Protein AF-0000000072509143 (afdb_homodimer)

Radius of gyration: 26.26 Å; Cα contacts (8 Å, |Δi|>4): 744; chains: 2; bounding box: 74×67×77 Å

pLDDT: mean 82.34, std 23.78, range [18.49, 98.6]

Organism: Oesophagostomum dentatum (NCBI:txid61180)

Structure (mmCIF, N/CA/C/O backbone):
data_AF-0000000072509143-model_v1
#
loop_
_entity.id
_entity.type
_entity.pdbx_description
1 polymer 'Ligand-binding domain of nuclear hormone receptor'
#
loop_
_atom_site.group_PDB
_atom_site.id
_atom_site.type_symbol
_atom_site.label_atom_id
_atom_site.label_alt_id
_atom_site.label_comp_id
_atom_site.label_asym_id
_atom_site.label_entity_id
_atom_site.label_seq_id
_atom_site.pdbx_PDB_ins_code
_atom_site.Cartn_x
_atom_site.Cartn_y
_atom_site.Cartn_z
_atom_site.occupancy
_atom_site.B_iso_or_equiv
_atom_site.auth_seq_id
_atom_site.auth_comp_id
_atom_site.auth_asym_id
_atom_site.auth_atom_id
_atom_site.pdbx_PDB_model_num
ATOM 1 N N . ASN A 1 1 ? -46.997 2.719 16.38 1 18.49 1 ASN A N 1
ATOM 2 C CA . ASN A 1 1 ? -46.331 4.016 16.425 1 18.49 1 ASN A CA 1
ATOM 3 C C . ASN A 1 1 ? -45.171 4.017 17.416 1 18.49 1 ASN A C 1
ATOM 5 O O . ASN A 1 1 ? -44.749 5.077 17.882 1 18.49 1 ASN A O 1
ATOM 9 N N . ASN A 1 2 ? -44.906 3.029 18.221 1 21.2 2 ASN A N 1
ATOM 10 C CA . ASN A 1 2 ? -44.246 2.761 19.495 1 21.2 2 ASN A CA 1
ATOM 11 C C . ASN A 1 2 ? -42.755 3.077 19.431 1 21.2 2 ASN A C 1
ATOM 13 O O . ASN A 1 2 ? -42.01 2.432 18.691 1 21.2 2 ASN A O 1
ATOM 17 N N . VAL A 1 3 ? -42.42 4.398 19.744 1 21.02 3 VAL A N 1
ATOM 18 C CA . VAL A 1 3 ? -41.25 5.266 19.671 1 21.02 3 VAL A CA 1
ATOM 19 C C . VAL A 1 3 ? -40.191 4.791 20.664 1 21.02 3 VAL A C 1
ATOM 21 O O . VAL A 1 3 ? -40.413 4.817 21.877 1 21.02 3 VAL A O 1
ATOM 24 N N . ILE A 1 4 ? -39.647 3.577 20.568 1 21.13 4 ILE A N 1
ATOM 25 C CA . ILE A 1 4 ? -38.777 3.012 21.593 1 21.13 4 ILE A CA 1
ATOM 26 C C . ILE A 1 4 ? -37.631 3.977 21.887 1 21.13 4 ILE A C 1
ATOM 28 O O . ILE A 1 4 ? -36.824 4.279 21.005 1 21.13 4 ILE A O 1
ATOM 32 N N . PHE A 1 5 ? -37.817 5.014 22.898 1 18.82 5 PHE A N 1
ATOM 33 C CA . PHE A 1 5 ? -36.955 6.042 23.467 1 18.82 5 PHE A CA 1
ATOM 34 C C . PHE A 1 5 ? -35.734 5.417 24.133 1 18.82 5 PHE A C 1
ATOM 36 O O . PHE A 1 5 ? -35.852 4.772 25.176 1 18.82 5 PHE A O 1
ATOM 43 N N . VAL A 1 6 ? -34.975 4.695 23.397 1 20.37 6 VAL A N 1
ATOM 44 C CA . VAL A 1 6 ? -33.839 4.044 24.042 1 20.37 6 VAL A CA 1
ATOM 45 C C . VAL A 1 6 ? -32.946 5.095 24.699 1 20.37 6 VAL A C 1
ATOM 47 O O . VAL A 1 6 ? -32.435 5.993 24.026 1 20.37 6 VAL A O 1
ATOM 50 N N . HIS A 1 7 ? -33.264 5.54 25.937 1 19.19 7 HIS A N 1
ATOM 51 C CA . HIS A 1 7 ? -32.551 6.41 26.866 1 19.19 7 HIS A CA 1
ATOM 52 C C . HIS A 1 7 ? -31.125 5.919 27.095 1 19.19 7 HIS A C 1
ATOM 54 O O . HIS A 1 7 ? -30.918 4.789 27.541 1 19.19 7 HIS A O 1
ATOM 60 N N . ILE A 1 8 ? -30.273 6.232 26.216 1 21.68 8 ILE A N 1
ATOM 61 C CA . ILE A 1 8 ? -28.832 6.001 26.223 1 21.68 8 ILE A CA 1
ATOM 62 C C . ILE A 1 8 ? -28.218 6.614 27.479 1 21.68 8 ILE A C 1
ATOM 64 O O . ILE A 1 8 ? -28.261 7.832 27.668 1 21.68 8 ILE A O 1
ATOM 68 N N . CYS A 1 9 ? -28.395 6.009 28.603 1 20.07 9 CYS A N 1
ATOM 69 C CA . CYS A 1 9 ? -27.885 6.443 29.899 1 20.07 9 CYS A CA 1
ATOM 70 C C . CYS A 1 9 ? -26.378 6.666 29.845 1 20.07 9 CYS A C 1
ATOM 72 O O . CYS A 1 9 ? -25.631 5.789 29.409 1 20.07 9 CYS A O 1
ATOM 74 N N . TYR A 1 10 ? -25.905 7.959 29.804 1 22.55 10 TYR A N 1
ATOM 75 C CA . TYR A 1 10 ? -24.694 8.74 30.031 1 22.55 10 TYR A CA 1
ATOM 76 C C . TYR A 1 10 ? -24.099 8.439 31.402 1 22.55 10 TYR A C 1
ATOM 78 O O . TYR A 1 10 ? -24.533 9 32.41 1 22.55 10 TYR A O 1
ATOM 86 N N . CYS A 1 11 ? -24.065 7.18 31.851 1 24.21 11 CYS A N 1
ATOM 87 C CA . CYS A 1 11 ? -23.616 7.043 33.232 1 24.21 11 CYS A CA 1
ATOM 88 C C . CYS A 1 11 ? -22.287 7.757 33.447 1 24.21 11 CYS A C 1
ATOM 90 O O . CYS A 1 11 ? -21.377 7.646 32.624 1 24.21 11 CYS A O 1
ATOM 92 N N . ASN A 1 12 ? -22.034 8.819 34.457 1 24.02 12 ASN A N 1
ATOM 93 C CA . ASN A 1 12 ? -21.225 9.817 35.149 1 24.02 12 ASN A CA 1
ATOM 94 C C . ASN A 1 12 ? -19.958 9.203 35.736 1 24.02 12 ASN A C 1
ATOM 96 O O . ASN A 1 12 ? -19.26 9.843 36.525 1 24.02 12 ASN A O 1
ATOM 100 N N . HIS A 1 13 ? -19.848 7.951 36.089 1 26.04 13 HIS A N 1
ATOM 101 C CA . HIS A 1 13 ? -18.727 7.552 36.933 1 26.04 13 HIS A CA 1
ATOM 102 C C . HIS A 1 13 ? -17.396 7.767 36.221 1 26.04 13 HIS A C 1
ATOM 104 O O . HIS A 1 13 ? -16.334 7.667 36.838 1 26.04 13 HIS A O 1
ATOM 110 N N . PHE A 1 14 ? -17.308 7.802 34.925 1 25.18 14 PHE A N 1
ATOM 111 C CA . PHE A 1 14 ? -16.032 7.8 34.221 1 25.18 14 PHE A CA 1
ATOM 112 C C . PHE A 1 14 ? -15.367 9.169 34.301 1 25.18 14 PHE A C 1
ATOM 114 O O . PHE A 1 14 ? -14.339 9.404 33.663 1 25.18 14 PHE A O 1
ATOM 121 N N . THR A 1 15 ? -15.744 10.142 35.138 1 27.32 15 THR A N 1
ATOM 122 C CA . THR A 1 15 ? -15.122 11.414 35.49 1 27.32 15 THR A CA 1
ATOM 123 C C . THR A 1 15 ? -13.776 11.187 36.172 1 27.32 15 THR A C 1
ATOM 125 O O . THR A 1 15 ? -12.841 11.969 35.986 1 27.32 15 THR A O 1
ATOM 128 N N . CYS A 1 16 ? -13.736 10.266 37.156 1 28.1 16 CYS A N 1
ATOM 129 C CA . CYS A 1 16 ? -12.646 10.197 38.123 1 28.1 16 CYS A CA 1
ATOM 130 C C . CYS A 1 16 ? -11.355 9.735 37.457 1 28.1 16 CYS A C 1
ATOM 132 O O . CYS A 1 16 ? -10.27 10.201 37.807 1 28.1 16 CYS A O 1
ATOM 134 N N . THR A 1 17 ? -11.453 8.621 36.728 1 29.66 17 THR A N 1
ATOM 135 C CA . THR A 1 17 ? -10.193 8.07 36.243 1 29.66 17 THR A CA 1
ATOM 136 C C . THR A 1 17 ? -9.592 8.966 35.163 1 29.66 17 THR A C 1
ATOM 138 O O . THR A 1 17 ? -8.444 8.772 34.756 1 29.66 17 THR A O 1
ATOM 141 N N . TRP A 1 18 ? -10.375 9.899 34.688 1 29.44 18 TRP A N 1
ATOM 142 C CA . TRP A 1 18 ? -9.969 10.816 33.628 1 29.44 18 TRP A CA 1
ATOM 143 C C . TRP A 1 18 ? -8.975 11.847 34.152 1 29.44 18 TRP A C 1
ATOM 145 O O . TRP A 1 18 ? -8.014 12.198 33.464 1 29.44 18 TRP A O 1
ATOM 155 N N . TYR A 1 19 ? -9.194 12.413 35.364 1 31.16 19 TYR A N 1
ATOM 156 C CA . TYR A 1 19 ? -8.31 13.398 35.977 1 31.16 19 TYR A CA 1
ATOM 157 C C . TYR A 1 19 ? -6.902 12.838 36.142 1 31.16 19 TYR A C 1
ATOM 159 O O . TYR A 1 19 ? -5.916 13.558 35.965 1 31.16 19 TYR A O 1
ATOM 167 N N . CYS A 1 20 ? -6.859 11.582 36.598 1 31.52 20 CYS A N 1
ATOM 168 C CA . CYS A 1 20 ? -5.549 10.991 36.848 1 31.52 20 CYS A CA 1
ATOM 169 C C . CYS A 1 20 ? -4.752 10.864 35.556 1 31.52 20 CYS A C 1
ATOM 171 O O . CYS A 1 20 ? -3.534 11.052 35.552 1 31.52 20 CYS A O 1
ATOM 173 N N . ASP A 1 21 ? -5.431 10.577 34.559 1 32.76 21 ASP A N 1
ATOM 174 C CA . ASP A 1 21 ? -4.692 10.334 33.324 1 32.76 21 ASP A CA 1
ATOM 175 C C . ASP A 1 21 ? -4.243 11.646 32.685 1 32.76 21 ASP A C 1
ATOM 177 O O . ASP A 1 21 ? -3.151 11.725 32.119 1 32.76 21 ASP A O 1
ATOM 181 N N . ILE A 1 22 ? -4.971 12.693 32.84 1 34.76 22 ILE A N 1
ATOM 182 C CA . ILE A 1 22 ? -4.548 14.009 32.373 1 34.76 22 ILE A CA 1
ATOM 183 C C . ILE A 1 22 ? -3.341 14.48 33.18 1 34.76 22 ILE A C 1
ATOM 185 O O . ILE A 1 22 ? -2.385 15.022 32.621 1 34.76 22 ILE A O 1
ATOM 189 N N . LEU A 1 23 ? -3.385 14.34 34.522 1 34.87 23 LEU A N 1
ATOM 190 C CA . LEU A 1 23 ? -2.249 14.726 35.352 1 34.87 23 LEU A CA 1
ATOM 191 C C . LEU A 1 23 ? -1.007 13.922 34.982 1 34.87 23 LEU A C 1
ATOM 193 O O . LEU A 1 23 ? 0.096 14.468 34.921 1 34.87 23 LEU A O 1
ATOM 197 N N . GLU A 1 24 ? -1.242 12.66 34.791 1 38.86 24 GLU A N 1
ATOM 198 C CA . GLU A 1 24 ? -0.082 11.854 34.425 1 38.86 24 GLU A CA 1
ATOM 199 C C . GLU A 1 24 ? 0.427 12.22 33.033 1 38.86 24 GLU A C 1
ATOM 201 O O . GLU A 1 24 ? 1.635 12.221 32.789 1 38.86 24 GLU A O 1
ATOM 206 N N . LEU A 1 25 ? -0.412 12.583 32.159 1 37.91 25 LEU A N 1
ATOM 207 C CA . LEU A 1 25 ? 0.019 13.02 30.835 1 37.91 25 LEU A CA 1
ATOM 208 C C . LEU A 1 25 ? 0.789 14.333 30.92 1 37.91 25 LEU A C 1
ATOM 210 O O . LEU A 1 25 ? 1.8 14.51 30.236 1 37.91 25 LEU A O 1
ATOM 214 N N . ASN A 1 26 ? 0.396 15.272 31.737 1 37.57 26 ASN A N 1
ATOM 215 C CA . ASN A 1 26 ? 1.169 16.482 31.998 1 37.57 26 ASN A CA 1
ATOM 216 C C . ASN A 1 26 ? 2.484 16.165 32.703 1 37.57 26 ASN A C 1
ATOM 218 O O . ASN A 1 26 ? 3.515 16.773 32.407 1 37.57 26 ASN A O 1
ATOM 222 N N . VAL A 1 27 ? 2.423 15.244 33.731 1 40.35 27 VAL A N 1
ATOM 223 C CA . VAL A 1 27 ? 3.646 14.843 34.418 1 40.35 27 VAL A CA 1
ATOM 224 C C . VAL A 1 27 ? 4.558 14.092 33.451 1 40.35 27 VAL A C 1
ATOM 226 O O . VAL A 1 27 ? 5.773 14.306 33.44 1 40.35 27 VAL A O 1
ATOM 229 N N . GLU A 1 28 ? 4.021 13.193 32.605 1 38.02 28 GLU A N 1
ATOM 230 C CA . GLU A 1 28 ? 4.843 12.453 31.652 1 38.02 28 GLU A CA 1
ATOM 231 C C . GLU A 1 28 ? 5.372 13.368 30.552 1 38.02 28 GLU A C 1
ATOM 233 O O . GLU A 1 28 ? 6.491 13.182 30.068 1 38.02 28 GLU A O 1
ATOM 238 N N . ARG A 1 29 ? 4.753 14.367 30.125 1 38.02 29 ARG A N 1
ATOM 239 C CA . ARG A 1 29 ? 5.283 15.412 29.255 1 38.02 29 ARG A CA 1
ATOM 240 C C . ARG A 1 29 ? 6.378 16.207 29.958 1 38.02 29 ARG A C 1
ATOM 242 O O . ARG A 1 29 ? 7.399 16.537 29.352 1 38.02 29 ARG A O 1
ATOM 249 N N . ARG A 1 30 ? 6.177 16.492 31.205 1 39.43 30 ARG A N 1
ATOM 250 C CA . ARG A 1 30 ? 7.226 17.146 31.981 1 39.43 30 ARG A CA 1
ATOM 251 C C . ARG A 1 30 ? 8.407 16.208 32.206 1 39.43 30 ARG A C 1
ATOM 253 O O . ARG A 1 30 ? 9.563 16.633 32.154 1 39.43 30 ARG A O 1
ATOM 260 N N . ARG A 1 31 ? 8.163 14.871 32.448 1 38.63 31 ARG A N 1
ATOM 261 C CA . ARG A 1 31 ? 9.271 13.931 32.585 1 38.63 31 ARG A CA 1
ATOM 262 C C . ARG A 1 31 ? 9.945 13.679 31.24 1 38.63 31 ARG A C 1
ATOM 264 O O . ARG A 1 31 ? 11.169 13.552 31.167 1 38.63 31 ARG A O 1
ATOM 271 N N . LYS A 1 32 ? 9.256 13.573 30.16 1 37.75 32 LYS A N 1
ATOM 272 C CA . LYS A 1 32 ? 9.882 13.447 28.847 1 37.75 32 LYS A CA 1
ATOM 273 C C . LYS A 1 32 ? 10.618 14.727 28.464 1 37.75 32 LYS A C 1
ATOM 275 O O . LYS A 1 32 ? 11.688 14.676 27.853 1 37.75 32 LYS A O 1
ATOM 280 N N . ARG A 1 33 ? 10.226 15.919 28.827 1 38.49 33 ARG A N 1
ATOM 281 C CA . ARG A 1 33 ? 11.025 17.136 28.735 1 38.49 33 ARG A CA 1
ATOM 282 C C . ARG A 1 33 ? 12.252 17.056 29.636 1 38.49 33 ARG A C 1
ATOM 284 O O . ARG A 1 33 ? 13.34 17.49 29.253 1 38.49 33 ARG A O 1
ATOM 291 N N . LYS A 1 34 ? 12.082 16.689 30.982 1 36.29 34 LYS A N 1
ATOM 292 C CA . LYS A 1 34 ? 13.23 16.551 31.874 1 36.29 34 LYS A CA 1
ATOM 293 C C . LYS A 1 34 ? 14.114 15.38 31.454 1 36.29 34 LYS A C 1
ATOM 295 O O . LYS A 1 34 ? 15.342 15.49 31.458 1 36.29 34 LYS A O 1
ATOM 300 N N . ALA A 1 35 ? 13.543 14.282 31.174 1 37.54 35 ALA A N 1
ATOM 301 C CA . ALA A 1 35 ? 14.377 13.159 30.753 1 37.54 35 ALA A CA 1
ATOM 302 C C . ALA A 1 35 ? 15.044 13.444 29.41 1 37.54 35 ALA A C 1
ATOM 304 O O . ALA A 1 35 ? 16.096 12.881 29.101 1 37.54 35 ALA A O 1
ATOM 305 N N . ARG A 1 36 ? 14.533 14.236 28.418 1 36.23 36 ARG A N 1
ATOM 306 C CA . ARG A 1 36 ? 15.204 14.83 27.266 1 36.23 36 ARG A CA 1
ATOM 307 C C . ARG A 1 36 ? 16.333 15.756 27.708 1 36.23 36 ARG A C 1
ATOM 309 O O . ARG A 1 36 ? 17.391 15.799 27.076 1 36.23 36 ARG A O 1
ATOM 316 N N . ARG A 1 37 ? 16.159 16.484 28.769 1 37.61 37 ARG A N 1
ATOM 317 C CA . ARG A 1 37 ? 17.264 17.261 29.321 1 37.61 37 ARG A CA 1
ATOM 318 C C . ARG A 1 37 ? 18.332 16.348 29.915 1 37.61 37 ARG A C 1
ATOM 320 O O . ARG A 1 37 ? 19.528 16.584 29.734 1 37.61 37 ARG A O 1
ATOM 327 N N . ASP A 1 38 ? 17.942 15.421 30.844 1 33.69 38 ASP A N 1
ATOM 328 C CA . ASP A 1 38 ? 18.953 14.588 31.488 1 33.69 38 ASP A CA 1
ATOM 329 C C . ASP A 1 38 ? 19.47 13.515 30.533 1 33.69 38 ASP A C 1
ATOM 331 O O . ASP A 1 38 ? 20.596 13.035 30.681 1 33.69 38 ASP A O 1
ATOM 335 N N . ALA A 1 39 ? 18.698 12.829 29.74 1 35.32 39 ALA A N 1
ATOM 336 C CA . ALA A 1 39 ? 19.229 11.89 28.755 1 35.32 39 ALA A CA 1
ATOM 337 C C . ALA A 1 39 ? 19.994 12.623 27.656 1 35.32 39 ALA A C 1
ATOM 339 O O . ALA A 1 39 ? 20.589 11.992 26.779 1 35.32 39 ALA A O 1
ATOM 340 N N . GLU A 1 40 ? 19.986 13.844 27.301 1 35.15 40 GLU A N 1
ATOM 341 C CA . GLU A 1 40 ? 20.99 14.626 26.587 1 35.15 40 GLU A CA 1
ATOM 342 C C . GLU A 1 40 ? 22.388 14.37 27.143 1 35.15 40 GLU A C 1
ATOM 344 O O . GLU A 1 40 ? 23.385 14.581 26.45 1 35.15 40 GLU A O 1
ATOM 349 N N . HIS A 1 41 ? 22.582 14.158 28.431 1 33.48 41 HIS A N 1
ATOM 350 C CA . HIS A 1 41 ? 23.974 14.085 28.862 1 33.48 41 HIS A CA 1
ATOM 351 C C . HIS A 1 41 ? 24.582 12.726 28.532 1 33.48 41 HIS A C 1
ATOM 353 O O . HIS A 1 41 ? 25.758 12.639 28.171 1 33.48 41 HIS A O 1
ATOM 359 N N . ASP A 1 42 ? 24.218 11.532 29.168 1 33.66 42 ASP A N 1
ATOM 360 C CA . ASP A 1 42 ? 25.138 10.404 29.265 1 33.66 42 ASP A CA 1
ATOM 361 C C . ASP A 1 42 ? 25.149 9.591 27.973 1 33.66 42 ASP A C 1
ATOM 363 O O . ASP A 1 42 ? 26.007 8.726 27.784 1 33.66 42 ASP A O 1
ATOM 367 N N . ASP A 1 43 ? 23.972 9.103 27.391 1 34.68 43 ASP A N 1
ATOM 368 C CA . ASP A 1 43 ? 24.257 8.139 26.333 1 34.68 43 ASP A CA 1
ATOM 369 C C . ASP A 1 43 ? 25.005 8.798 25.177 1 34.68 43 ASP A C 1
ATOM 371 O O . ASP A 1 43 ? 24.616 9.871 24.71 1 34.68 43 ASP A O 1
ATOM 375 N N . ASP A 1 44 ? 26.208 8.619 24.965 1 35.09 44 ASP A N 1
ATOM 376 C CA . ASP A 1 44 ? 27.114 8.769 23.83 1 35.09 44 ASP A CA 1
ATOM 377 C C . ASP A 1 44 ? 26.39 8.504 22.512 1 35.09 44 ASP A C 1
ATOM 379 O O . ASP A 1 44 ? 26.73 7.566 21.789 1 35.09 44 ASP A O 1
ATOM 383 N N . ILE A 1 45 ? 25.099 8.212 22.443 1 40.12 45 ILE A N 1
ATOM 384 C CA . ILE A 1 45 ? 24.449 7.997 21.155 1 40.12 45 ILE A CA 1
ATOM 385 C C . ILE A 1 45 ? 24.937 9.038 20.15 1 40.12 45 ILE A C 1
ATOM 387 O O . ILE A 1 45 ? 24.884 10.241 20.417 1 40.12 45 ILE A O 1
ATOM 391 N N . ASN A 1 46 ? 25.865 8.745 19.235 1 41.32 46 ASN A N 1
ATOM 392 C CA . ASN A 1 46 ? 26.442 9.482 18.116 1 41.32 46 ASN A CA 1
ATOM 393 C C . ASN A 1 46 ? 25.417 10.408 17.467 1 41.32 46 ASN A C 1
ATOM 395 O O . ASN A 1 46 ? 24.511 9.948 16.77 1 41.32 46 ASN A O 1
ATOM 399 N N . GLU A 1 47 ? 24.755 11.4 18.033 1 49.51 47 GLU A N 1
ATOM 400 C CA . GLU A 1 47 ? 23.992 12.53 17.51 1 49.51 47 GLU A CA 1
ATOM 401 C C . GLU A 1 47 ? 24.494 12.942 16.129 1 49.51 47 GLU A C 1
ATOM 403 O O . GLU A 1 47 ? 25.528 13.603 16.011 1 49.51 47 GLU A O 1
ATOM 408 N N . VAL A 1 48 ? 24.332 12.034 15.136 1 60.19 48 VAL A N 1
ATOM 409 C CA . VAL A 1 48 ? 24.704 12.413 13.777 1 60.19 48 VAL A CA 1
ATOM 410 C C . VAL A 1 48 ? 24.263 13.849 13.502 1 60.19 48 VAL A C 1
ATOM 412 O O . VAL A 1 48 ? 23.112 14.211 13.758 1 60.19 48 VAL A O 1
ATOM 415 N N . GLU A 1 49 ? 25.202 14.719 13.528 1 72.03 49 GLU A N 1
ATOM 416 C CA . GLU A 1 49 ? 24.968 16.103 13.125 1 72.03 49 GLU A CA 1
ATOM 417 C C . GLU A 1 49 ? 24.112 16.173 11.864 1 72.03 49 GLU A C 1
ATOM 419 O O . GLU A 1 49 ? 24.43 15.54 10.855 1 72.03 49 GLU A O 1
ATOM 424 N N . ILE A 1 50 ? 22.935 16.676 11.984 1 80.31 50 ILE A N 1
ATOM 425 C CA . ILE A 1 50 ? 22.055 16.873 10.837 1 80.31 50 ILE A CA 1
ATOM 426 C C . ILE A 1 50 ? 22.634 17.948 9.921 1 80.31 50 ILE A C 1
ATOM 428 O O . ILE A 1 50 ? 22.704 19.121 10.297 1 80.31 50 ILE A O 1
ATOM 432 N N . THR A 1 51 ? 23.194 17.567 8.821 1 86.58 51 THR A N 1
ATOM 433 C CA . THR A 1 51 ? 23.784 18.502 7.87 1 86.58 51 THR A CA 1
ATOM 434 C C . THR A 1 51 ? 22.946 18.579 6.596 1 86.58 51 THR A C 1
ATOM 436 O O . THR A 1 51 ? 23.128 19.486 5.781 1 86.58 51 THR A O 1
ATOM 439 N N . ASP A 1 52 ? 21.931 17.762 6.52 1 93.62 52 ASP A N 1
ATOM 440 C CA . ASP A 1 52 ? 21.096 17.737 5.324 1 93.62 52 ASP A CA 1
ATOM 441 C C . ASP A 1 52 ? 20.027 18.827 5.377 1 93.62 52 ASP A C 1
ATOM 443 O O . ASP A 1 52 ? 19.168 18.818 6.261 1 93.62 52 ASP A O 1
ATOM 447 N N . PRO A 1 53 ? 20.063 19.774 4.48 1 94.73 53 PRO A N 1
ATOM 448 C CA . PRO A 1 53 ? 19.134 20.907 4.509 1 94.73 53 PRO A CA 1
ATOM 449 C C . PRO A 1 53 ? 17.672 20.473 4.432 1 94.73 53 PRO A C 1
ATOM 451 O O . PRO A 1 53 ? 16.797 21.136 4.994 1 94.73 53 PRO A O 1
ATOM 454 N N . LEU A 1 54 ? 17.424 19.444 3.733 1 96.35 54 LEU A N 1
ATOM 455 C CA . LEU A 1 54 ? 16.053 18.954 3.636 1 96.35 54 LEU A CA 1
ATOM 456 C C . LEU A 1 54 ? 15.556 18.459 4.99 1 96.35 54 LEU A C 1
ATOM 458 O O . LEU A 1 54 ? 14.397 18.679 5.349 1 96.35 54 LEU A O 1
ATOM 462 N N . ILE A 1 55 ? 16.355 17.773 5.677 1 97.73 55 ILE A N 1
ATOM 463 C CA . ILE A 1 55 ? 15.991 17.269 6.997 1 97.73 55 ILE A CA 1
ATOM 464 C C . ILE A 1 55 ? 15.768 18.44 7.953 1 97.73 55 ILE A C 1
ATOM 466 O O . ILE A 1 55 ? 14.813 18.44 8.732 1 97.73 55 ILE A O 1
ATOM 470 N N . GLU A 1 56 ? 16.633 19.436 7.859 1 97.3 56 GLU A N 1
ATOM 471 C CA . GLU A 1 56 ? 16.472 20.63 8.684 1 97.3 56 GLU A CA 1
ATOM 472 C C . GLU A 1 56 ? 15.14 21.319 8.403 1 97.3 56 GLU A C 1
ATOM 474 O O . GLU A 1 56 ? 14.453 21.755 9.329 1 97.3 56 GLU A O 1
ATOM 479 N N . LEU A 1 57 ? 14.894 21.397 7.183 1 97.58 57 LEU A N 1
ATOM 480 C CA . LEU A 1 57 ? 13.633 22.003 6.773 1 97.58 57 LEU A CA 1
ATOM 481 C C . LEU A 1 57 ? 12.448 21.234 7.347 1 97.58 57 LEU A C 1
ATOM 483 O O . LEU A 1 57 ? 11.495 21.836 7.848 1 97.58 57 LEU A O 1
ATOM 487 N N . LEU A 1 58 ? 12.462 19.929 7.29 1 98.17 58 LEU A N 1
ATOM 488 C CA . LEU A 1 58 ? 11.366 19.091 7.764 1 98.17 58 LEU A CA 1
ATOM 489 C C . LEU A 1 58 ? 11.216 19.197 9.278 1 98.17 58 LEU A C 1
ATOM 491 O O . LEU A 1 58 ? 10.099 19.164 9.799 1 98.17 58 LEU A O 1
ATOM 495 N N . ILE A 1 59 ? 12.319 19.315 9.967 1 97.9 59 ILE A N 1
ATOM 496 C CA . ILE A 1 59 ? 12.29 19.469 11.417 1 97.9 59 ILE A CA 1
ATOM 497 C C . ILE A 1 59 ? 11.6 20.78 11.783 1 97.9 59 ILE A C 1
ATOM 499 O O . ILE A 1 59 ? 10.765 20.818 12.69 1 97.9 59 ILE A O 1
ATOM 503 N N . ASP A 1 60 ? 11.937 21.786 11.08 1 97.17 60 ASP A N 1
ATOM 504 C CA . ASP A 1 60 ? 11.31 23.086 11.301 1 97.17 60 ASP A CA 1
ATOM 505 C C . ASP A 1 60 ? 9.809 23.025 11.029 1 97.17 60 ASP A C 1
ATOM 507 O O . ASP A 1 60 ? 9.01 23.545 11.81 1 97.17 60 ASP A O 1
ATOM 511 N N . LYS A 1 61 ? 9.413 22.407 9.952 1 97.76 61 LYS A N 1
ATOM 512 C CA . LYS A 1 61 ? 8.004 22.281 9.591 1 97.76 61 LYS A CA 1
ATOM 513 C C . LYS A 1 61 ? 7.244 21.453 10.624 1 97.76 61 LYS A C 1
ATOM 515 O O . LYS A 1 61 ? 6.076 21.727 10.908 1 97.76 61 LYS A O 1
ATOM 520 N N . GLU A 1 62 ? 7.931 20.473 11.143 1 97.72 62 GLU A N 1
ATOM 521 C CA . GLU A 1 62 ? 7.297 19.622 12.144 1 97.72 62 GLU A CA 1
ATOM 522 C C . GLU A 1 62 ? 6.957 20.411 13.405 1 97.72 62 GLU A C 1
ATOM 524 O O . GLU A 1 62 ? 5.895 20.214 13.999 1 97.72 62 GLU A O 1
ATOM 529 N N . ALA A 1 63 ? 7.834 21.284 13.842 1 97.3 63 ALA A N 1
ATOM 530 C CA . ALA A 1 63 ? 7.582 22.128 15.007 1 97.3 63 ALA A CA 1
ATOM 531 C C . ALA A 1 63 ? 6.346 22.998 14.798 1 97.3 63 ALA A C 1
ATOM 533 O O . ALA A 1 63 ? 5.503 23.116 15.691 1 97.3 63 ALA A O 1
ATOM 534 N N . LYS A 1 64 ? 6.275 23.541 13.677 1 97.96 64 LYS A N 1
ATOM 535 C CA . LYS A 1 64 ? 5.137 24.391 13.343 1 97.96 64 LYS A CA 1
ATOM 536 C C . LYS A 1 64 ? 3.86 23.568 13.199 1 97.96 64 LYS A C 1
ATOM 538 O O . LYS A 1 64 ? 2.778 24.019 13.58 1 97.96 64 LYS A O 1
ATOM 543 N N . TYR A 1 65 ? 3.986 22.386 12.616 1 97.98 65 TYR A N 1
ATOM 544 C CA . TYR A 1 65 ? 2.868 21.459 12.479 1 97.98 65 TYR A CA 1
ATOM 545 C C . TYR A 1 65 ? 2.231 21.169 13.833 1 97.98 65 TYR A C 1
ATOM 547 O O . TYR A 1 65 ? 1.006 21.205 13.97 1 97.98 65 TYR A O 1
ATOM 555 N N . GLN A 1 66 ? 3.043 20.944 14.809 1 97.19 66 GLN A N 1
ATOM 556 C CA . GLN A 1 66 ? 2.561 20.598 16.142 1 97.19 66 GLN A CA 1
ATOM 557 C C . GLN A 1 66 ? 1.826 21.772 16.783 1 97.19 66 GLN A C 1
ATOM 559 O O . GLN A 1 66 ? 0.829 21.579 17.483 1 97.19 66 GLN A O 1
ATOM 564 N N . ILE A 1 67 ? 2.291 22.94 16.495 1 97.43 67 ILE A N 1
ATOM 565 C CA . ILE A 1 67 ? 1.637 24.138 17.012 1 97.43 67 ILE A CA 1
ATOM 566 C C . ILE A 1 67 ? 0.252 24.281 16.385 1 97.43 67 ILE A C 1
ATOM 568 O O . ILE A 1 67 ? -0.733 24.518 17.088 1 97.43 67 ILE A O 1
ATOM 572 N N . LEU A 1 68 ? 0.179 24.105 15.129 1 97.56 68 LEU A N 1
ATOM 573 C CA . LEU A 1 68 ? -1.094 24.228 14.427 1 97.56 68 LEU A CA 1
ATOM 574 C C . LEU A 1 68 ? -2.079 23.163 14.896 1 97.56 68 LEU A C 1
ATOM 576 O O . LEU A 1 68 ? -3.265 23.447 15.079 1 97.56 68 LEU A O 1
ATOM 580 N N . LEU A 1 69 ? -1.575 21.987 15.099 1 96.24 69 LEU A N 1
ATOM 581 C CA . LEU A 1 69 ? -2.418 20.865 15.499 1 96.24 69 LEU A CA 1
ATOM 582 C C . LEU A 1 69 ? -3.006 21.095 16.887 1 96.24 69 LEU A C 1
ATOM 584 O O . LEU A 1 69 ? -4.156 20.733 17.146 1 96.24 69 LEU A O 1
ATOM 588 N N . SER A 1 70 ? -2.294 21.765 17.761 1 94.04 70 SER A N 1
ATOM 589 C CA . SER A 1 70 ? -2.699 21.914 19.156 1 94.04 70 SER A CA 1
ATOM 590 C C . SER A 1 70 ? -3.368 23.263 19.396 1 94.04 70 SER A C 1
ATOM 592 O O . SER A 1 70 ? -3.629 23.637 20.542 1 94.04 70 SER A O 1
ATOM 594 N N . SER A 1 71 ? -3.614 23.959 18.356 1 95.88 71 SER A N 1
ATOM 595 C CA . SER A 1 71 ? -4.248 25.266 18.493 1 95.88 71 SER A CA 1
ATOM 596 C C . SER A 1 71 ? -5.761 25.167 18.333 1 95.88 71 SER A C 1
ATOM 598 O O . SER A 1 71 ? -6.253 24.42 17.485 1 95.88 71 SER A O 1
ATOM 600 N N . SER A 1 72 ? -6.5 25.955 19.056 1 92.86 72 SER A N 1
ATOM 601 C CA . SER A 1 72 ? -7.958 25.957 19.01 1 92.86 72 SER A CA 1
ATOM 602 C C . SER A 1 72 ? -8.474 26.794 17.844 1 92.86 72 SER A C 1
ATOM 604 O O . SER A 1 72 ? -9.641 26.684 17.463 1 92.86 72 SER A O 1
ATOM 606 N N . VAL A 1 73 ? -7.643 27.574 17.213 1 94.3 73 VAL A N 1
ATOM 607 C CA . VAL A 1 73 ? -8.143 28.522 16.222 1 94.3 73 VAL A CA 1
ATOM 608 C C . VAL A 1 73 ? -7.665 28.115 14.83 1 94.3 73 VAL A C 1
ATOM 610 O O . VAL A 1 73 ? -7.93 28.812 13.847 1 94.3 73 VAL A O 1
ATOM 613 N N . THR A 1 74 ? -6.865 27.033 14.761 1 94.65 74 THR A N 1
ATOM 614 C CA . THR A 1 74 ? -6.481 26.551 13.439 1 94.65 74 THR A CA 1
ATOM 615 C C . THR A 1 74 ? -7.716 26.227 12.602 1 94.65 74 THR A C 1
ATOM 617 O O . THR A 1 74 ? -8.624 25.536 13.069 1 94.65 74 THR A O 1
ATOM 620 N N . PRO A 1 75 ? -7.738 26.751 11.483 1 89.87 75 PRO A N 1
ATOM 621 C CA . PRO A 1 75 ? -8.928 26.542 10.655 1 89.87 75 PRO A CA 1
ATOM 622 C C . PRO A 1 75 ? -9.092 25.089 10.214 1 89.87 75 PRO A C 1
ATOM 624 O O . PRO A 1 75 ? -8.104 24.418 9.907 1 89.87 75 PRO A O 1
ATOM 627 N N . ILE A 1 76 ? -10.275 24.582 10.201 1 95.31 76 ILE A N 1
ATOM 628 C CA . ILE A 1 76 ? -10.686 23.338 9.559 1 95.31 76 ILE A CA 1
ATOM 629 C C . ILE A 1 76 ? -11.384 23.646 8.237 1 95.31 76 ILE A C 1
ATOM 631 O O . ILE A 1 76 ? -12.434 24.293 8.218 1 95.31 76 ILE A O 1
ATOM 635 N N . HIS A 1 77 ? -10.812 23.18 7.199 1 96.27 77 HIS A N 1
ATOM 636 C CA . HIS A 1 77 ? -11.301 23.526 5.869 1 96.27 77 HIS A CA 1
ATOM 637 C C . HIS A 1 77 ? -12.593 22.784 5.547 1 96.27 77 HIS A C 1
ATOM 639 O O . HIS A 1 77 ? -12.819 21.677 6.042 1 96.27 77 HIS A O 1
ATOM 645 N N . ASN A 1 78 ? -13.383 23.463 4.697 1 94.72 78 ASN A N 1
ATOM 646 C CA . ASN A 1 78 ? -14.647 22.848 4.308 1 94.72 78 ASN A CA 1
ATOM 647 C C . ASN A 1 78 ? -14.555 22.2 2.93 1 94.72 78 ASN A C 1
ATOM 649 O O . ASN A 1 78 ? -15.38 21.354 2.58 1 94.72 78 ASN A O 1
ATOM 653 N N . SER A 1 79 ? -13.573 22.682 2.198 1 95.92 79 SER A N 1
ATOM 654 C CA . SER A 1 79 ? -13.365 22.122 0.866 1 95.92 79 SER A CA 1
ATOM 655 C C . SER A 1 79 ? -11.91 22.254 0.431 1 95.92 79 SER A C 1
ATOM 657 O O . SER A 1 79 ? -11.16 23.058 0.99 1 95.92 79 SER A O 1
ATOM 659 N N . LEU A 1 80 ? -11.532 21.442 -0.541 1 95.92 80 LEU A N 1
ATOM 660 C CA . LEU A 1 80 ? -10.181 21.487 -1.089 1 95.92 80 LEU A CA 1
ATOM 661 C C . LEU A 1 80 ? -9.894 22.847 -1.717 1 95.92 80 LEU A C 1
ATOM 663 O O . LEU A 1 80 ? -8.815 23.41 -1.521 1 95.92 80 LEU A O 1
ATOM 667 N N . ARG A 1 81 ? -10.829 23.327 -2.466 1 95.35 81 ARG A N 1
ATOM 668 C CA . ARG A 1 81 ? -10.65 24.604 -3.15 1 95.35 81 ARG A CA 1
ATOM 669 C C . ARG A 1 81 ? -10.46 25.739 -2.149 1 95.35 81 ARG A C 1
ATOM 671 O O . ARG A 1 81 ? -9.592 26.596 -2.332 1 95.35 81 ARG A O 1
ATOM 678 N N . GLU A 1 82 ? -11.3 25.727 -1.15 1 94.17 82 GLU A N 1
ATOM 679 C CA . GLU A 1 82 ? -11.168 26.735 -0.101 1 94.17 82 GLU A CA 1
ATOM 680 C C . GLU A 1 82 ? -9.801 26.655 0.571 1 94.17 82 GLU A C 1
ATOM 682 O O . GLU A 1 82 ? -9.178 27.683 0.845 1 94.17 82 GLU A O 1
ATOM 687 N N . ALA A 1 83 ? -9.334 25.477 0.822 1 95.22 83 ALA A N 1
ATOM 688 C CA . ALA A 1 83 ? -8.08 25.244 1.534 1 95.22 83 ALA A CA 1
ATOM 689 C C . ALA A 1 83 ? -6.887 25.732 0.718 1 95.22 83 ALA A C 1
ATOM 691 O O . ALA A 1 83 ? -5.924 26.268 1.273 1 95.22 83 ALA A O 1
ATOM 692 N N . LEU A 1 84 ? -7 25.596 -0.61 1 95.95 84 LEU A N 1
ATOM 693 C CA . LEU A 1 84 ? -5.805 25.792 -1.423 1 95.95 84 LEU A CA 1
ATOM 694 C C . LEU A 1 84 ? -5.86 27.128 -2.157 1 95.95 84 LEU A C 1
ATOM 696 O O . LEU A 1 84 ? -4.821 27.679 -2.529 1 95.95 84 LEU A O 1
ATOM 700 N N . ASP A 1 85 ? -7.007 27.706 -2.387 1 90.64 85 ASP A N 1
ATOM 701 C CA . ASP A 1 85 ? -7.164 28.902 -3.21 1 90.64 85 ASP A CA 1
ATOM 702 C C . ASP A 1 85 ? -7.172 30.163 -2.349 1 90.64 85 ASP A C 1
ATOM 704 O O . ASP A 1 85 ? -7.177 31.279 -2.874 1 90.64 85 ASP A O 1
ATOM 708 N N . SER A 1 86 ? -7.149 30.171 -1.119 1 84.73 86 SER A N 1
ATOM 709 C CA . SER A 1 86 ? -7.272 31.33 -0.242 1 84.73 86 SER A CA 1
ATOM 710 C C . SER A 1 86 ? -5.991 32.158 -0.238 1 84.73 86 SER A C 1
ATOM 712 O O . SER A 1 86 ? -6.009 33.337 0.122 1 84.73 86 SER A O 1
ATOM 714 N N . GLY A 1 87 ? -4.889 31.572 -0.643 1 83.74 87 GLY A N 1
ATOM 715 C CA . GLY A 1 87 ? -3.611 32.264 -0.597 1 83.74 87 GLY A CA 1
ATOM 716 C C . GLY A 1 87 ? -3.032 32.357 0.802 1 83.74 87 GLY A C 1
ATOM 717 O O . GLY A 1 87 ? -1.85 32.664 0.971 1 83.74 87 GLY A O 1
ATOM 718 N N . TYR A 1 88 ? -3.848 32.134 1.737 1 90.57 88 TYR A N 1
ATOM 719 C CA . TYR A 1 88 ? -3.408 32.179 3.126 1 90.57 88 TYR A CA 1
ATOM 720 C C . TYR A 1 88 ? -2.639 30.916 3.496 1 90.57 88 TYR A C 1
ATOM 722 O O . TYR A 1 88 ? -3.03 29.81 3.115 1 90.57 88 TYR A O 1
ATOM 730 N N . LYS A 1 89 ? -1.532 31.152 4.255 1 93.44 89 LYS A N 1
ATOM 731 C CA . LYS A 1 89 ? -0.732 30.047 4.775 1 93.44 89 LYS A CA 1
ATOM 732 C C . LYS A 1 89 ? -0.576 30.147 6.29 1 93.44 89 LYS A C 1
ATOM 734 O O . LYS A 1 89 ? 0.129 31.026 6.79 1 93.44 89 LYS A O 1
ATOM 739 N N . ALA A 1 90 ? -1.111 29.192 6.973 1 95.73 90 ALA A N 1
ATOM 740 C CA . ALA A 1 90 ? -1.076 29.206 8.433 1 95.73 90 ALA A CA 1
ATOM 741 C C . ALA A 1 90 ? 0.357 29.117 8.949 1 95.73 90 ALA A C 1
ATOM 743 O O . ALA A 1 90 ? 0.683 29.68 9.996 1 95.73 90 ALA A O 1
ATOM 744 N N . PHE A 1 91 ? 1.23 28.435 8.169 1 96.01 91 PHE A N 1
ATOM 745 C CA . PHE A 1 91 ? 2.613 28.216 8.577 1 96.01 91 PHE A CA 1
ATOM 746 C C . PHE A 1 91 ? 3.382 29.531 8.613 1 96.01 91 PHE A C 1
ATOM 748 O O . PHE A 1 91 ? 4.449 29.615 9.224 1 96.01 91 PHE A O 1
ATOM 755 N N . ASP A 1 92 ? 2.861 30.585 8.011 1 94.25 92 ASP A N 1
ATOM 756 C CA . ASP A 1 92 ? 3.495 31.899 8.005 1 94.25 92 ASP A CA 1
ATOM 757 C C . ASP A 1 92 ? 3.043 32.733 9.202 1 94.25 92 ASP A C 1
ATOM 759 O O . ASP A 1 92 ? 3.65 33.759 9.515 1 94.25 92 ASP A O 1
ATOM 763 N N . ASP A 1 93 ? 2.021 32.339 9.891 1 95.53 93 ASP A N 1
ATOM 764 C CA . ASP A 1 93 ? 1.451 33.061 11.025 1 95.53 93 ASP A CA 1
ATOM 765 C C . ASP A 1 93 ? 1.45 32.196 12.283 1 95.53 93 ASP A C 1
ATOM 767 O O . ASP A 1 93 ? 0.436 32.102 12.977 1 95.53 93 ASP A O 1
ATOM 771 N N . ILE A 1 94 ? 2.453 31.523 12.524 1 96.07 94 ILE A N 1
ATOM 772 C CA . ILE A 1 94 ? 2.536 30.499 13.56 1 96.07 94 ILE A CA 1
ATOM 773 C C . ILE A 1 94 ? 2.297 31.13 14.93 1 96.07 94 ILE A C 1
ATOM 775 O O . ILE A 1 94 ? 1.742 30.49 15.826 1 96.07 94 ILE A O 1
ATOM 779 N N . GLU A 1 95 ? 2.683 32.389 15.132 1 96.23 95 GLU A N 1
ATOM 780 C CA . GLU A 1 95 ? 2.53 33.07 16.415 1 96.23 95 GLU A CA 1
ATOM 781 C C . GLU A 1 95 ? 1.06 33.168 16.816 1 96.23 95 GLU A C 1
ATOM 783 O O . GLU A 1 95 ? 0.722 33.031 17.993 1 96.23 95 GLU A O 1
ATOM 788 N N . LYS A 1 96 ? 0.251 33.462 15.849 1 96.37 96 LYS A N 1
ATOM 789 C CA . LYS A 1 96 ? -1.189 33.533 16.079 1 96.37 96 LYS A CA 1
ATOM 790 C C . LYS A 1 96 ? -1.715 32.23 16.675 1 96.37 96 LYS A C 1
ATOM 792 O O . LYS A 1 96 ? -2.513 32.248 17.614 1 96.37 96 LYS A O 1
ATOM 797 N N . TYR A 1 97 ? -1.26 31.184 16.185 1 96.76 97 TYR A N 1
ATOM 798 C CA . TYR A 1 97 ? -1.743 29.872 16.602 1 96.76 97 TYR A CA 1
ATOM 799 C C . TYR A 1 97 ? -1.062 29.424 17.89 1 96.76 97 TYR A C 1
ATOM 801 O O . TYR A 1 97 ? -1.673 28.748 18.72 1 96.76 97 TYR A O 1
ATOM 809 N N . ALA A 1 98 ? 0.177 29.789 18.082 1 96.2 98 ALA A N 1
ATOM 810 C CA . ALA A 1 98 ? 0.899 29.484 19.315 1 96.2 98 ALA A CA 1
ATOM 811 C C . ALA A 1 98 ? 0.274 30.2 20.508 1 96.2 98 ALA A C 1
ATOM 813 O O . ALA A 1 98 ? 0.294 29.687 21.629 1 96.2 98 ALA A O 1
ATOM 814 N N . ALA A 1 99 ? -0.389 31.283 20.258 1 96.57 99 ALA A N 1
ATOM 815 C CA . ALA A 1 99 ? -0.98 32.109 21.307 1 96.57 99 ALA A CA 1
ATOM 816 C C . ALA A 1 99 ? -2.342 31.566 21.731 1 96.57 99 ALA A C 1
ATOM 818 O O . ALA A 1 99 ? -2.901 31.995 22.743 1 96.57 99 ALA A O 1
ATOM 819 N N . ASN A 1 100 ? -2.884 30.652 20.998 1 94.97 100 ASN A N 1
ATOM 820 C CA . ASN A 1 100 ? -4.213 30.12 21.283 1 94.97 100 ASN A CA 1
ATOM 821 C C . ASN A 1 100 ? -4.199 28.597 21.378 1 94.97 100 ASN A C 1
ATOM 823 O O . ASN A 1 100 ? -4.864 27.916 20.595 1 94.97 100 ASN A O 1
ATOM 827 N N . PRO A 1 101 ? -3.484 28.096 22.353 1 92.54 101 PRO A N 1
ATOM 828 C CA . PRO A 1 101 ? -3.469 26.639 22.509 1 92.54 101 PRO A CA 1
ATOM 829 C C . PRO A 1 101 ? -4.844 26.068 22.85 1 92.54 101 PRO A C 1
ATOM 831 O O . PRO A 1 101 ? -5.7 26.783 23.376 1 92.54 101 PRO A O 1
ATOM 834 N N . MET A 1 102 ? -5.072 24.854 22.437 1 91.43 102 MET A N 1
ATOM 835 C CA . MET A 1 102 ? -6.327 24.19 22.776 1 91.43 102 MET A CA 1
ATOM 836 C C . MET A 1 102 ? -6.532 24.153 24.287 1 91.43 102 MET A C 1
ATOM 838 O O . MET A 1 102 ? -5.613 23.811 25.034 1 91.43 102 MET A O 1
ATOM 842 N N . PRO A 1 103 ? -7.699 24.595 24.676 1 87.52 103 PRO A N 1
ATOM 843 C CA . PRO A 1 103 ? -7.965 24.554 26.116 1 87.52 103 PRO A CA 1
ATOM 844 C C . PRO A 1 103 ? -7.955 23.134 26.677 1 87.52 103 PRO A C 1
ATOM 846 O O . PRO A 1 103 ? -8.317 22.186 25.975 1 87.52 103 PRO A O 1
ATOM 849 N N . VAL A 1 104 ? -7.579 23.105 27.865 1 78.65 104 VAL A N 1
ATOM 850 C CA . VAL A 1 104 ? -7.586 21.818 28.554 1 78.65 104 VAL A CA 1
ATOM 851 C C . VAL A 1 104 ? -9.024 21.33 28.723 1 78.65 104 VAL A C 1
ATOM 853 O O . VAL A 1 104 ? -9.908 22.104 29.098 1 78.65 104 VAL A O 1
ATOM 856 N N . GLY A 1 105 ? -9.364 20.221 28.35 1 74.69 105 GLY A N 1
ATOM 857 C CA . GLY A 1 105 ? -10.68 19.64 28.562 1 74.69 105 GLY A CA 1
ATOM 858 C C . GLY A 1 105 ? -11.604 19.803 27.37 1 74.69 105 GLY A C 1
ATOM 859 O O . GLY A 1 105 ? -12.796 19.502 27.456 1 74.69 105 GLY A O 1
ATOM 860 N N . MET A 1 106 ? -11.141 20.482 26.393 1 79.64 106 MET A N 1
ATOM 861 C CA . MET A 1 106 ? -11.971 20.559 25.194 1 79.64 106 MET A CA 1
ATOM 862 C C . MET A 1 106 ? -12.371 19.166 24.719 1 79.64 106 MET A C 1
ATOM 864 O O . MET A 1 106 ? -11.535 18.262 24.659 1 79.64 106 MET A O 1
ATOM 868 N N . SER A 1 107 ? -13.679 18.925 24.655 1 80.34 107 SER A N 1
ATOM 869 C CA . SER A 1 107 ? -14.174 17.624 24.219 1 80.34 107 SER A CA 1
ATOM 870 C C . SER A 1 107 ? -14.534 17.638 22.737 1 80.34 107 SER A C 1
ATOM 872 O O . SER A 1 107 ? -15.448 18.353 22.322 1 80.34 107 SER A O 1
ATOM 874 N N . THR A 1 108 ? -13.756 16.963 21.981 1 87.61 108 THR A N 1
ATOM 875 C CA . THR A 1 108 ? -14.015 16.821 20.553 1 87.61 108 THR A CA 1
ATOM 876 C C . THR A 1 108 ? -14.327 15.369 20.201 1 87.61 108 THR A C 1
ATOM 878 O O . THR A 1 108 ? -14.616 14.559 21.085 1 87.61 108 THR A O 1
ATOM 881 N N . ASN A 1 109 ? -14.54 15.131 18.957 1 87.49 109 ASN A N 1
ATOM 882 C CA . ASN A 1 109 ? -14.807 13.771 18.502 1 87.49 109 ASN A CA 1
ATOM 883 C C . ASN A 1 109 ? -13.877 13.369 17.361 1 87.49 109 ASN A C 1
ATOM 885 O O . ASN A 1 109 ? -13.048 14.167 16.92 1 87.49 109 ASN A O 1
ATOM 889 N N . PHE A 1 110 ? -13.93 12.183 16.939 1 88.18 110 PHE A N 1
ATOM 890 C CA . PHE A 1 110 ? -13.034 11.641 15.925 1 88.18 110 PHE A CA 1
ATOM 891 C C . PHE A 1 110 ? -13.21 12.374 14.6 1 88.18 110 PHE A C 1
ATOM 893 O O . PHE A 1 110 ? -12.247 12.554 13.852 1 88.18 110 PHE A O 1
ATOM 900 N N . SER A 1 111 ? -14.479 12.697 14.317 1 89.99 111 SER A N 1
ATOM 901 C CA . SER A 1 111 ? -14.749 13.426 13.082 1 89.99 111 SER A CA 1
ATOM 902 C C . SER A 1 111 ? -14.016 14.763 13.058 1 89.99 111 SER A C 1
ATOM 904 O O . SER A 1 111 ? -13.455 15.151 12.031 1 89.99 111 SER A O 1
ATOM 906 N N . TYR A 1 112 ? -14.069 15.396 14.177 1 92.06 112 TYR A N 1
ATOM 907 C CA . TYR A 1 112 ? -13.354 16.659 14.324 1 92.06 112 TYR A CA 1
ATOM 908 C C . TYR A 1 112 ? -11.862 16.475 14.073 1 92.06 112 TYR A C 1
ATOM 910 O O . TYR A 1 112 ? -11.258 17.228 13.306 1 92.06 112 TYR A O 1
ATOM 918 N N . TRP A 1 113 ? -11.229 15.555 14.638 1 93.9 113 TRP A N 1
ATOM 919 C CA . TRP A 1 113 ? -9.784 15.369 14.556 1 93.9 113 TRP A CA 1
ATOM 920 C C . TRP A 1 113 ? -9.372 14.921 13.158 1 93.9 113 TRP A C 1
ATOM 922 O O . TRP A 1 113 ? -8.309 15.306 12.664 1 93.9 113 TRP A O 1
ATOM 932 N N . ARG A 1 114 ? -10.132 14.109 12.578 1 95.08 114 ARG A N 1
ATOM 933 C CA . ARG A 1 114 ? -9.84 13.738 11.197 1 95.08 114 ARG A CA 1
ATOM 934 C C . ARG A 1 114 ? -9.803 14.968 10.296 1 95.08 114 ARG A C 1
ATOM 936 O O . ARG A 1 114 ? -8.872 15.137 9.505 1 95.08 114 ARG A O 1
ATOM 943 N N . ALA A 1 115 ? -10.839 15.766 10.447 1 96.09 115 ALA A N 1
ATOM 944 C CA . ALA A 1 115 ? -10.918 16.98 9.638 1 96.09 115 ALA A CA 1
ATOM 945 C C . ALA A 1 115 ? -9.781 17.94 9.977 1 96.09 115 ALA A C 1
ATOM 947 O O . ALA A 1 115 ? -9.208 18.572 9.086 1 96.09 115 ALA A O 1
ATOM 948 N N . LYS A 1 116 ? -9.516 18.044 11.223 1 96.62 116 LYS A N 1
ATOM 949 C CA . LYS A 1 116 ? -8.454 18.934 11.683 1 96.62 116 LYS A CA 1
ATOM 950 C C . LYS A 1 116 ? -7.094 18.485 11.159 1 96.62 116 LYS A C 1
ATOM 952 O O . LYS A 1 116 ? -6.332 19.291 10.621 1 96.62 116 LYS A O 1
ATOM 957 N N . ILE A 1 117 ? -6.742 17.233 11.298 1 97.94 117 ILE A N 1
ATOM 958 C CA . ILE A 1 117 ? -5.451 16.718 10.854 1 97.94 117 ILE A CA 1
ATOM 959 C C . ILE A 1 117 ? -5.321 16.884 9.342 1 97.94 117 ILE A C 1
ATOM 961 O O . ILE A 1 117 ? -4.278 17.316 8.845 1 97.94 117 ILE A O 1
ATOM 965 N N . LEU A 1 118 ? -6.374 16.558 8.613 1 98.13 118 LEU A N 1
ATOM 966 C CA . LEU A 1 118 ? -6.346 16.728 7.164 1 98.13 118 LEU A CA 1
ATOM 967 C C . LEU A 1 118 ? -6.111 18.188 6.793 1 98.13 118 LEU A C 1
ATOM 969 O O . LEU A 1 118 ? -5.343 18.484 5.875 1 98.13 118 LEU A O 1
ATOM 973 N N . SER A 1 119 ? -6.752 19.071 7.496 1 97.95 119 SER A N 1
ATOM 974 C CA . SER A 1 119 ? -6.594 20.496 7.228 1 97.95 119 SER A CA 1
ATOM 975 C C . SER A 1 119 ? -5.172 20.961 7.524 1 97.95 119 SER A C 1
ATOM 977 O O . SER A 1 119 ? -4.598 21.743 6.764 1 97.95 119 SER A O 1
ATOM 979 N N . VAL A 1 120 ? -4.65 20.501 8.595 1 98.12 120 VAL A N 1
ATOM 980 C CA . VAL A 1 120 ? -3.291 20.882 8.964 1 98.12 120 VAL A CA 1
ATOM 981 C C . VAL A 1 120 ? -2.3 20.304 7.955 1 98.12 120 VAL A C 1
ATOM 983 O O . VAL A 1 120 ? -1.287 20.933 7.641 1 98.12 120 VAL A O 1
ATOM 986 N N . LEU A 1 121 ? -2.588 19.133 7.46 1 98.14 121 LEU A N 1
ATOM 987 C CA . LEU A 1 121 ? -1.742 18.531 6.435 1 98.14 121 LEU A CA 1
ATOM 988 C C . LEU A 1 121 ? -1.747 19.373 5.163 1 98.14 121 LEU A C 1
ATOM 990 O O . LEU A 1 121 ? -0.726 19.476 4.479 1 98.14 121 LEU A O 1
ATOM 994 N N . VAL A 1 122 ? -2.899 19.903 4.855 1 97.92 122 VAL A N 1
ATOM 995 C CA . VAL A 1 122 ? -2.966 20.791 3.7 1 97.92 122 VAL A CA 1
ATOM 996 C C . VAL A 1 122 ? -2.105 22.028 3.947 1 97.92 122 VAL A C 1
ATOM 998 O O . VAL A 1 122 ? -1.359 22.459 3.064 1 97.92 122 VAL A O 1
ATOM 1001 N N . GLU A 1 123 ? -2.202 22.586 5.125 1 97.66 123 GLU A N 1
ATOM 1002 C CA . GLU A 1 123 ? -1.364 23.729 5.472 1 97.66 123 GLU A CA 1
ATOM 1003 C C . GLU A 1 123 ? 0.117 23.364 5.418 1 97.66 123 GLU A C 1
ATOM 1005 O O . GLU A 1 123 ? 0.946 24.171 4.994 1 97.66 123 GLU A O 1
ATOM 1010 N N . TRP A 1 124 ? 0.397 22.192 5.88 1 98.09 124 TRP A N 1
ATOM 1011 C CA . TRP A 1 124 ? 1.748 21.648 5.795 1 98.09 124 TRP A CA 1
ATOM 1012 C C . TRP A 1 124 ? 2.221 21.589 4.346 1 98.09 124 TRP A C 1
ATOM 1014 O O . TRP A 1 124 ? 3.327 22.034 4.03 1 98.09 124 TRP A O 1
ATOM 1024 N N . ALA A 1 125 ? 1.439 21.108 3.485 1 97.81 125 ALA A N 1
ATOM 1025 C CA . ALA A 1 125 ? 1.788 21.007 2.07 1 97.81 125 ALA A CA 1
ATOM 1026 C C . ALA A 1 125 ? 2.032 22.386 1.466 1 97.81 125 ALA A C 1
ATOM 1028 O O . ALA A 1 125 ? 3.016 22.592 0.751 1 97.81 125 ALA A O 1
ATOM 1029 N N . LYS A 1 126 ? 1.197 23.311 1.809 1 96.79 126 LYS A N 1
ATOM 1030 C CA . LYS A 1 126 ? 1.278 24.666 1.273 1 96.79 126 LYS A CA 1
ATOM 1031 C C . LYS A 1 126 ? 2.566 25.356 1.712 1 96.79 126 LYS A C 1
ATOM 1033 O O . LYS A 1 126 ? 3.005 26.322 1.084 1 96.79 126 LYS A O 1
ATOM 1038 N N . SER A 1 127 ? 3.114 24.905 2.752 1 96.65 127 SER A N 1
ATOM 1039 C CA . SER A 1 127 ? 4.292 25.559 3.315 1 96.65 127 SER A CA 1
ATOM 1040 C C . SER A 1 127 ? 5.542 25.238 2.503 1 96.65 127 SER A C 1
ATOM 1042 O O . SER A 1 127 ? 6.581 25.88 2.674 1 96.65 127 SER A O 1
ATOM 1044 N N . PHE A 1 128 ? 5.521 24.27 1.67 1 96.74 128 PHE A N 1
ATOM 1045 C CA . PHE A 1 128 ? 6.664 23.913 0.838 1 96.74 128 PHE A CA 1
ATOM 1046 C C . PHE A 1 128 ? 6.644 24.69 -0.473 1 96.74 128 PHE A C 1
ATOM 1048 O O . PHE A 1 128 ? 5.612 24.757 -1.144 1 96.74 128 PHE A O 1
ATOM 1055 N N . GLU A 1 129 ? 7.77 25.212 -0.885 1 94.2 129 GLU A N 1
ATOM 1056 C CA . GLU A 1 129 ? 7.892 26.004 -2.105 1 94.2 129 GLU A CA 1
ATOM 1057 C C . GLU A 1 129 ? 7.522 25.181 -3.337 1 94.2 129 GLU A C 1
ATOM 1059 O O . GLU A 1 129 ? 6.821 25.667 -4.227 1 94.2 129 GLU A O 1
ATOM 1064 N N . MET A 1 130 ? 7.972 24.015 -3.36 1 93.38 130 MET A N 1
ATOM 1065 C CA . MET A 1 130 ? 7.734 23.162 -4.521 1 93.38 130 MET A CA 1
ATOM 1066 C C . MET A 1 130 ? 6.241 22.923 -4.724 1 93.38 130 MET A C 1
ATOM 1068 O O . MET A 1 130 ? 5.761 22.897 -5.859 1 93.38 130 MET A O 1
ATOM 1072 N N . PHE A 1 131 ? 5.504 22.719 -3.682 1 96.32 131 PHE A N 1
ATOM 1073 C CA . PHE A 1 131 ? 4.066 22.49 -3.761 1 96.32 131 PHE A CA 1
ATOM 1074 C C . PHE A 1 131 ? 3.35 23.724 -4.299 1 96.32 131 PHE A C 1
ATOM 1076 O O . PHE A 1 131 ? 2.446 23.61 -5.128 1 96.32 131 PHE A O 1
ATOM 1083 N N . SER A 1 132 ? 3.761 24.843 -3.839 1 91.9 132 SER A N 1
ATOM 1084 C CA . SER A 1 132 ? 3.129 26.1 -4.227 1 91.9 132 SER A CA 1
ATOM 1085 C C . SER A 1 132 ? 3.367 26.406 -5.702 1 91.9 132 SER A C 1
ATOM 1087 O O . SER A 1 132 ? 2.646 27.209 -6.299 1 91.9 132 SER A O 1
ATOM 1089 N N . ARG A 1 133 ? 4.336 25.77 -6.302 1 92.58 133 ARG A N 1
ATOM 1090 C CA . ARG A 1 133 ? 4.665 25.985 -7.708 1 92.58 133 ARG A CA 1
ATOM 1091 C C . ARG A 1 133 ? 3.768 25.149 -8.614 1 92.58 133 ARG A C 1
ATOM 1093 O O . ARG A 1 133 ? 3.67 25.413 -9.814 1 92.58 133 ARG A O 1
ATOM 1100 N N . LEU A 1 134 ? 3.115 24.204 -8.067 1 96.67 134 LEU A N 1
ATOM 1101 C CA . LEU A 1 134 ? 2.204 23.377 -8.851 1 96.67 134 LEU A CA 1
ATOM 1102 C C . LEU A 1 134 ? 0.931 24.144 -9.193 1 96.67 134 LEU A C 1
ATOM 1104 O O . LEU A 1 134 ? 0.52 25.037 -8.449 1 96.67 134 LEU A O 1
ATOM 1108 N N . ALA A 1 135 ? 0.359 23.807 -10.359 1 96.6 135 ALA A N 1
ATOM 1109 C CA . ALA A 1 135 ? -0.968 24.328 -10.677 1 96.6 135 ALA A CA 1
ATOM 1110 C C . ALA A 1 135 ? -1.991 23.899 -9.63 1 96.6 135 ALA A C 1
ATOM 1112 O O . ALA A 1 135 ? -1.842 22.849 -9 1 96.6 135 ALA A O 1
ATOM 1113 N N . LEU A 1 136 ? -3.02 24.698 -9.429 1 96.54 136 LEU A N 1
ATOM 1114 C CA . LEU A 1 136 ? -4.028 24.461 -8.402 1 96.54 136 LEU A CA 1
ATOM 1115 C C . LEU A 1 136 ? -4.625 23.064 -8.539 1 96.54 136 LEU A C 1
ATOM 1117 O O . LEU A 1 136 ? -4.808 22.362 -7.542 1 96.54 136 LEU A O 1
ATOM 1121 N N . ASP A 1 137 ? -4.937 22.667 -9.765 1 96.87 137 ASP A N 1
ATOM 1122 C CA . ASP A 1 137 ? -5.521 21.348 -9.988 1 96.87 137 ASP A CA 1
ATOM 1123 C C . ASP A 1 137 ? -4.569 20.243 -9.538 1 96.87 137 ASP A C 1
ATOM 1125 O O . ASP A 1 137 ? -4.999 19.241 -8.962 1 96.87 137 ASP A O 1
ATOM 1129 N N . ASP A 1 138 ? -3.316 20.407 -9.846 1 97.94 138 ASP A N 1
ATOM 1130 C CA . ASP A 1 138 ? -2.323 19.418 -9.436 1 97.94 138 ASP A CA 1
ATOM 1131 C C . ASP A 1 138 ? -2.152 19.408 -7.919 1 97.94 138 ASP A C 1
ATOM 1133 O O . ASP A 1 138 ? -1.921 18.354 -7.322 1 97.94 138 ASP A O 1
ATOM 1137 N N . GLN A 1 139 ? -2.219 20.583 -7.314 1 98.02 139 GLN A N 1
ATOM 1138 C CA . GLN A 1 139 ? -2.192 20.642 -5.857 1 98.02 139 GLN A CA 1
ATOM 1139 C C . GLN A 1 139 ? -3.336 19.834 -5.252 1 98.02 139 GLN A C 1
ATOM 1141 O O . GLN A 1 139 ? -3.124 19.037 -4.335 1 98.02 139 GLN A O 1
ATOM 1146 N N . MET A 1 140 ? -4.542 20.036 -5.766 1 98.07 140 MET A N 1
ATOM 1147 C CA . MET A 1 140 ? -5.721 19.331 -5.271 1 98.07 140 MET A CA 1
ATOM 1148 C C . MET A 1 140 ? -5.571 17.824 -5.453 1 98.07 140 MET A C 1
ATOM 1150 O O . MET A 1 140 ? -5.873 17.051 -4.542 1 98.07 140 MET A O 1
ATOM 1154 N N . ARG A 1 141 ? -5.047 17.413 -6.577 1 98.03 141 ARG A N 1
ATOM 1155 C CA . ARG A 1 141 ? -4.888 15.995 -6.883 1 98.03 141 ARG A CA 1
ATOM 1156 C C . ARG A 1 141 ? -3.868 15.346 -5.954 1 98.03 141 ARG A C 1
ATOM 1158 O O . ARG A 1 141 ? -4.091 14.242 -5.453 1 98.03 141 ARG A O 1
ATOM 1165 N N . LEU A 1 142 ? -2.789 16.046 -5.745 1 98.24 142 LEU A N 1
ATOM 1166 C CA . LEU A 1 142 ? -1.75 15.506 -4.875 1 98.24 142 LEU A CA 1
ATOM 1167 C C . LEU A 1 142 ? -2.259 15.363 -3.445 1 98.24 142 LEU A C 1
ATOM 1169 O O . LEU A 1 142 ? -1.982 14.362 -2.78 1 98.24 142 LEU A O 1
ATOM 1173 N N . VAL A 1 143 ? -2.994 16.314 -2.959 1 98.3 143 VAL A N 1
ATOM 1174 C CA . VAL A 1 143 ? -3.556 16.281 -1.613 1 98.3 143 VAL A CA 1
ATOM 1175 C C . VAL A 1 143 ? -4.541 15.121 -1.492 1 98.3 143 VAL A C 1
ATOM 1177 O O . VAL A 1 143 ? -4.492 14.353 -0.528 1 98.3 143 VAL A O 1
ATOM 1180 N N . VAL A 1 144 ? -5.41 15.002 -2.441 1 98.03 144 VAL A N 1
ATOM 1181 C CA . VAL A 1 144 ? -6.39 13.921 -2.428 1 98.03 144 VAL A CA 1
ATOM 1182 C C . VAL A 1 144 ? -5.673 12.573 -2.408 1 98.03 144 VAL A C 1
ATOM 1184 O O . VAL A 1 144 ? -6.044 11.677 -1.647 1 98.03 144 VAL A O 1
ATOM 1187 N N . HIS A 1 145 ? -4.648 12.466 -3.161 1 97.37 145 HIS A N 1
ATOM 1188 C CA . HIS A 1 145 ? -3.932 11.212 -3.363 1 97.37 145 HIS A CA 1
ATOM 1189 C C . HIS A 1 145 ? -3.176 10.8 -2.105 1 97.37 145 HIS A C 1
ATOM 1191 O O . HIS A 1 145 ? -3.089 9.611 -1.789 1 97.37 145 HIS A O 1
ATOM 1197 N N . SER A 1 146 ? -2.686 11.73 -1.33 1 97.54 146 SER A N 1
ATOM 1198 C CA . SER A 1 146 ? -1.681 11.38 -0.331 1 97.54 146 SER A CA 1
ATOM 1199 C C . SER A 1 146 ? -2.168 11.7 1.078 1 97.54 146 SER A C 1
ATOM 1201 O O . SER A 1 146 ? -1.595 11.226 2.061 1 97.54 146 SER A O 1
ATOM 1203 N N . SER A 1 147 ? -3.174 12.434 1.249 1 97.04 147 SER A N 1
ATOM 1204 C CA . SER A 1 147 ? -3.497 13.019 2.546 1 97.04 147 SER A CA 1
ATOM 1205 C C . SER A 1 147 ? -3.963 11.954 3.533 1 97.04 147 SER A C 1
ATOM 1207 O O . SER A 1 147 ? -3.625 12.007 4.717 1 97.04 147 SER A O 1
ATOM 1209 N N . PHE A 1 148 ? -4.741 10.977 3.096 1 97.32 148 PHE A N 1
ATOM 1210 C CA . PHE A 1 148 ? -5.242 9.969 4.023 1 97.32 148 PHE A CA 1
ATOM 1211 C C . PHE A 1 148 ? -4.107 9.088 4.53 1 97.32 148 PHE A C 1
ATOM 1213 O O . PHE A 1 148 ? -4.137 8.624 5.672 1 97.32 148 PHE A O 1
ATOM 1220 N N . SER A 1 149 ? -3.19 8.806 3.652 1 97.71 149 SER A N 1
ATOM 1221 C CA . SER A 1 149 ? -2.022 8.059 4.106 1 97.71 149 SER A CA 1
ATOM 1222 C C . SER A 1 149 ? -1.27 8.817 5.196 1 97.71 149 SER A C 1
ATOM 1224 O O . SER A 1 149 ? -0.899 8.238 6.219 1 97.71 149 SER A O 1
ATOM 1226 N N . ASN A 1 150 ? -1.137 10.054 4.974 1 98.43 150 ASN A N 1
ATOM 1227 C CA . ASN A 1 150 ? -0.439 10.853 5.976 1 98.43 150 ASN A CA 1
ATOM 1228 C C . ASN A 1 150 ? -1.294 11.058 7.224 1 98.43 150 ASN A C 1
ATOM 1230 O O . ASN A 1 150 ? -0.764 11.21 8.325 1 98.43 150 ASN A O 1
ATOM 1234 N N . LEU A 1 151 ? -2.606 11.081 7.068 1 98.49 151 LEU A N 1
ATOM 1235 C CA . LEU A 1 151 ? -3.514 11.184 8.205 1 98.49 151 LEU A CA 1
ATOM 1236 C C . LEU A 1 151 ? -3.298 10.031 9.179 1 98.49 151 LEU A C 1
ATOM 1238 O O . LEU A 1 151 ? -3.081 10.253 10.372 1 98.49 151 LEU A O 1
ATOM 1242 N N . VAL A 1 152 ? -3.293 8.825 8.656 1 97.96 152 VAL A N 1
ATOM 1243 C CA . VAL A 1 152 ? -3.202 7.669 9.541 1 97.96 152 VAL A CA 1
ATOM 1244 C C . VAL A 1 152 ? -1.795 7.578 10.129 1 97.96 152 VAL A C 1
ATOM 1246 O O . VAL A 1 152 ? -1.622 7.166 11.279 1 97.96 152 VAL A O 1
ATOM 1249 N N . LEU A 1 153 ? -0.845 7.937 9.36 1 98.48 153 LEU A N 1
ATOM 1250 C CA . LEU A 1 153 ? 0.523 7.956 9.866 1 98.48 153 LEU A CA 1
ATOM 1251 C C . LEU A 1 153 ? 0.672 8.972 10.993 1 98.48 153 LEU A C 1
ATOM 1253 O O . LEU A 1 153 ? 1.303 8.686 12.013 1 98.48 153 LEU A O 1
ATOM 1257 N N . ALA A 1 154 ? 0.088 10.122 10.822 1 98.01 154 ALA A N 1
ATOM 1258 C CA . ALA A 1 154 ? 0.16 11.186 11.819 1 98.01 154 ALA A CA 1
ATOM 1259 C C . ALA A 1 154 ? -0.576 10.792 13.097 1 98.01 154 ALA A C 1
ATOM 1261 O O . ALA A 1 154 ? -0.096 11.052 14.202 1 98.01 154 ALA A O 1
ATOM 1262 N N . GLU A 1 155 ? -1.75 10.238 12.966 1 96.91 155 GLU A N 1
ATOM 1263 C CA . GLU A 1 155 ? -2.493 9.766 14.13 1 96.91 155 GLU A CA 1
ATOM 1264 C C . GLU A 1 155 ? -1.644 8.83 14.985 1 96.91 155 GLU A C 1
ATOM 1266 O O . GLU A 1 155 ? -1.648 8.927 16.213 1 96.91 155 GLU A O 1
ATOM 1271 N N . ALA A 1 156 ? -0.953 7.995 14.308 1 97.36 156 ALA A N 1
ATOM 1272 C CA . ALA A 1 156 ? -0.149 6.999 15.012 1 97.36 156 ALA A CA 1
ATOM 1273 C C . ALA A 1 156 ? 1.094 7.635 15.629 1 97.36 156 ALA A C 1
ATOM 1275 O O . ALA A 1 156 ? 1.356 7.47 16.823 1 97.36 156 ALA A O 1
ATOM 1276 N N . PHE A 1 157 ? 1.794 8.397 14.851 1 97.38 157 PHE A N 1
ATOM 1277 C CA . PHE A 1 157 ? 3.092 8.884 15.303 1 97.38 157 PHE A CA 1
ATOM 1278 C C . PHE A 1 157 ? 2.927 9.933 16.396 1 97.38 157 PHE A C 1
ATOM 1280 O O . PHE A 1 157 ? 3.751 10.022 17.308 1 97.38 157 PHE A O 1
ATOM 1287 N N . ASN A 1 158 ? 1.879 10.71 16.313 1 95.9 158 ASN A N 1
ATOM 1288 C CA . ASN A 1 158 ? 1.695 11.803 17.262 1 95.9 158 ASN A CA 1
ATOM 1289 C C . ASN A 1 158 ? 1.12 11.305 18.585 1 95.9 158 ASN A C 1
ATOM 1291 O O . ASN A 1 158 ? 1.05 12.057 19.559 1 95.9 158 ASN A O 1
ATOM 1295 N N . THR A 1 159 ? 0.711 10.064 18.571 1 96.24 159 THR A N 1
ATOM 1296 C CA . THR A 1 159 ? 0.35 9.442 19.84 1 96.24 159 THR A CA 1
ATOM 1297 C C . THR A 1 159 ? 1.569 9.325 20.751 1 96.24 159 THR A C 1
ATOM 1299 O O . THR A 1 159 ? 2.637 8.891 20.314 1 96.24 159 THR A O 1
ATOM 1302 N N . PRO A 1 160 ? 1.416 9.741 21.995 1 94.28 160 PRO A N 1
ATOM 1303 C CA . PRO A 1 160 ? 2.557 9.658 22.91 1 94.28 160 PRO A CA 1
ATOM 1304 C C . PRO A 1 160 ? 3.195 8.271 22.932 1 94.28 160 PRO A C 1
ATOM 1306 O O . PRO A 1 160 ? 2.488 7.261 22.887 1 94.28 160 PRO A O 1
ATOM 1309 N N . GLU A 1 161 ? 4.44 8.179 23.087 1 92.53 161 GLU A N 1
ATOM 1310 C CA . GLU A 1 161 ? 5.241 6.975 22.891 1 92.53 161 GLU A CA 1
ATOM 1311 C C . GLU A 1 161 ? 4.9 5.909 23.929 1 92.53 161 GLU A C 1
ATOM 1313 O O . GLU A 1 161 ? 5.08 4.715 23.682 1 92.53 161 GLU A O 1
ATOM 1318 N N . LYS A 1 162 ? 4.434 6.338 25.044 1 91.91 162 LYS A N 1
ATOM 1319 C CA . LYS A 1 162 ? 4.144 5.387 26.114 1 91.91 162 LYS A CA 1
ATOM 1320 C C . LYS A 1 162 ? 2.967 4.488 25.747 1 91.91 162 LYS A C 1
ATOM 1322 O O . LYS A 1 162 ? 2.784 3.423 26.339 1 91.91 162 LYS A O 1
ATOM 1327 N N . TYR A 1 163 ? 2.195 4.889 24.791 1 92.51 163 TYR A N 1
ATOM 1328 C CA . TYR A 1 163 ? 1.013 4.115 24.429 1 92.51 163 TYR A CA 1
ATOM 1329 C C . TYR A 1 163 ? 1.292 3.222 23.226 1 92.51 163 TYR A C 1
ATOM 1331 O O . TYR A 1 163 ? 1.901 3.661 22.248 1 92.51 163 TYR A O 1
ATOM 1339 N N . THR A 1 164 ? 0.864 2.004 23.293 1 91.36 164 THR A N 1
ATOM 1340 C CA . THR A 1 164 ? 0.973 1.064 22.183 1 91.36 164 THR A CA 1
ATOM 1341 C C . THR A 1 164 ? -0.382 0.435 21.872 1 91.36 164 THR A C 1
ATOM 1343 O O . THR A 1 164 ? -0.508 -0.346 20.927 1 91.36 164 THR A O 1
ATOM 1346 N N . ASP A 1 165 ? -1.42 0.803 22.617 1 91.12 165 ASP A N 1
ATOM 1347 C CA . ASP A 1 165 ? -2.709 0.131 22.486 1 91.12 165 ASP A CA 1
ATOM 1348 C C . ASP A 1 165 ? -3.824 1.133 22.196 1 91.12 165 ASP A C 1
ATOM 1350 O O . ASP A 1 165 ? -5.005 0.778 22.215 1 91.12 165 ASP A O 1
ATOM 1354 N N . ARG A 1 166 ? -3.426 2.372 21.949 1 93.11 166 ARG A N 1
ATOM 1355 C CA . ARG A 1 166 ? -4.441 3.387 21.684 1 93.11 166 ARG A CA 1
ATOM 1356 C C . ARG A 1 166 ? -3.862 4.542 20.874 1 93.11 166 ARG A C 1
ATOM 1358 O O . ARG A 1 166 ? -2.644 4.726 20.828 1 93.11 166 ARG A O 1
ATOM 1365 N N . ILE A 1 167 ? -4.736 5.186 20.206 1 94.34 167 ILE A N 1
ATOM 1366 C CA . ILE A 1 167 ? -4.407 6.459 19.575 1 94.34 167 ILE A CA 1
ATOM 1367 C C . ILE A 1 167 ? -4.917 7.61 20.439 1 94.34 167 ILE A C 1
ATOM 1369 O O . ILE A 1 167 ? -6.036 7.559 20.954 1 94.34 167 ILE A O 1
ATOM 1373 N N . VAL A 1 168 ? -4.085 8.583 20.611 1 93.35 168 VAL A N 1
ATOM 1374 C CA . VAL A 1 168 ? -4.446 9.702 21.475 1 93.35 168 VAL A CA 1
ATOM 1375 C C . VAL A 1 168 ? -4.282 11.016 20.715 1 93.35 168 VAL A C 1
ATOM 1377 O O . VAL A 1 168 ? -3.238 11.263 20.107 1 93.35 168 VAL A O 1
ATOM 1380 N N . PHE A 1 169 ? -5.289 11.794 20.796 1 92.4 169 PHE A N 1
ATOM 1381 C CA . PHE A 1 169 ? -5.263 13.105 20.158 1 92.4 169 PHE A CA 1
ATOM 1382 C C . PHE A 1 169 ? -4.853 14.183 21.153 1 92.4 169 PHE A C 1
ATOM 1384 O O . PHE A 1 169 ? -4.806 13.936 22.36 1 92.4 169 PHE A O 1
ATOM 1391 N N . PRO A 1 170 ? -4.508 15.386 20.703 1 89.31 170 PRO A N 1
ATOM 1392 C CA . PRO A 1 170 ? -3.974 16.44 21.568 1 89.31 170 PRO A CA 1
ATOM 1393 C C . PRO A 1 170 ? -4.925 16.81 22.704 1 89.31 170 PRO A C 1
ATOM 1395 O O . PRO A 1 170 ? -4.48 17.248 23.768 1 89.31 170 PRO A O 1
ATOM 1398 N N . ASP A 1 171 ? -6.221 16.683 22.518 1 88.92 171 ASP A N 1
ATOM 1399 C CA . ASP A 1 171 ? -7.174 17.044 23.562 1 88.92 171 ASP A CA 1
ATOM 1400 C C . ASP A 1 171 ? -7.384 15.889 24.538 1 88.92 171 ASP A C 1
ATOM 1402 O O . ASP A 1 171 ? -8.196 15.988 25.46 1 88.92 171 ASP A O 1
ATOM 1406 N N . GLY A 1 172 ? -6.745 14.727 24.239 1 87.78 172 GLY A N 1
ATOM 1407 C CA . GLY A 1 172 ? -6.853 13.585 25.132 1 87.78 172 GLY A CA 1
ATOM 1408 C C . GLY A 1 172 ? -7.828 12.532 24.64 1 87.78 172 GLY A C 1
ATOM 1409 O O . GLY A 1 172 ? -7.889 11.429 25.187 1 87.78 172 GLY A O 1
ATOM 1410 N N . LEU A 1 173 ? -8.651 12.88 23.641 1 88.88 173 LEU A N 1
ATOM 1411 C CA . LEU A 1 173 ? -9.508 11.858 23.051 1 88.88 173 LEU A CA 1
ATOM 1412 C C . LEU A 1 173 ? -8.692 10.636 22.642 1 88.88 173 LEU A C 1
ATOM 1414 O O . LEU A 1 173 ? -7.61 10.771 22.067 1 88.88 173 LEU A O 1
ATOM 1418 N N . SER A 1 174 ? -9.243 9.446 22.968 1 89.4 174 SER A N 1
ATOM 1419 C CA . SER A 1 174 ? -8.476 8.235 22.692 1 89.4 174 SER A CA 1
ATOM 1420 C C . SER A 1 174 ? -9.339 7.178 22.012 1 89.4 174 SER A C 1
ATOM 1422 O O . SER A 1 174 ? -10.539 7.083 22.277 1 89.4 174 SER A O 1
ATOM 1424 N N . GLY A 1 175 ? -8.752 6.566 21.049 1 88.57 175 GLY A N 1
ATOM 1425 C CA . GLY A 1 175 ? -9.305 5.356 20.461 1 88.57 175 GLY A CA 1
ATOM 1426 C C . GLY A 1 175 ? -8.549 4.101 20.854 1 88.57 175 GLY A C 1
ATOM 1427 O O . GLY A 1 175 ? -7.325 4.039 20.717 1 88.57 175 GLY A O 1
ATOM 1428 N N . PHE A 1 176 ? -9.254 3.037 21.269 1 84.8 176 PHE A N 1
ATOM 1429 C CA . PHE A 1 176 ? -8.602 1.865 21.84 1 84.8 176 PHE A CA 1
ATOM 1430 C C . PHE A 1 176 ? -8.721 0.669 20.903 1 84.8 176 PHE A C 1
ATOM 1432 O O . PHE A 1 176 ? -9.643 0.602 20.088 1 84.8 176 PHE A O 1
ATOM 1439 N N . ARG A 1 177 ? -7.772 -0.277 21.002 1 75.56 177 ARG A N 1
ATOM 1440 C CA . ARG A 1 177 ? -7.743 -1.524 20.246 1 75.56 177 ARG A CA 1
ATOM 1441 C C . ARG A 1 177 ? -8.916 -2.422 20.625 1 75.56 177 ARG A C 1
ATOM 1443 O O . ARG A 1 177 ? -9.528 -3.051 19.759 1 75.56 177 ARG A O 1
ATOM 1450 N N . SER A 1 178 ? -9.09 -3.01 21.874 1 64.84 178 SER A N 1
ATOM 1451 C CA . SER A 1 178 ? -10.156 -3.873 22.372 1 64.84 178 SER A CA 1
ATOM 1452 C C . SER A 1 178 ? -11.325 -3.055 22.909 1 64.84 178 SER A C 1
ATOM 1454 O O . SER A 1 178 ? -11.169 -2.291 23.864 1 64.84 178 SER A O 1
ATOM 1456 N N . PRO A 1 179 ? -12.183 -2.87 21.932 1 50.82 179 PRO A N 1
ATOM 1457 C CA . PRO A 1 179 ? -13.275 -2.122 22.559 1 50.82 179 PRO A CA 1
ATOM 1458 C C . PRO A 1 179 ? -13.875 -2.849 23.76 1 50.82 179 PRO A C 1
ATOM 1460 O O . PRO A 1 179 ? -13.912 -4.082 23.784 1 50.82 179 PRO A O 1
ATOM 1463 N N . SER A 1 180 ? -13.763 -2.49 24.847 1 44.85 180 SER A N 1
ATOM 1464 C CA . SER A 1 180 ? -14.653 -3.142 25.802 1 44.85 180 SER A CA 1
ATOM 1465 C C . SER A 1 180 ? -16.013 -3.436 25.179 1 44.85 180 SER A C 1
ATOM 1467 O O . SER A 1 180 ? -16.455 -2.724 24.275 1 44.85 180 SER A O 1
ATOM 1469 N N . ALA A 1 181 ? -16.596 -4.857 25.34 1 39.67 181 ALA A N 1
ATOM 1470 C CA . ALA A 1 181 ? -17.871 -5.405 24.885 1 39.67 181 ALA A CA 1
ATOM 1471 C C . ALA A 1 181 ? -18.886 -4.293 24.629 1 39.67 181 ALA A C 1
ATOM 1473 O O . ALA A 1 181 ? -19.633 -4.34 23.649 1 39.67 181 ALA A O 1
ATOM 1474 N N . ASN A 1 182 ? -19.168 -3.576 25.484 1 37.7 182 ASN A N 1
ATOM 1475 C CA . ASN A 1 182 ? -20.258 -2.613 25.596 1 37.7 182 ASN A CA 1
ATOM 1476 C C . ASN A 1 182 ? -20.047 -1.417 24.672 1 37.7 182 ASN A C 1
ATOM 1478 O O . ASN A 1 182 ? -21.008 -0.751 24.283 1 37.7 182 ASN A O 1
ATOM 1482 N N . THR A 1 183 ? -18.835 -1.016 24.481 1 39.81 183 THR A N 1
ATOM 1483 C CA . THR A 1 183 ? -18.556 0.199 23.724 1 39.81 183 THR A CA 1
ATOM 1484 C C . THR A 1 183 ? -18.525 -0.091 22.226 1 39.81 183 THR A C 1
ATOM 1486 O O . THR A 1 183 ? -18.456 0.831 21.411 1 39.81 183 THR A O 1
ATOM 1489 N N . LEU A 1 184 ? -18.393 -1.356 21.744 1 40.83 184 LEU A N 1
ATOM 1490 C CA . LEU A 1 184 ? -18.41 -1.786 20.351 1 40.83 184 LEU A CA 1
ATOM 1491 C C . LEU A 1 184 ? -19.755 -1.475 19.702 1 40.83 184 LEU A C 1
ATOM 1493 O O . LEU A 1 184 ? -19.831 -1.271 18.488 1 40.83 184 LEU A O 1
ATOM 1497 N N . LYS A 1 185 ? -20.915 -1.937 20.463 1 39.96 185 LYS A N 1
ATOM 1498 C CA . LYS A 1 185 ? -22.28 -1.803 19.961 1 39.96 185 LYS A CA 1
ATOM 1499 C C . LYS A 1 185 ? -22.582 -0.36 19.568 1 39.96 185 LYS A C 1
ATOM 1501 O O . LYS A 1 185 ? -23.36 -0.112 18.645 1 39.96 185 LYS A O 1
ATOM 1506 N N . GLU A 1 186 ? -22.492 0.48 20.667 1 37.04 186 GLU A N 1
ATOM 1507 C CA . GLU A 1 186 ? -22.981 1.827 20.387 1 37.04 186 GLU A CA 1
ATOM 1508 C C . GLU A 1 186 ? -22.121 2.518 19.332 1 37.04 186 GLU A C 1
ATOM 1510 O O . GLU A 1 186 ? -22.465 3.601 18.856 1 37.04 186 GLU A O 1
ATOM 1515 N N . ARG A 1 187 ? -20.611 2.276 19.365 1 42.39 187 ARG A N 1
ATOM 1516 C CA . ARG A 1 187 ? -19.66 3.181 18.727 1 42.39 187 ARG A CA 1
ATOM 1517 C C . ARG A 1 187 ? -19.58 2.921 17.226 1 42.39 187 ARG A C 1
ATOM 1519 O O . ARG A 1 187 ? -19.875 1.817 16.765 1 42.39 187 ARG A O 1
ATOM 1526 N N . SER A 1 188 ? -19.32 4.218 16.404 1 50.46 188 SER A N 1
ATOM 1527 C CA . SER A 1 188 ? -19.276 4.668 15.017 1 50.46 188 SER A CA 1
ATOM 1528 C C . SER A 1 188 ? -18.429 3.734 14.159 1 50.46 188 SER A C 1
ATOM 1530 O O . SER A 1 188 ? -17.51 3.084 14.661 1 50.46 188 SER A O 1
ATOM 1532 N N . GLY A 1 189 ? -19.102 2.911 13.276 1 60.74 189 GLY A N 1
ATOM 1533 C CA . GLY A 1 189 ? -18.596 2.126 12.161 1 60.74 189 GLY A CA 1
ATOM 1534 C C . GLY A 1 189 ? -17.137 2.402 11.851 1 60.74 189 GLY A C 1
ATOM 1535 O O . GLY A 1 189 ? -16.562 1.79 10.949 1 60.74 189 GLY A O 1
ATOM 1536 N N . LEU A 1 190 ? -16.552 3.278 12.819 1 77.14 190 LEU A N 1
ATOM 1537 C CA . LEU A 1 190 ? -15.188 3.662 12.475 1 77.14 190 LEU A CA 1
ATOM 1538 C C . LEU A 1 190 ? -14.184 2.997 13.411 1 77.14 190 LEU A C 1
ATOM 1540 O O . LEU A 1 190 ? -12.972 3.107 13.208 1 77.14 190 LEU A O 1
ATOM 1544 N N . ILE A 1 191 ? -14.603 2.204 14.41 1 80.11 191 ILE A N 1
ATOM 1545 C CA . ILE A 1 191 ? -13.74 1.575 15.405 1 80.11 191 ILE A CA 1
ATOM 1546 C C . ILE A 1 191 ? -12.757 0.634 14.714 1 80.11 191 ILE A C 1
ATOM 1548 O O . ILE A 1 191 ? -11.56 0.65 15.01 1 80.11 191 ILE A O 1
ATOM 1552 N N . PRO A 1 192 ? -13.292 -0.051 13.814 1 84.77 192 PRO A N 1
ATOM 1553 C CA . PRO A 1 192 ? -12.36 -0.949 13.128 1 84.77 192 PRO A CA 1
ATOM 1554 C C . PRO A 1 192 ? -11.203 -0.204 12.466 1 84.77 192 PRO A C 1
ATOM 1556 O O . PRO A 1 192 ? -10.099 -0.743 12.356 1 84.77 192 PRO A O 1
ATOM 1559 N N . THR A 1 193 ? -11.457 1.002 12.064 1 89.83 193 THR A N 1
ATOM 1560 C CA . THR A 1 193 ? -10.403 1.765 11.406 1 89.83 193 THR A CA 1
ATOM 1561 C C . THR A 1 193 ? -9.349 2.213 12.415 1 89.83 193 THR A C 1
ATOM 1563 O O . THR A 1 193 ? -8.161 2.278 12.093 1 89.83 193 THR A O 1
ATOM 1566 N N . VAL A 1 194 ? -9.815 2.486 13.631 1 91.33 194 VAL A N 1
ATOM 1567 C CA . VAL A 1 194 ? -8.888 2.87 14.689 1 91.33 194 VAL A CA 1
ATOM 1568 C C . VAL A 1 194 ? -8.007 1.68 15.062 1 91.33 194 VAL A C 1
ATOM 1570 O O . VAL A 1 194 ? -6.792 1.823 15.218 1 91.33 194 VAL A O 1
ATOM 1573 N N . VAL A 1 195 ? -8.652 0.582 15.169 1 91.39 195 VAL A N 1
ATOM 1574 C CA . VAL A 1 195 ? -7.93 -0.642 15.5 1 91.39 195 VAL A CA 1
ATOM 1575 C C . VAL A 1 195 ? -6.896 -0.941 14.417 1 91.39 195 VAL A C 1
ATOM 1577 O O . VAL A 1 195 ? -5.77 -1.343 14.719 1 91.39 195 VAL A O 1
ATOM 1580 N N . ALA A 1 196 ? -7.276 -0.732 13.215 1 92.67 196 ALA A N 1
ATOM 1581 C CA . ALA A 1 196 ? -6.358 -0.967 12.103 1 92.67 196 ALA A CA 1
ATOM 1582 C C . ALA A 1 196 ? -5.15 -0.04 12.184 1 92.67 196 ALA A C 1
ATOM 1584 O O . ALA A 1 196 ? -4.022 -0.452 11.901 1 92.67 196 ALA A O 1
ATOM 1585 N N . VAL A 1 197 ? -5.365 1.19 12.536 1 95.67 197 VAL A N 1
ATOM 1586 C CA . VAL A 1 197 ? -4.266 2.141 12.671 1 95.67 197 VAL A CA 1
ATOM 1587 C C . VAL A 1 197 ? -3.32 1.684 13.779 1 95.67 197 VAL A C 1
ATOM 1589 O O . VAL A 1 197 ? -2.099 1.716 13.613 1 95.67 197 VAL A O 1
ATOM 1592 N N . ILE A 1 198 ? -3.891 1.265 14.842 1 95.71 198 ILE A N 1
ATOM 1593 C CA . ILE A 1 198 ? -3.085 0.833 15.978 1 95.71 198 ILE A CA 1
ATOM 1594 C C . ILE A 1 198 ? -2.273 -0.403 15.595 1 95.71 198 ILE A C 1
ATOM 1596 O O . ILE A 1 198 ? -1.051 -0.426 15.76 1 95.71 198 ILE A O 1
ATOM 1600 N N . ASN A 1 199 ? -2.917 -1.325 14.97 1 93.41 199 ASN A N 1
ATOM 1601 C CA . ASN A 1 199 ? -2.295 -2.618 14.704 1 93.41 199 ASN A CA 1
ATOM 1602 C C . ASN A 1 199 ? -1.268 -2.525 13.579 1 93.41 199 ASN A C 1
ATOM 1604 O O . ASN A 1 199 ? -0.226 -3.181 13.629 1 93.41 199 ASN A O 1
ATOM 1608 N N . ASN A 1 200 ? -1.55 -1.72 12.617 1 94.64 200 ASN A N 1
ATOM 1609 C CA . ASN A 1 200 ? -0.756 -1.804 11.395 1 94.64 200 ASN A CA 1
ATOM 1610 C C . ASN A 1 200 ? 0.233 -0.646 11.289 1 94.64 200 ASN A C 1
ATOM 1612 O O . ASN A 1 200 ? 1.162 -0.691 10.48 1 94.64 200 ASN A O 1
ATOM 1616 N N . ILE A 1 201 ? 0.037 0.349 12.057 1 96.92 201 ILE A N 1
ATOM 1617 C CA . ILE A 1 201 ? 0.922 1.502 11.932 1 96.92 201 ILE A CA 1
ATOM 1618 C C . ILE A 1 201 ? 1.572 1.801 13.281 1 96.92 201 ILE A C 1
ATOM 1620 O O . ILE A 1 201 ? 2.796 1.733 13.416 1 96.92 201 ILE A O 1
ATOM 1624 N N . LEU A 1 202 ? 0.775 1.977 14.324 1 97.43 202 LEU A N 1
ATOM 1625 C CA . LEU A 1 202 ? 1.306 2.405 15.614 1 97.43 202 LEU A CA 1
ATOM 1626 C C . LEU A 1 202 ? 2.245 1.352 16.192 1 97.43 202 LEU A C 1
ATOM 1628 O O . LEU A 1 202 ? 3.387 1.658 16.541 1 97.43 202 LEU A O 1
ATOM 1632 N N . VAL A 1 203 ? 1.734 0.141 16.306 1 95.09 203 VAL A N 1
ATOM 1633 C CA . VAL A 1 203 ? 2.508 -0.922 16.939 1 95.09 203 VAL A CA 1
ATOM 1634 C C . VAL A 1 203 ? 3.804 -1.149 16.164 1 95.09 203 VAL A C 1
ATOM 1636 O O . VAL A 1 203 ? 4.887 -1.198 16.753 1 95.09 203 VAL A O 1
ATOM 1639 N N . PRO A 1 204 ? 3.761 -1.22 14.892 1 94.87 204 PRO A N 1
ATOM 1640 C CA . PRO A 1 204 ? 5.001 -1.448 14.147 1 94.87 204 PRO A CA 1
ATOM 1641 C C . PRO A 1 204 ? 5.993 -0.295 14.284 1 94.87 204 PRO A C 1
ATOM 1643 O O . PRO A 1 204 ? 7.198 -0.525 14.411 1 94.87 204 PRO A O 1
ATOM 1646 N N . ILE A 1 205 ? 5.577 0.932 14.226 1 96.2 205 ILE A N 1
ATOM 1647 C CA . ILE A 1 205 ? 6.513 2.047 14.305 1 96.2 205 ILE A CA 1
ATOM 1648 C C . ILE A 1 205 ? 7.137 2.101 15.697 1 96.2 205 ILE A C 1
ATOM 1650 O O . ILE A 1 205 ? 8.289 2.514 15.853 1 96.2 205 ILE A O 1
ATOM 1654 N N . ARG A 1 206 ? 6.361 1.645 16.702 1 96.85 206 ARG A N 1
ATOM 1655 C CA . ARG A 1 206 ? 6.912 1.551 18.05 1 96.85 206 ARG A CA 1
ATOM 1656 C C . ARG A 1 206 ? 7.937 0.425 18.144 1 96.85 206 ARG A C 1
ATOM 1658 O O . ARG A 1 206 ? 9.004 0.598 18.738 1 96.85 206 ARG A O 1
ATOM 1665 N N . ARG A 1 207 ? 7.571 -0.661 17.578 1 93.53 207 ARG A N 1
ATOM 1666 C CA . ARG A 1 207 ? 8.443 -1.831 17.615 1 93.53 207 ARG A CA 1
ATOM 1667 C C . ARG A 1 207 ? 9.781 -1.538 16.943 1 93.53 207 ARG A C 1
ATOM 1669 O O . ARG A 1 207 ? 10.832 -1.957 17.432 1 93.53 207 ARG A O 1
ATOM 1676 N N . MET A 1 208 ? 9.717 -0.797 15.927 1 94.31 208 MET A N 1
ATOM 1677 C CA . MET A 1 208 ? 10.962 -0.558 15.202 1 94.31 208 MET A CA 1
ATOM 1678 C C . MET A 1 208 ? 11.653 0.703 15.708 1 94.31 208 MET A C 1
ATOM 1680 O O . MET A 1 208 ? 12.675 1.119 15.159 1 94.31 208 MET A O 1
ATOM 1684 N N . LYS A 1 209 ? 11.032 1.365 16.647 1 95.4 209 LYS A N 1
ATOM 1685 C CA . LYS A 1 209 ? 11.6 2.567 17.251 1 95.4 209 LYS A CA 1
ATOM 1686 C C . LYS A 1 209 ? 11.914 3.62 16.192 1 95.4 209 LYS A C 1
ATOM 1688 O O . LYS A 1 209 ? 13.037 4.122 16.121 1 95.4 209 LYS A O 1
ATOM 1693 N N . MET A 1 210 ? 10.929 3.91 15.449 1 96.69 210 MET A N 1
ATOM 1694 C CA . MET A 1 210 ? 11.096 4.914 14.403 1 96.69 210 MET A CA 1
ATOM 1695 C C . MET A 1 210 ? 11.452 6.27 15.002 1 96.69 210 MET A C 1
ATOM 1697 O O . MET A 1 210 ? 10.79 6.737 15.931 1 96.69 210 MET A O 1
ATOM 1701 N N . THR A 1 211 ? 12.486 6.868 14.434 1 97.13 211 THR A N 1
ATOM 1702 C CA . THR A 1 211 ? 12.919 8.17 14.93 1 97.13 211 THR A CA 1
ATOM 1703 C C . THR A 1 211 ? 12.111 9.291 14.284 1 97.13 211 THR A C 1
ATOM 1705 O O . THR A 1 211 ? 11.449 9.079 13.266 1 97.13 211 THR A O 1
ATOM 1708 N N . LYS A 1 212 ? 12.178 10.433 14.895 1 96.99 212 LYS A N 1
ATOM 1709 C CA . LYS A 1 212 ? 11.474 11.605 14.381 1 96.99 212 LYS A CA 1
ATOM 1710 C C . LYS A 1 212 ? 11.912 11.927 12.956 1 96.99 212 LYS A C 1
ATOM 1712 O O . LYS A 1 212 ? 11.078 12.217 12.095 1 96.99 212 LYS A O 1
ATOM 1717 N N . ILE A 1 213 ? 13.175 11.883 12.677 1 97.89 213 ILE A N 1
ATOM 1718 C CA . ILE A 1 213 ? 13.703 12.211 11.357 1 97.89 213 ILE A CA 1
ATOM 1719 C C . ILE A 1 213 ? 13.192 11.201 10.331 1 97.89 213 ILE A C 1
ATOM 1721 O O . ILE A 1 213 ? 12.792 11.576 9.227 1 97.89 213 ILE A O 1
ATOM 1725 N N . GLU A 1 214 ? 13.218 9.899 10.67 1 98.11 214 GLU A N 1
ATOM 1726 C CA . GLU A 1 214 ? 12.689 8.861 9.79 1 98.11 214 GLU A CA 1
ATOM 1727 C C . GLU A 1 214 ? 11.21 9.089 9.495 1 98.11 214 GLU A C 1
ATOM 1729 O O . GLU A 1 214 ? 10.769 8.936 8.354 1 98.11 214 GLU A O 1
ATOM 1734 N N . TYR A 1 215 ? 10.487 9.478 10.531 1 98.28 215 TYR A N 1
ATOM 1735 C CA . TYR A 1 215 ? 9.071 9.786 10.364 1 98.28 215 TYR A CA 1
ATOM 1736 C C . TYR A 1 215 ? 8.875 10.952 9.403 1 98.28 215 TYR A C 1
ATOM 1738 O O . TYR A 1 215 ? 8.045 10.882 8.494 1 98.28 215 TYR A O 1
ATOM 1746 N N . LEU A 1 216 ? 9.6 11.979 9.602 1 98.57 216 LEU A N 1
ATOM 1747 C CA . LEU A 1 216 ? 9.436 13.18 8.79 1 98.57 216 LEU A CA 1
ATOM 1748 C C . LEU A 1 216 ? 9.772 12.898 7.329 1 98.57 216 LEU A C 1
ATOM 1750 O O . LEU A 1 216 ? 9.075 13.367 6.426 1 98.57 216 LEU A O 1
ATOM 1754 N N . LEU A 1 217 ? 10.811 12.155 7.103 1 98.59 217 LEU A N 1
ATOM 1755 C CA . LEU A 1 217 ? 11.186 11.793 5.74 1 98.59 217 LEU A CA 1
ATOM 1756 C C . LEU A 1 217 ? 10.151 10.861 5.121 1 98.59 217 LEU A C 1
ATOM 1758 O O . LEU A 1 217 ? 9.792 11.013 3.951 1 98.59 217 LEU A O 1
ATOM 1762 N N . LEU A 1 218 ? 9.665 9.924 5.891 1 98.54 218 LEU A N 1
ATOM 1763 C CA . LEU A 1 218 ? 8.634 9.014 5.403 1 98.54 218 LEU A CA 1
ATOM 1764 C C . LEU A 1 218 ? 7.366 9.777 5.034 1 98.54 218 LEU A C 1
ATOM 1766 O O . LEU A 1 218 ? 6.749 9.502 4.002 1 98.54 218 LEU A O 1
ATOM 1770 N N . GLN A 1 219 ? 6.966 10.681 5.895 1 98.51 219 GLN A N 1
ATOM 1771 C CA . GLN A 1 219 ? 5.797 11.516 5.642 1 98.51 219 GLN A CA 1
ATOM 1772 C C . GLN A 1 219 ? 5.931 12.266 4.32 1 98.51 219 GLN A C 1
ATOM 1774 O O . GLN A 1 219 ? 4.986 12.316 3.53 1 98.51 219 GLN A O 1
ATOM 1779 N N . ALA A 1 220 ? 7.092 12.835 4.107 1 98.59 220 ALA A N 1
ATOM 1780 C CA . ALA A 1 220 ? 7.331 13.601 2.887 1 98.59 220 ALA A CA 1
ATOM 1781 C C . ALA A 1 220 ? 7.386 12.686 1.667 1 98.59 220 ALA A C 1
ATOM 1783 O O . ALA A 1 220 ? 6.847 13.019 0.609 1 98.59 220 ALA A O 1
ATOM 1784 N N . ILE A 1 221 ? 8.05 11.544 1.804 1 98.22 221 ILE A N 1
ATOM 1785 C CA . ILE A 1 221 ? 8.138 10.581 0.712 1 98.22 221 ILE A CA 1
ATOM 1786 C C . ILE A 1 221 ? 6.738 10.114 0.321 1 98.22 221 ILE A C 1
ATOM 1788 O O . ILE A 1 221 ? 6.433 9.97 -0.865 1 98.22 221 ILE A O 1
ATOM 1792 N N . LEU A 1 222 ? 5.928 9.881 1.295 1 97.71 222 LEU A N 1
ATOM 1793 C CA . LEU A 1 222 ? 4.543 9.469 1.093 1 97.71 222 LEU A CA 1
ATOM 1794 C C . LEU A 1 222 ? 3.75 10.561 0.382 1 97.71 222 LEU A C 1
ATOM 1796 O O . LEU A 1 222 ? 2.886 10.267 -0.447 1 97.71 222 LEU A O 1
ATOM 1800 N N . PHE A 1 223 ? 4.051 11.771 0.715 1 98.23 223 PHE A N 1
ATOM 1801 C CA . PHE A 1 223 ? 3.302 12.894 0.162 1 98.23 223 PHE A CA 1
ATOM 1802 C C . PHE A 1 223 ? 3.666 13.12 -1.3 1 98.23 223 PHE A C 1
ATOM 1804 O O . PHE A 1 223 ? 2.786 13.306 -2.143 1 98.23 223 PHE A O 1
ATOM 1811 N N . TYR A 1 224 ? 4.916 13.122 -1.579 1 97.53 224 TYR A N 1
ATOM 1812 C CA . TYR A 1 224 ? 5.375 13.352 -2.944 1 97.53 224 TYR A CA 1
ATOM 1813 C C . TYR A 1 224 ? 5.402 12.05 -3.736 1 97.53 224 TYR A C 1
ATOM 1815 O O . TYR A 1 224 ? 6.474 11.504 -4.008 1 97.53 224 TYR A O 1
ATOM 1823 N N . ASP A 1 225 ? 4.279 11.65 -4.065 1 95.52 225 ASP A N 1
ATOM 1824 C CA . ASP A 1 225 ? 4.104 10.416 -4.825 1 95.52 225 ASP A CA 1
ATOM 1825 C C . ASP A 1 225 ? 3.805 10.713 -6.293 1 95.52 225 ASP A C 1
ATOM 1827 O O . ASP A 1 225 ? 2.707 11.162 -6.63 1 95.52 225 ASP A O 1
ATOM 1831 N N . PRO A 1 226 ? 4.717 10.427 -7.123 1 93.6 226 PRO A N 1
ATOM 1832 C CA . PRO A 1 226 ? 4.523 10.728 -8.543 1 93.6 226 PRO A CA 1
ATOM 1833 C C . PRO A 1 226 ? 3.549 9.768 -9.222 1 93.6 226 PRO A C 1
ATOM 1835 O O . PRO A 1 226 ? 3.177 9.976 -10.38 1 93.6 226 PRO A O 1
ATOM 1838 N N . GLU A 1 227 ? 3.098 8.785 -8.466 1 90.91 227 GLU A N 1
ATOM 1839 C CA . GLU A 1 227 ? 2.23 7.761 -9.041 1 90.91 227 GLU A CA 1
ATOM 1840 C C . GLU A 1 227 ? 0.769 8.199 -9.015 1 90.91 227 GLU A C 1
ATOM 1842 O O . GLU A 1 227 ? -0.132 7.383 -9.22 1 90.91 227 GLU A O 1
ATOM 1847 N N . CYS A 1 228 ? 0.546 9.39 -8.709 1 93.39 228 CYS A N 1
ATOM 1848 C CA . CYS A 1 228 ? -0.782 9.97 -8.867 1 93.39 228 CYS A CA 1
ATOM 1849 C C . CYS A 1 228 ? -1.1 10.212 -10.338 1 93.39 228 CYS A C 1
ATOM 1851 O O . CYS A 1 228 ? -0.63 11.187 -10.927 1 93.39 228 CYS A O 1
ATOM 1853 N N . LEU A 1 229 ? -1.951 9.507 -10.975 1 90.08 229 LEU A N 1
ATOM 1854 C CA . LEU A 1 229 ? -2.134 9.398 -12.418 1 90.08 229 LEU A CA 1
ATOM 1855 C C . LEU A 1 229 ? -2.761 10.668 -12.984 1 90.08 229 LEU A C 1
ATOM 1857 O O . LEU A 1 229 ? -2.531 11.014 -14.145 1 90.08 229 LEU A O 1
ATOM 1861 N N . SER A 1 230 ? -3.523 11.322 -12.176 1 93.56 230 SER A N 1
ATOM 1862 C CA . SER A 1 230 ? -4.28 12.464 -12.679 1 93.56 230 SER A CA 1
ATOM 1863 C C . SER A 1 230 ? -3.429 13.73 -12.686 1 93.56 230 SER A C 1
ATOM 1865 O O . SER A 1 230 ? -3.874 14.78 -13.153 1 93.56 230 SER A O 1
ATOM 1867 N N . LEU A 1 231 ? -2.231 13.604 -12.192 1 95.97 231 LEU A N 1
ATOM 1868 C CA . LEU A 1 231 ? -1.324 14.747 -12.214 1 95.97 231 LEU A CA 1
ATOM 1869 C C . LEU A 1 231 ? -0.887 15.067 -13.639 1 95.97 231 LEU A C 1
ATOM 1871 O O . LEU A 1 231 ? -0.779 14.168 -14.477 1 95.97 231 LEU A O 1
ATOM 1875 N N . SER A 1 232 ? -0.651 16.385 -13.882 1 96.43 232 SER A N 1
ATOM 1876 C CA . SER A 1 232 ? -0.031 16.76 -15.149 1 96.43 232 SER A CA 1
ATOM 1877 C C . SER A 1 232 ? 1.372 16.176 -15.273 1 96.43 232 SER A C 1
ATOM 1879 O O . SER A 1 232 ? 2.01 15.862 -14.266 1 96.43 232 SER A O 1
ATOM 1881 N N . GLU A 1 233 ? 1.799 16.016 -16.51 1 94.37 233 GLU A N 1
ATOM 1882 C CA . GLU A 1 233 ? 3.122 15.448 -16.753 1 94.37 233 GLU A CA 1
ATOM 1883 C C . GLU A 1 233 ? 4.211 16.281 -16.083 1 94.37 233 GLU A C 1
ATOM 1885 O O . GLU A 1 233 ? 5.154 15.732 -15.508 1 94.37 233 GLU A O 1
ATOM 1890 N N . ALA A 1 234 ? 4.055 17.58 -16.2 1 95.44 234 ALA A N 1
ATOM 1891 C CA . ALA A 1 234 ? 5.03 18.479 -15.587 1 95.44 234 ALA A CA 1
ATOM 1892 C C . ALA A 1 234 ? 5.056 18.307 -14.071 1 95.44 234 ALA A C 1
ATOM 1894 O O . ALA A 1 234 ? 6.128 18.288 -13.461 1 95.44 234 ALA A O 1
ATOM 1895 N N . ALA A 1 235 ? 3.914 18.194 -13.474 1 97.01 235 ALA A N 1
ATOM 1896 C CA . ALA A 1 235 ? 3.825 18.004 -12.029 1 97.01 235 ALA A CA 1
ATOM 1897 C C . ALA A 1 235 ? 4.432 16.667 -11.613 1 97.01 235 ALA A C 1
ATOM 1899 O O . ALA A 1 235 ? 5.126 16.583 -10.597 1 97.01 235 ALA A O 1
ATOM 1900 N N . GLN A 1 236 ? 4.177 15.647 -12.383 1 95.88 236 GLN A N 1
ATOM 1901 C CA . GLN A 1 236 ? 4.723 14.326 -12.091 1 95.88 236 GLN A CA 1
ATOM 1902 C C . GLN A 1 236 ? 6.248 14.356 -12.054 1 95.88 236 GLN A C 1
ATOM 1904 O O . GLN A 1 236 ? 6.866 13.726 -11.194 1 95.88 236 GLN A O 1
ATOM 1909 N N . GLN A 1 237 ? 6.806 15.051 -12.959 1 95.17 237 GLN A N 1
ATOM 1910 C CA . GLN A 1 237 ? 8.261 15.138 -13.026 1 95.17 237 GLN A CA 1
ATOM 1911 C C . GLN A 1 237 ? 8.824 15.885 -11.82 1 95.17 237 GLN A C 1
ATOM 1913 O O . GLN A 1 237 ? 9.826 15.467 -11.237 1 95.17 237 GLN A O 1
ATOM 1918 N N . LEU A 1 238 ? 8.176 16.94 -11.481 1 96.8 238 LEU A N 1
ATOM 1919 C CA . LEU A 1 238 ? 8.617 17.738 -10.342 1 96.8 238 LEU A CA 1
ATOM 1920 C C . LEU A 1 238 ? 8.513 16.94 -9.047 1 96.8 238 LEU A C 1
ATOM 1922 O O . LEU A 1 238 ? 9.427 16.97 -8.219 1 96.8 238 LEU A O 1
ATOM 1926 N N . ILE A 1 239 ? 7.434 16.281 -8.896 1 97.48 239 ILE A N 1
ATOM 1927 C CA . ILE A 1 239 ? 7.183 15.49 -7.696 1 97.48 239 ILE A CA 1
ATOM 1928 C C . ILE A 1 239 ? 8.161 14.318 -7.637 1 97.48 239 ILE A C 1
ATOM 1930 O O . ILE A 1 239 ? 8.688 13.995 -6.57 1 97.48 239 ILE A O 1
ATOM 1934 N N . ALA A 1 240 ? 8.417 13.686 -8.746 1 95.83 240 ALA A N 1
ATOM 1935 C CA . ALA A 1 240 ? 9.369 12.581 -8.816 1 95.83 240 ALA A CA 1
ATOM 1936 C C . ALA A 1 240 ? 10.767 13.034 -8.405 1 95.83 240 ALA A C 1
ATOM 1938 O O . ALA A 1 240 ? 11.476 12.316 -7.695 1 95.83 240 ALA A O 1
ATOM 1939 N N . ALA A 1 241 ? 11.136 14.155 -8.907 1 96.11 241 ALA A N 1
ATOM 1940 C CA . ALA A 1 241 ? 12.445 14.699 -8.557 1 96.11 241 ALA A CA 1
ATOM 1941 C C . ALA A 1 241 ? 12.545 14.97 -7.059 1 96.11 241 ALA A C 1
ATOM 1943 O O . ALA A 1 241 ? 13.577 14.701 -6.44 1 96.11 241 ALA A O 1
ATOM 1944 N N . LYS A 1 242 ? 11.499 15.527 -6.509 1 97.05 242 LYS A N 1
ATOM 1945 C CA . LYS A 1 242 ? 11.491 15.805 -5.075 1 97.05 242 LYS A CA 1
ATOM 1946 C C . LYS A 1 242 ? 11.56 14.513 -4.265 1 97.05 242 LYS A C 1
ATOM 1948 O O . LYS A 1 242 ? 12.285 14.436 -3.27 1 97.05 242 LYS A O 1
ATOM 1953 N N . ARG A 1 243 ? 10.823 13.539 -4.656 1 96.28 243 ARG A N 1
ATOM 1954 C CA . ARG A 1 243 ? 10.857 12.257 -3.959 1 96.28 243 ARG A CA 1
ATOM 1955 C C . ARG A 1 243 ? 12.248 11.634 -4.026 1 96.28 243 ARG A C 1
ATOM 1957 O O . ARG A 1 243 ? 12.719 11.048 -3.049 1 96.28 243 ARG A O 1
ATOM 1964 N N . ARG A 1 244 ? 12.85 11.726 -5.146 1 95.72 244 ARG A N 1
ATOM 1965 C CA . ARG A 1 244 ? 14.202 11.195 -5.287 1 95.72 244 ARG A CA 1
ATOM 1966 C C . ARG A 1 244 ? 15.155 11.851 -4.294 1 95.72 244 ARG A C 1
ATOM 1968 O O . ARG A 1 244 ? 15.99 11.176 -3.689 1 95.72 244 ARG A O 1
ATOM 1975 N N . ARG A 1 245 ? 15.029 13.099 -4.161 1 97.06 245 ARG A N 1
ATOM 1976 C CA . ARG A 1 245 ? 15.882 13.822 -3.223 1 97.06 245 ARG A CA 1
ATOM 1977 C C . ARG A 1 245 ? 15.601 13.395 -1.787 1 97.06 245 ARG A C 1
ATOM 1979 O O . ARG A 1 245 ? 16.521 13.293 -0.972 1 97.06 245 ARG A O 1
ATOM 1986 N N . LEU A 1 246 ? 14.369 13.21 -1.524 1 97.92 246 LEU A N 1
ATOM 1987 C CA . LEU A 1 246 ? 13.979 12.765 -0.191 1 97.92 246 LEU A CA 1
ATOM 1988 C C . LEU A 1 246 ? 14.521 11.37 0.098 1 97.92 246 LEU A C 1
ATOM 1990 O O . LEU A 1 246 ? 14.994 11.099 1.204 1 97.92 246 LEU A O 1
ATOM 1994 N N . LEU A 1 247 ? 14.474 10.521 -0.868 1 97.58 247 LEU A N 1
ATOM 1995 C CA . LEU A 1 247 ? 15.012 9.172 -0.736 1 97.58 247 LEU A CA 1
ATOM 1996 C C . LEU A 1 247 ? 16.521 9.206 -0.522 1 97.58 247 LEU A C 1
ATOM 1998 O O . LEU A 1 247 ? 17.055 8.443 0.286 1 97.58 247 LEU A O 1
ATOM 2002 N N . ASP A 1 248 ? 17.134 10.096 -1.176 1 96.69 248 ASP A N 1
ATOM 2003 C CA . ASP A 1 248 ? 18.571 10.272 -0.988 1 96.69 248 ASP A CA 1
ATOM 2004 C C . ASP A 1 248 ? 18.885 10.743 0.43 1 96.69 248 ASP A C 1
ATOM 2006 O O . ASP A 1 248 ? 19.84 10.269 1.05 1 96.69 248 ASP A O 1
ATOM 2010 N N . SER A 1 249 ? 18.08 11.68 0.874 1 97.4 249 SER A N 1
ATOM 2011 C CA . SER A 1 249 ? 18.273 12.189 2.228 1 97.4 249 SER A CA 1
ATOM 2012 C C . SER A 1 249 ? 18.091 11.085 3.265 1 97.4 249 SER A C 1
ATOM 2014 O O . SER A 1 249 ? 18.844 11.009 4.238 1 97.4 249 SER A O 1
ATOM 2016 N N . LEU A 1 250 ? 17.099 10.236 3.059 1 97.67 250 LEU A N 1
ATOM 2017 C CA . LEU A 1 250 ? 16.867 9.127 3.978 1 97.67 250 LEU A CA 1
ATOM 2018 C C . LEU A 1 250 ? 18.04 8.152 3.961 1 97.67 250 LEU A C 1
ATOM 2020 O O . LEU A 1 250 ? 18.53 7.746 5.017 1 97.67 250 LEU A O 1
ATOM 2024 N N . ARG A 1 251 ? 18.472 7.809 2.821 1 95.97 251 ARG A N 1
ATOM 2025 C CA . ARG A 1 251 ? 19.593 6.886 2.681 1 95.97 251 ARG A CA 1
ATOM 2026 C C . ARG A 1 251 ? 20.846 7.44 3.351 1 95.97 251 ARG A C 1
ATOM 2028 O O . ARG A 1 251 ? 21.505 6.739 4.122 1 95.97 251 ARG A O 1
ATOM 2035 N N . ASN A 1 252 ? 21.151 8.696 3.067 1 95.22 252 ASN A N 1
ATOM 2036 C CA . ASN A 1 252 ? 22.34 9.324 3.632 1 95.22 252 ASN A CA 1
ATOM 2037 C C . ASN A 1 252 ? 22.262 9.407 5.154 1 95.22 252 ASN A C 1
ATOM 2039 O O . ASN A 1 252 ? 23.264 9.207 5.843 1 95.22 252 ASN A O 1
ATOM 2043 N N . HIS A 1 253 ? 21.124 9.729 5.641 1 96.39 253 HIS A N 1
ATOM 2044 C CA . HIS A 1 253 ? 20.919 9.801 7.083 1 96.39 253 HIS A CA 1
ATOM 2045 C C . HIS A 1 253 ? 21.166 8.448 7.742 1 96.39 253 HIS A C 1
ATOM 2047 O O . HIS A 1 253 ? 21.836 8.369 8.774 1 96.39 253 HIS A O 1
ATOM 2053 N N . LEU A 1 254 ? 20.647 7.398 7.127 1 96.04 254 LEU A N 1
ATOM 2054 C CA . LEU A 1 254 ? 20.791 6.056 7.68 1 96.04 254 LEU A CA 1
ATOM 2055 C C . LEU A 1 254 ? 22.233 5.573 7.566 1 96.04 254 LEU A C 1
ATOM 2057 O O . LEU A 1 254 ? 22.74 4.9 8.467 1 96.04 254 LEU A O 1
ATOM 2061 N N . ASP A 1 255 ? 22.861 5.881 6.451 1 93.75 255 ASP A N 1
ATOM 2062 C CA . ASP A 1 255 ? 24.264 5.517 6.277 1 93.75 255 ASP A CA 1
ATOM 2063 C C . ASP A 1 255 ? 25.137 6.173 7.343 1 93.75 255 ASP A C 1
ATOM 2065 O O . ASP A 1 255 ? 26.095 5.567 7.828 1 93.75 255 ASP A O 1
ATOM 2069 N N . ALA A 1 256 ? 24.813 7.43 7.659 1 93.53 256 ALA A N 1
ATOM 2070 C CA . ALA A 1 256 ? 25.576 8.165 8.664 1 93.53 256 ALA A CA 1
ATOM 2071 C C . ALA A 1 256 ? 25.316 7.612 10.062 1 93.53 256 ALA A C 1
ATOM 2073 O O . ALA A 1 256 ? 26.226 7.556 10.893 1 93.53 256 ALA A O 1
ATOM 2074 N N . LYS A 1 257 ? 24.184 7.179 10.339 1 92.75 257 LYS A N 1
ATOM 2075 C CA . LYS A 1 257 ? 23.771 6.728 11.665 1 92.75 257 LYS A CA 1
ATOM 2076 C C . LYS A 1 257 ? 24.262 5.31 11.94 1 92.75 257 LYS A C 1
ATOM 2078 O O . LYS A 1 257 ? 24.694 5.002 13.054 1 92.75 257 LYS A O 1
ATOM 2083 N N . LEU A 1 258 ? 24.126 4.29 11.027 1 91.51 258 LEU A N 1
ATOM 2084 C CA . LEU A 1 258 ? 24.375 2.873 11.268 1 91.51 258 LEU A CA 1
ATOM 2085 C C . LEU A 1 258 ? 25.747 2.466 10.741 1 91.51 258 LEU A C 1
ATOM 2087 O O . LEU A 1 258 ? 26.311 1.46 11.178 1 91.51 258 LEU A O 1
ATOM 2091 N N . LYS A 1 259 ? 26.611 3.153 10.111 1 85.91 259 LYS A N 1
ATOM 2092 C CA . LYS A 1 259 ? 27.946 2.969 9.55 1 85.91 259 LYS A CA 1
ATOM 2093 C C . LYS A 1 259 ? 28.033 1.669 8.756 1 85.91 259 LYS A C 1
ATOM 2095 O O . LYS A 1 259 ? 28.729 1.601 7.74 1 85.91 259 LYS A O 1
ATOM 2100 N N . ASP A 1 260 ? 27.26 0.563 9.172 1 90.23 260 ASP A N 1
ATOM 2101 C CA . ASP A 1 260 ? 27.226 -0.689 8.422 1 90.23 260 ASP A CA 1
ATOM 2102 C C . ASP A 1 260 ? 26.262 -0.595 7.241 1 90.23 260 ASP A C 1
ATOM 2104 O O . ASP A 1 260 ? 25.058 -0.409 7.429 1 90.23 260 ASP A O 1
ATOM 2108 N N . THR A 1 261 ? 26.826 -0.817 6.068 1 85.38 261 THR A N 1
ATOM 2109 C CA . THR A 1 261 ? 26.066 -0.632 4.837 1 85.38 261 THR A CA 1
ATOM 2110 C C . THR A 1 261 ? 24.933 -1.65 4.742 1 85.38 261 THR A C 1
ATOM 2112 O O . THR A 1 261 ? 23.856 -1.342 4.226 1 85.38 261 THR A O 1
ATOM 2115 N N . THR A 1 262 ? 25.143 -2.801 5.185 1 88.02 262 THR A N 1
ATOM 2116 C CA . THR A 1 262 ? 24.12 -3.841 5.144 1 88.02 262 THR A CA 1
ATOM 2117 C C . THR A 1 262 ? 22.964 -3.499 6.08 1 88.02 262 THR A C 1
ATOM 2119 O O . THR A 1 262 ? 21.797 -3.653 5.715 1 88.02 262 THR A O 1
ATOM 2122 N N . GLU A 1 263 ? 23.316 -3.044 7.233 1 91.48 263 GLU A N 1
ATOM 2123 C CA . GLU A 1 263 ? 22.297 -2.658 8.205 1 91.48 263 GLU A CA 1
ATOM 2124 C C . GLU A 1 263 ? 21.526 -1.427 7.737 1 91.48 263 GLU A C 1
ATOM 2126 O O . GLU A 1 263 ? 20.314 -1.332 7.939 1 91.48 263 GLU A O 1
ATOM 2131 N N . SER A 1 264 ? 22.286 -0.487 7.167 1 93.28 264 SER A N 1
ATOM 2132 C CA . SER A 1 264 ? 21.657 0.725 6.653 1 93.28 264 SER A CA 1
ATOM 2133 C C . SER A 1 264 ? 20.669 0.404 5.536 1 93.28 264 SER A C 1
ATOM 2135 O O . SER A 1 264 ? 19.57 0.96 5.494 1 93.28 264 SER A O 1
ATOM 2137 N N . ALA A 1 265 ? 21.045 -0.52 4.679 1 91.25 265 ALA A N 1
ATOM 2138 C CA . ALA A 1 265 ? 20.179 -0.913 3.57 1 91.25 265 ALA A CA 1
ATOM 2139 C C . ALA A 1 265 ? 18.937 -1.642 4.075 1 91.25 265 ALA A C 1
ATOM 2141 O O . ALA A 1 265 ? 17.84 -1.453 3.543 1 91.25 265 ALA A O 1
ATOM 2142 N N . ALA A 1 266 ? 19.104 -2.448 5.007 1 93.09 266 ALA A N 1
ATOM 2143 C CA . ALA A 1 266 ? 17.984 -3.18 5.592 1 93.09 266 ALA A CA 1
ATOM 2144 C C . ALA A 1 266 ? 16.983 -2.227 6.238 1 93.09 266 ALA A C 1
ATOM 2146 O O . ALA A 1 266 ? 15.771 -2.388 6.079 1 93.09 266 ALA A O 1
ATOM 2147 N N . ARG A 1 267 ? 17.526 -1.259 6.973 1 95.44 267 ARG A N 1
ATOM 2148 C CA . ARG A 1 267 ? 16.659 -0.279 7.619 1 95.44 267 ARG A CA 1
ATOM 2149 C C . ARG A 1 267 ? 15.936 0.578 6.586 1 95.44 267 ARG A C 1
ATOM 2151 O O . ARG A 1 267 ? 14.757 0.898 6.753 1 95.44 267 ARG A O 1
ATOM 2158 N N . PHE A 1 268 ? 16.684 0.935 5.567 1 96.77 268 PHE A N 1
ATOM 2159 C CA . PHE A 1 268 ? 16.109 1.695 4.464 1 96.77 268 PHE A CA 1
ATOM 2160 C C . PHE A 1 268 ? 14.919 0.958 3.861 1 96.77 268 PHE A C 1
ATOM 2162 O O . PHE A 1 268 ? 13.854 1.546 3.66 1 96.77 268 PHE A O 1
ATOM 2169 N N . ALA A 1 269 ? 15.055 -0.316 3.616 1 95.65 269 ALA A N 1
ATOM 2170 C CA . ALA A 1 269 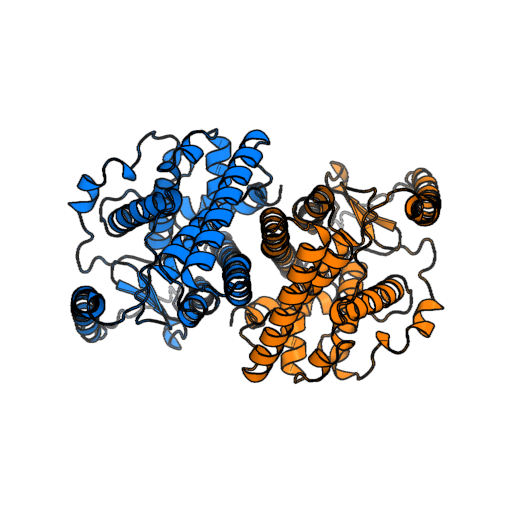? 13.981 -1.141 3.071 1 95.65 269 ALA A CA 1
ATOM 2171 C C . ALA A 1 269 ? 12.81 -1.232 4.045 1 95.65 269 ALA A C 1
ATOM 2173 O O . ALA A 1 269 ? 11.649 -1.142 3.64 1 95.65 269 ALA A O 1
ATOM 2174 N N . GLU A 1 270 ? 13.114 -1.404 5.269 1 95.05 270 GLU A N 1
ATOM 2175 C CA . GLU A 1 270 ? 12.088 -1.531 6.3 1 95.05 270 GLU A CA 1
ATOM 2176 C C . GLU A 1 270 ? 11.199 -0.292 6.349 1 95.05 270 GLU A C 1
ATOM 2178 O O . GLU A 1 270 ? 9.978 -0.402 6.486 1 95.05 270 GLU A O 1
ATOM 2183 N N . ILE A 1 271 ? 11.794 0.856 6.236 1 97.21 271 ILE A N 1
ATOM 2184 C CA . ILE A 1 271 ? 11.059 2.115 6.285 1 97.21 271 ILE A CA 1
ATOM 2185 C C . ILE A 1 271 ? 10.192 2.256 5.037 1 97.21 271 ILE A C 1
ATOM 2187 O O . ILE A 1 271 ? 9.013 2.609 5.128 1 97.21 271 ILE A O 1
ATOM 2191 N N . LEU A 1 272 ? 10.742 1.926 3.913 1 96.65 272 LEU A N 1
ATOM 2192 C CA . LEU A 1 272 ? 10.001 2.073 2.665 1 96.65 272 LEU A CA 1
ATOM 2193 C C . LEU A 1 272 ? 8.831 1.096 2.609 1 96.65 272 LEU A C 1
ATOM 2195 O O . LEU A 1 272 ? 7.761 1.431 2.097 1 96.65 272 LEU A O 1
ATOM 2199 N N . LEU A 1 273 ? 9.007 -0.027 3.145 1 94.95 273 LEU A N 1
ATOM 2200 C CA . LEU A 1 273 ? 7.973 -1.054 3.102 1 94.95 273 LEU A CA 1
ATOM 2201 C C . LEU A 1 273 ? 6.81 -0.694 4.021 1 94.95 273 LEU A C 1
ATOM 2203 O O . LEU A 1 273 ? 5.729 -1.279 3.921 1 94.95 273 LEU A O 1
ATOM 2207 N N . ARG A 1 274 ? 7.022 0.304 4.895 1 95.92 274 ARG A N 1
ATOM 2208 C CA . ARG A 1 274 ? 5.925 0.779 5.732 1 95.92 274 ARG A CA 1
ATOM 2209 C C . ARG A 1 274 ? 4.867 1.49 4.896 1 95.92 274 ARG A C 1
ATOM 2211 O O . ARG A 1 274 ? 3.708 1.588 5.305 1 95.92 274 ARG A O 1
ATOM 2218 N N . ILE A 1 275 ? 5.275 1.969 3.785 1 96.31 275 ILE A N 1
ATOM 2219 C CA . ILE A 1 275 ? 4.387 2.761 2.94 1 96.31 275 ILE A CA 1
ATOM 2220 C C . ILE A 1 275 ? 3.188 1.916 2.516 1 96.31 275 ILE A C 1
ATOM 2222 O O . ILE A 1 275 ? 2.048 2.386 2.546 1 96.31 275 ILE A O 1
ATOM 2226 N N . GLY A 1 276 ? 3.436 0.703 2.239 1 93.06 276 GLY A N 1
ATOM 2227 C CA . GLY A 1 276 ? 2.34 -0.179 1.87 1 93.06 276 GLY A CA 1
ATOM 2228 C C . GLY A 1 276 ? 1.322 -0.364 2.979 1 93.06 276 GLY A C 1
ATOM 2229 O O . GLY A 1 276 ? 0.116 -0.379 2.726 1 93.06 276 GLY A O 1
ATOM 2230 N N . ASN A 1 277 ? 1.775 -0.485 4.176 1 93.64 277 ASN A N 1
ATOM 2231 C CA . ASN A 1 277 ? 0.887 -0.651 5.322 1 93.64 277 ASN A CA 1
ATOM 2232 C C . ASN A 1 277 ? 0.058 0.605 5.576 1 93.64 277 ASN A C 1
ATOM 2234 O O . ASN A 1 277 ? -1.132 0.517 5.882 1 93.64 277 ASN A O 1
ATOM 2238 N N . VAL A 1 278 ? 0.69 1.671 5.408 1 96.74 278 VAL A N 1
ATOM 2239 C CA . VAL A 1 278 ? 0.022 2.953 5.607 1 96.74 278 VAL A CA 1
ATOM 2240 C C . VAL A 1 278 ? -1.077 3.131 4.563 1 96.74 278 VAL A C 1
ATOM 2242 O O . VAL A 1 278 ? -2.202 3.511 4.895 1 96.74 278 VAL A O 1
ATOM 2245 N N . GLN A 1 279 ? -0.737 2.82 3.406 1 95.13 279 GLN A N 1
ATOM 2246 C CA . GLN A 1 279 ? -1.69 2.988 2.314 1 95.13 279 GLN A CA 1
ATOM 2247 C C . GLN A 1 279 ? -2.857 2.015 2.448 1 95.13 279 GLN A C 1
ATOM 2249 O O . GLN A 1 279 ? -3.997 2.356 2.125 1 95.13 279 GLN A O 1
ATOM 2254 N N . LYS A 1 280 ? -2.551 0.839 2.89 1 92.28 280 LYS A N 1
ATOM 2255 C CA . LYS A 1 280 ? -3.599 -0.155 3.103 1 92.28 280 LYS A CA 1
ATOM 2256 C C . LYS A 1 280 ? -4.612 0.327 4.137 1 92.28 280 LYS A C 1
ATOM 2258 O O . LYS A 1 280 ? -5.822 0.205 3.932 1 92.28 280 LYS A O 1
ATOM 2263 N N . VAL A 1 281 ? -4.138 0.826 5.195 1 93.89 281 VAL A N 1
ATOM 2264 C CA . VAL A 1 281 ? -5.005 1.298 6.27 1 93.89 281 VAL A CA 1
ATOM 2265 C C . VAL A 1 281 ? -5.769 2.538 5.812 1 93.89 281 VAL A C 1
ATOM 2267 O O . VAL A 1 281 ? -6.948 2.702 6.135 1 93.89 281 VAL A O 1
ATOM 2270 N N . ALA A 1 282 ? -5.065 3.385 5.078 1 96.09 282 ALA A N 1
ATOM 2271 C CA . ALA A 1 282 ? -5.722 4.572 4.536 1 96.09 282 ALA A CA 1
ATOM 2272 C C . ALA A 1 282 ? -6.892 4.189 3.636 1 96.09 282 ALA A C 1
ATOM 2274 O O . ALA A 1 282 ? -7.962 4.799 3.705 1 96.09 282 ALA A O 1
ATOM 2275 N N . ALA A 1 283 ? -6.678 3.212 2.841 1 91.87 283 ALA A N 1
ATOM 2276 C CA . ALA A 1 283 ? -7.734 2.747 1.945 1 91.87 283 ALA A CA 1
ATOM 2277 C C . ALA A 1 283 ? -8.915 2.187 2.732 1 91.87 283 ALA A C 1
ATOM 2279 O O . ALA A 1 283 ? -10.072 2.471 2.413 1 91.87 283 ALA A O 1
ATOM 2280 N N . PHE A 1 284 ? -8.58 1.406 3.704 1 89.79 284 PHE A N 1
ATOM 2281 C CA . PHE A 1 284 ? -9.618 0.826 4.549 1 89.79 284 PHE A CA 1
ATOM 2282 C C . PHE A 1 284 ? -10.45 1.918 5.21 1 89.79 284 PHE A C 1
ATOM 2284 O O . PHE A 1 284 ? -11.678 1.822 5.266 1 89.79 284 PHE A O 1
ATOM 2291 N N . LYS A 1 285 ? -9.778 2.921 5.666 1 92.3 285 LYS A N 1
ATOM 2292 C CA . LYS A 1 285 ? -10.45 4.03 6.337 1 92.3 285 LYS A CA 1
ATOM 2293 C C . LYS A 1 285 ? -11.326 4.813 5.364 1 92.3 285 LYS A C 1
ATOM 2295 O O . LYS A 1 285 ? -12.466 5.156 5.684 1 92.3 285 LYS A O 1
ATOM 2300 N N . ARG A 1 286 ? -10.863 5.122 4.17 1 92.26 286 ARG A N 1
ATOM 2301 C CA . ARG A 1 286 ? -11.635 5.847 3.166 1 92.26 286 ARG A CA 1
ATOM 2302 C C . ARG A 1 286 ? -12.884 5.068 2.768 1 92.26 286 ARG A C 1
ATOM 2304 O O . ARG A 1 286 ? -13.975 5.635 2.681 1 92.26 286 ARG A O 1
ATOM 2311 N N . GLU A 1 287 ? -12.664 3.837 2.567 1 86.39 287 GLU A N 1
ATOM 2312 C CA . GLU A 1 287 ? -13.775 2.991 2.143 1 86.39 287 GLU A CA 1
ATOM 2313 C C . GLU A 1 287 ? -14.85 2.91 3.224 1 86.39 287 GLU A C 1
ATOM 2315 O O . GLU A 1 287 ? -16.045 2.918 2.92 1 86.39 287 GLU A O 1
ATOM 2320 N N . THR A 1 288 ? -14.424 2.751 4.389 1 86.45 288 THR A N 1
ATOM 2321 C CA . THR A 1 288 ? -15.36 2.686 5.505 1 86.45 288 THR A CA 1
ATOM 2322 C C . THR A 1 288 ? -16.168 3.977 5.61 1 86.45 288 THR A C 1
ATOM 2324 O O . THR A 1 288 ? -17.381 3.94 5.824 1 86.45 288 THR A O 1
ATOM 2327 N N . LEU A 1 289 ? -15.515 5.094 5.43 1 89.62 289 LEU A N 1
ATOM 2328 C CA . LEU A 1 289 ? -16.197 6.382 5.489 1 89.62 289 LEU A CA 1
ATOM 2329 C C . LEU A 1 289 ? -17.231 6.501 4.375 1 89.62 289 LEU A C 1
ATOM 2331 O O . LEU A 1 289 ? -18.347 6.972 4.605 1 89.62 289 LEU A O 1
ATOM 2335 N N . CYS A 1 290 ? -16.872 6.058 3.228 1 85.91 290 CYS A N 1
ATOM 2336 C CA . CYS A 1 290 ? -17.788 6.114 2.095 1 85.91 290 CYS A CA 1
ATOM 2337 C C . CYS A 1 290 ? -18.986 5.198 2.316 1 85.91 290 CYS A C 1
ATOM 2339 O O . CYS A 1 290 ? -20.113 5.546 1.961 1 85.91 290 CYS A O 1
ATOM 2341 N N . THR A 1 291 ? -18.717 4.06 2.886 1 83.11 291 THR A N 1
ATOM 2342 C CA . THR A 1 291 ? -19.799 3.131 3.188 1 83.11 291 THR A CA 1
ATOM 2343 C C . THR A 1 291 ? -20.746 3.722 4.228 1 83.11 291 THR A C 1
ATOM 2345 O O . THR A 1 291 ? -21.967 3.626 4.09 1 83.11 291 THR A O 1
ATOM 2348 N N . ILE A 1 292 ? -20.184 4.292 5.211 1 83.18 292 ILE A N 1
ATOM 2349 C CA . ILE A 1 292 ? -20.969 4.904 6.277 1 83.18 292 ILE A CA 1
ATOM 2350 C C . ILE A 1 292 ? -21.845 6.014 5.702 1 83.18 292 ILE A C 1
ATOM 2352 O O . ILE A 1 292 ? -23.018 6.137 6.061 1 83.18 292 ILE A O 1
ATOM 2356 N N . GLU A 1 293 ? -21.311 6.722 4.831 1 82.42 293 GLU A N 1
ATOM 2357 C CA . GLU A 1 293 ? -22.06 7.803 4.197 1 82.42 293 GLU A CA 1
ATOM 2358 C C . GLU A 1 293 ? -23.165 7.257 3.299 1 82.42 293 GLU A C 1
ATOM 2360 O O . GLU A 1 293 ? -24.276 7.792 3.276 1 82.42 293 GLU A O 1
ATOM 2365 N N . THR A 1 294 ? -22.805 6.286 2.54 1 79.77 294 THR A N 1
ATOM 2366 C CA . THR A 1 294 ? -23.753 5.688 1.607 1 79.77 294 THR A CA 1
ATOM 2367 C C . THR A 1 294 ? -24.985 5.171 2.344 1 79.77 294 THR A C 1
ATOM 2369 O O . THR A 1 294 ? -26.111 5.325 1.867 1 79.77 294 THR A O 1
ATOM 2372 N N . PHE A 1 295 ? -24.729 4.633 3.471 1 78.69 295 PHE A N 1
ATOM 2373 C CA . PHE A 1 295 ? -25.841 4.042 4.207 1 78.69 295 PHE A CA 1
ATOM 2374 C C . PHE A 1 295 ? -26.408 5.031 5.218 1 78.69 295 PHE A C 1
ATOM 2376 O O . PHE A 1 295 ? -27.254 4.671 6.039 1 78.69 295 PHE A O 1
ATOM 2383 N N . ASN A 1 296 ? -25.898 6.343 5.214 1 80.23 296 ASN A N 1
ATOM 2384 C CA . ASN A 1 296 ? -26.382 7.442 6.043 1 80.23 296 ASN A CA 1
ATOM 2385 C C . ASN A 1 296 ? -26.303 7.101 7.528 1 80.23 296 ASN A C 1
ATOM 2387 O O . ASN A 1 296 ? -27.241 7.368 8.282 1 80.23 296 ASN A O 1
ATOM 2391 N N . LEU A 1 297 ? -25.234 6.414 7.863 1 76.21 297 LEU A N 1
ATOM 2392 C CA . LEU A 1 297 ? -25.04 6.03 9.257 1 76.21 297 LEU A CA 1
ATOM 2393 C C . LEU A 1 297 ? -24.503 7.201 10.074 1 76.21 297 LEU A C 1
ATOM 2395 O O . LEU A 1 297 ? -24.754 7.291 11.278 1 76.21 297 LEU A O 1
ATOM 2399 N N . MET A 1 298 ? -23.691 8.019 9.493 1 78.2 298 MET A N 1
ATOM 2400 C CA . MET A 1 298 ? -23.141 9.238 10.081 1 78.2 298 MET A CA 1
ATOM 2401 C C . MET A 1 298 ? -22.791 10.253 8.998 1 78.2 298 MET A C 1
ATOM 2403 O O . MET A 1 298 ? -22.689 9.902 7.821 1 78.2 298 MET A O 1
ATOM 2407 N N . GLN A 1 299 ? -22.704 11.442 9.485 1 82.48 299 GLN A N 1
ATOM 2408 C CA . GLN A 1 299 ? -22.297 12.492 8.557 1 82.48 299 GLN A CA 1
ATOM 2409 C C . GLN A 1 299 ? -20.87 12.953 8.84 1 82.48 299 GLN A C 1
ATOM 2411 O O . GLN A 1 299 ? -20.642 13.776 9.728 1 82.48 299 GLN A O 1
ATOM 2416 N N . PRO A 1 300 ? -19.948 12.434 8.112 1 87.24 300 PRO A N 1
ATOM 2417 C CA . PRO A 1 300 ? -18.573 12.901 8.301 1 87.24 300 PRO A CA 1
ATOM 2418 C C . PRO A 1 300 ? -18.374 14.347 7.852 1 87.24 300 PRO A C 1
ATOM 2420 O O . PRO A 1 300 ? -19.232 14.908 7.166 1 87.24 300 PRO A O 1
ATOM 2423 N N . HIS A 1 301 ? -17.374 14.975 8.336 1 93.3 301 HIS A N 1
ATOM 2424 C CA . HIS A 1 301 ? -17.043 16.337 7.932 1 93.3 301 HIS A CA 1
ATOM 2425 C C . HIS A 1 301 ? -16.917 16.446 6.416 1 93.3 301 HIS A C 1
ATOM 2427 O O . HIS A 1 301 ? -16.344 15.565 5.772 1 93.3 301 HIS A O 1
ATOM 2433 N N . PRO A 1 302 ? -17.431 17.469 5.855 1 94.27 302 PRO A N 1
ATOM 2434 C CA . PRO A 1 302 ? -17.486 17.594 4.396 1 94.27 302 PRO A CA 1
ATOM 2435 C C . PRO A 1 302 ? -16.106 17.525 3.746 1 94.27 302 PRO A C 1
ATOM 2437 O O . PRO A 1 302 ? -15.953 16.932 2.675 1 94.27 302 PRO A O 1
ATOM 2440 N N . PHE A 1 303 ? -15.178 18.124 4.316 1 96.43 303 PHE A N 1
ATOM 2441 C CA . PHE A 1 303 ? -13.826 18.11 3.772 1 96.43 303 PHE A CA 1
ATOM 2442 C C . PHE A 1 303 ? -13.288 16.686 3.694 1 96.43 303 PHE A C 1
ATOM 2444 O O . PHE A 1 303 ? -12.708 16.291 2.681 1 96.43 303 PHE A O 1
ATOM 2451 N N . THR A 1 304 ? -13.48 15.935 4.746 1 95.96 304 THR A N 1
ATOM 2452 C CA . THR A 1 304 ? -13.043 14.545 4.818 1 95.96 304 THR A CA 1
ATOM 2453 C C . THR A 1 304 ? -13.714 13.71 3.731 1 95.96 304 THR A C 1
ATOM 2455 O O . THR A 1 304 ? -13.062 12.898 3.072 1 95.96 304 THR A O 1
ATOM 2458 N N . MET A 1 305 ? -14.905 13.974 3.557 1 95.11 305 MET A N 1
ATOM 2459 C CA . MET A 1 305 ? -15.676 13.212 2.579 1 95.11 305 MET A CA 1
ATOM 2460 C C . MET A 1 305 ? -15.241 13.554 1.158 1 95.11 305 MET A C 1
ATOM 2462 O O . MET A 1 305 ? -15.167 12.674 0.299 1 95.11 305 MET A O 1
ATOM 2466 N N . GLU A 1 306 ? -15.011 14.819 0.918 1 96.31 306 GLU A N 1
ATOM 2467 C CA . GLU A 1 306 ? -14.552 15.215 -0.411 1 96.31 306 GLU A CA 1
ATOM 2468 C C . GLU A 1 306 ? -13.247 14.514 -0.776 1 96.31 306 GLU A C 1
ATOM 2470 O O . GLU A 1 306 ? -13.114 13.97 -1.874 1 96.31 306 GLU A O 1
ATOM 2475 N N . VAL A 1 307 ? -12.334 14.485 0.129 1 96.54 307 VAL A N 1
ATOM 2476 C CA . VAL A 1 307 ? -11.035 13.868 -0.116 1 96.54 307 VAL A CA 1
ATOM 2477 C C . VAL A 1 307 ? -11.206 12.364 -0.316 1 96.54 307 VAL A C 1
ATOM 2479 O O . VAL A 1 307 ? -10.572 11.771 -1.192 1 96.54 307 VAL A O 1
ATOM 2482 N N . SER A 1 308 ? -12.025 11.769 0.456 1 94.16 308 SER A N 1
ATOM 2483 C CA . SER A 1 308 ? -12.26 10.331 0.381 1 94.16 308 SER A CA 1
ATOM 2484 C C . SER A 1 308 ? -12.919 9.947 -0.94 1 94.16 308 SER A C 1
ATOM 2486 O O . SER A 1 308 ? -12.5 8.989 -1.593 1 94.16 308 SER A O 1
ATOM 2488 N N . LYS A 1 309 ? -13.865 10.661 -1.359 1 91.84 309 LYS A N 1
ATOM 2489 C CA . LYS A 1 309 ? -14.672 10.318 -2.527 1 91.84 309 LYS A CA 1
ATOM 2490 C C . LYS A 1 309 ? -13.906 10.577 -3.82 1 91.84 309 LYS A C 1
ATOM 2492 O O . LYS A 1 309 ? -14.095 9.871 -4.813 1 91.84 309 LYS A O 1
ATOM 2497 N N . LYS A 1 310 ? -13.059 11.484 -3.842 1 94.86 310 LYS A N 1
ATOM 2498 C CA . LYS A 1 310 ? -12.333 11.863 -5.051 1 94.86 310 LYS A CA 1
ATOM 2499 C C . LYS A 1 310 ? -11.149 10.932 -5.296 1 94.86 310 LYS A C 1
ATOM 2501 O O . LYS A 1 310 ? -10.586 10.911 -6.392 1 94.86 310 LYS A O 1
ATOM 2506 N N . TYR A 1 311 ? -10.81 10.149 -4.343 1 93.87 311 TYR A N 1
ATOM 2507 C CA . TYR A 1 311 ? -9.57 9.382 -4.377 1 93.87 311 TYR A CA 1
ATOM 2508 C C . TYR A 1 311 ? -9.552 8.426 -5.564 1 93.87 311 TYR A C 1
ATOM 2510 O O . TYR A 1 311 ? -8.581 8.386 -6.323 1 93.87 311 TYR A O 1
ATOM 2518 N N . PRO A 1 312 ? -10.577 7.616 -5.833 1 87.16 312 PRO A N 1
ATOM 2519 C CA . PRO A 1 312 ? -10.508 6.667 -6.946 1 87.16 312 PRO A CA 1
ATOM 2520 C C . PRO A 1 312 ? -10.293 7.353 -8.294 1 87.16 312 PRO A C 1
ATOM 2522 O O . PRO A 1 312 ? -9.484 6.892 -9.103 1 87.16 312 PRO A O 1
ATOM 2525 N N . ASP A 1 313 ? -10.936 8.429 -8.529 1 89.38 313 ASP A N 1
ATOM 2526 C CA . ASP A 1 313 ? -10.829 9.14 -9.8 1 89.38 313 ASP A CA 1
ATOM 2527 C C . ASP A 1 313 ? -9.444 9.76 -9.968 1 89.38 313 ASP A C 1
ATOM 2529 O O . ASP A 1 313 ? -8.889 9.764 -11.069 1 89.38 313 ASP A O 1
ATOM 2533 N N . VAL A 1 314 ? -8.958 10.178 -8.88 1 92.28 314 VAL A N 1
ATOM 2534 C CA . VAL A 1 314 ? -7.693 10.904 -8.909 1 92.28 314 VAL A CA 1
ATOM 2535 C C . VAL A 1 314 ? -6.531 9.915 -8.978 1 92.28 314 VAL A C 1
ATOM 2537 O O . VAL A 1 314 ? -5.55 10.149 -9.688 1 92.28 314 VAL A O 1
ATOM 2540 N N . SER A 1 315 ? -6.665 8.82 -8.271 1 90.55 315 SER A N 1
ATOM 2541 C CA . SER A 1 315 ? -5.504 7.967 -8.041 1 90.55 315 SER A CA 1
ATOM 2542 C C . SER A 1 315 ? -5.472 6.8 -9.022 1 90.55 315 SER A C 1
ATOM 2544 O O . SER A 1 315 ? -4.416 6.212 -9.261 1 90.55 315 SER A O 1
ATOM 2546 N N . PHE A 1 316 ? -6.651 6.427 -9.585 1 84.98 316 PHE A N 1
ATOM 2547 C CA . PHE A 1 316 ? -6.667 5.238 -10.43 1 84.98 316 PHE A CA 1
ATOM 2548 C C . PHE A 1 316 ? -6.924 5.612 -11.885 1 84.98 316 PHE A C 1
ATOM 2550 O O . PHE A 1 316 ? -6.692 4.806 -12.789 1 84.98 316 PHE A O 1
ATOM 2557 N N . PHE A 1 317 ? -7.477 6.85 -12.197 1 82.31 317 PHE A N 1
ATOM 2558 C CA . PHE A 1 317 ? -7.918 7.184 -13.546 1 82.31 317 PHE A CA 1
ATOM 2559 C C . PHE A 1 317 ? -7.417 8.564 -13.954 1 82.31 317 PHE A C 1
ATOM 2561 O O . PHE A 1 317 ? -7.288 9.457 -13.113 1 82.31 317 PHE A O 1
ATOM 2568 N N . ASN B 1 1 ? -46.48 -7.924 -15.756 1 18.52 1 ASN B N 1
ATOM 2569 C CA . ASN B 1 1 ? -45.673 -9.14 -15.779 1 18.52 1 ASN B CA 1
ATOM 2570 C C . ASN B 1 1 ? -44.542 -9.042 -16.798 1 18.52 1 ASN B C 1
ATOM 2572 O O . ASN B 1 1 ? -44.015 -10.061 -17.248 1 18.52 1 ASN B O 1
ATOM 2576 N N . ASN B 1 2 ? -44.382 -8.05 -17.656 1 21.01 2 ASN B N 1
ATOM 2577 C CA . ASN B 1 2 ? -43.802 -7.728 -18.956 1 21.01 2 ASN B CA 1
ATOM 2578 C C . ASN B 1 2 ? -42.278 -7.814 -18.926 1 21.01 2 ASN B C 1
ATOM 2580 O O . ASN B 1 2 ? -41.622 -7.034 -18.235 1 21.01 2 ASN B O 1
ATOM 2584 N N . VAL B 1 3 ? -41.751 -9.073 -19.196 1 21.28 3 VAL B N 1
ATOM 2585 C CA . VAL B 1 3 ? -40.45 -9.732 -19.128 1 21.28 3 VAL B CA 1
ATOM 2586 C C . VAL B 1 3 ? -39.52 -9.15 -20.19 1 21.28 3 VAL B C 1
ATOM 2588 O O . VAL B 1 3 ? -39.776 -9.283 -21.389 1 21.28 3 VAL B O 1
ATOM 2591 N N . ILE B 1 4 ? -39.164 -7.871 -20.171 1 20.97 4 ILE B N 1
ATOM 2592 C CA . ILE B 1 4 ? -38.425 -7.208 -21.24 1 20.97 4 ILE B CA 1
ATOM 2593 C C . ILE B 1 4 ? -37.165 -8.005 -21.568 1 20.97 4 ILE B C 1
ATOM 2595 O O . ILE B 1 4 ? -36.286 -8.167 -20.717 1 20.97 4 ILE B O 1
ATOM 2599 N N . PHE B 1 5 ? -37.239 -9.063 -22.561 1 18.79 5 PHE B N 1
ATOM 2600 C CA . PHE B 1 5 ? -36.266 -9.97 -23.159 1 18.79 5 PHE B CA 1
ATOM 2601 C C . PHE B 1 5 ? -35.177 -9.191 -23.888 1 18.79 5 PHE B C 1
ATOM 2603 O O . PHE B 1 5 ? -35.429 -8.592 -24.935 1 18.79 5 PHE B O 1
ATOM 2610 N N . VAL B 1 6 ? -34.499 -8.351 -23.206 1 20.49 6 VAL B N 1
ATOM 2611 C CA . VAL B 1 6 ? -33.492 -7.566 -23.913 1 20.49 6 VAL B CA 1
ATOM 2612 C C . VAL B 1 6 ? -32.495 -8.5 -24.596 1 20.49 6 VAL B C 1
ATOM 2614 O O . VAL B 1 6 ? -31.824 -9.294 -23.933 1 20.49 6 VAL B O 1
ATOM 2617 N N . HIS B 1 7 ? -32.814 -8.993 -25.818 1 19.06 7 HIS B N 1
ATOM 2618 C CA . HIS B 1 7 ? -32.028 -9.766 -26.772 1 19.06 7 HIS B CA 1
ATOM 2619 C C . HIS B 1 7 ? -30.702 -9.079 -27.078 1 19.06 7 HIS B C 1
ATOM 2621 O O . HIS B 1 7 ? -30.683 -7.95 -27.574 1 19.06 7 HIS B O 1
ATOM 2627 N N . ILE B 1 8 ? -29.799 -9.193 -26.196 1 21.93 8 ILE B N 1
ATOM 2628 C CA . ILE B 1 8 ? -28.421 -8.728 -26.305 1 21.93 8 ILE B CA 1
ATOM 2629 C C . ILE B 1 8 ? -27.773 -9.321 -27.554 1 21.93 8 ILE B C 1
ATOM 2631 O O . ILE B 1 8 ? -27.622 -10.54 -27.664 1 21.93 8 ILE B O 1
ATOM 2635 N N . CYS B 1 9 ? -28.049 -8.82 -28.694 1 20.07 9 CYS B N 1
ATOM 2636 C CA . CYS B 1 9 ? -27.517 -9.214 -29.994 1 20.07 9 CYS B CA 1
ATOM 2637 C C . CYS B 1 9 ? -25.993 -9.2 -29.986 1 2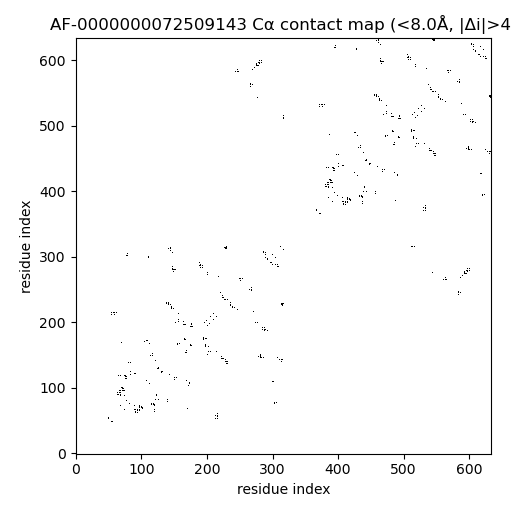0.07 9 CYS B C 1
ATOM 2639 O O . CYS B 1 9 ? -25.379 -8.199 -29.612 1 20.07 9 CYS B O 1
ATOM 2641 N N . TYR B 1 10 ? -25.331 -10.39 -29.9 1 22.71 10 TYR B N 1
ATOM 2642 C CA . TYR B 1 10 ? -24.012 -10.967 -30.137 1 22.71 10 TYR B CA 1
ATOM 2643 C C . TYR B 1 10 ? -23.518 -10.642 -31.541 1 22.71 10 TYR B C 1
ATOM 2645 O O . TYR B 1 10 ? -23.908 -11.297 -32.51 1 22.71 10 TYR B O 1
ATOM 2653 N N . CYS B 1 11 ? -23.644 -9.408 -32.016 1 24.15 11 CYS B N 1
ATOM 2654 C CA . CYS B 1 11 ? -23.229 -9.239 -33.404 1 24.15 11 CYS B CA 1
ATOM 2655 C C . CYS B 1 11 ? -21.833 -9.808 -33.629 1 24.15 11 CYS B C 1
ATOM 2657 O O . CYS B 1 11 ? -20.928 -9.58 -32.825 1 24.15 11 CYS B O 1
ATOM 2659 N N . ASN B 1 12 ? -21.471 -10.842 -34.644 1 24.02 12 ASN B N 1
ATOM 2660 C CA . ASN B 1 12 ? -20.582 -11.777 -35.325 1 24.02 12 ASN B CA 1
ATOM 2661 C C . ASN B 1 12 ? -19.4 -11.059 -35.97 1 24.02 12 ASN B C 1
ATOM 2663 O O . ASN B 1 12 ? -18.68 -11.644 -36.781 1 24.02 12 ASN B O 1
ATOM 2667 N N . HIS B 1 13 ? -19.395 -9.813 -36.335 1 26 13 HIS B N 1
ATOM 2668 C CA . HIS B 1 13 ? -18.35 -9.315 -37.222 1 26 13 HIS B CA 1
ATOM 2669 C C . HIS B 1 13 ? -16.976 -9.418 -36.568 1 26 13 HIS B C 1
ATOM 2671 O O . HIS B 1 13 ? -15.953 -9.226 -37.229 1 26 13 HIS B O 1
ATOM 2677 N N . PHE B 1 14 ? -16.817 -9.465 -35.279 1 25.39 14 PHE B N 1
ATOM 2678 C CA . PHE B 1 14 ? -15.514 -9.368 -34.632 1 25.39 14 PHE B CA 1
ATOM 2679 C C . PHE B 1 14 ? -14.735 -10.669 -34.785 1 25.39 14 PHE B C 1
ATOM 2681 O O . PHE B 1 14 ? -13.666 -10.832 -34.194 1 25.39 14 PHE B O 1
ATOM 2688 N N . THR B 1 15 ? -15.048 -11.633 -35.638 1 27.11 15 THR B N 1
ATOM 2689 C CA . THR B 1 15 ? -14.338 -12.85 -36.016 1 27.11 15 THR B CA 1
ATOM 2690 C C . THR B 1 15 ? -13.03 -12.514 -36.727 1 27.11 15 THR B C 1
ATOM 2692 O O . THR B 1 15 ? -12.031 -13.22 -36.567 1 27.11 15 THR B O 1
ATOM 2695 N N . CYS B 1 16 ? -13.082 -11.594 -37.704 1 28.39 16 CYS B N 1
ATOM 2696 C CA . CYS B 1 16 ? -12.023 -11.443 -38.696 1 28.39 16 CYS B CA 1
ATOM 2697 C C . CYS B 1 16 ? -10.761 -10.869 -38.063 1 28.39 16 CYS B C 1
ATOM 2699 O O . CYS B 1 16 ? -9.648 -11.253 -38.429 1 28.39 16 CYS B O 1
ATOM 2701 N N . THR B 1 17 ? -10.913 -9.749 -37.355 1 30.16 17 THR B N 1
ATOM 2702 C CA . THR B 1 17 ? -9.693 -9.093 -36.895 1 30.16 17 THR B CA 1
ATOM 2703 C C . THR B 1 17 ? -9.005 -9.924 -35.817 1 30.16 17 THR B C 1
ATOM 2705 O O . THR B 1 17 ? -7.876 -9.627 -35.423 1 30.16 17 THR B O 1
ATOM 2708 N N . TRP B 1 18 ? -9.698 -10.906 -35.315 1 29.36 18 TRP B N 1
ATOM 2709 C CA . TRP B 1 18 ? -9.202 -11.77 -34.249 1 29.36 18 TRP B CA 1
ATOM 2710 C C . TRP B 1 18 ? -8.144 -12.733 -34.778 1 29.36 18 TRP B C 1
ATOM 2712 O O . TRP B 1 18 ? -7.138 -12.986 -34.111 1 29.36 18 TRP B O 1
ATOM 2722 N N . TYR B 1 19 ? -8.313 -13.324 -35.998 1 30.75 19 TYR B N 1
ATOM 2723 C CA . TYR B 1 19 ? -7.358 -14.241 -36.608 1 30.75 19 TYR B CA 1
ATOM 2724 C C . TYR B 1 19 ? -6 -13.573 -36.79 1 30.75 19 TYR B C 1
ATOM 2726 O O . TYR B 1 19 ? -4.959 -14.224 -36.668 1 30.75 19 TYR B O 1
ATOM 2734 N N . CYS B 1 20 ? -6.057 -12.324 -37.254 1 31.59 20 CYS B N 1
ATOM 2735 C CA . CYS B 1 20 ? -4.802 -11.631 -37.523 1 31.59 20 CYS B CA 1
ATOM 2736 C C . CYS B 1 20 ? -4.01 -11.418 -36.239 1 31.59 20 CYS B C 1
ATOM 2738 O O . CYS B 1 20 ? -2.781 -11.504 -36.242 1 31.59 20 CYS B O 1
ATOM 2740 N N . ASP B 1 21 ? -4.706 -11.152 -35.227 1 32.51 21 ASP B N 1
ATOM 2741 C CA . ASP B 1 21 ? -3.978 -10.834 -34.003 1 32.51 21 ASP B CA 1
ATOM 2742 C C . ASP B 1 21 ? -3.427 -12.098 -33.347 1 32.51 21 ASP B C 1
ATOM 2744 O O . ASP B 1 21 ? -2.361 -12.069 -32.729 1 32.51 21 ASP B O 1
ATOM 2748 N N . ILE B 1 22 ? -4.079 -13.199 -33.473 1 34.62 22 ILE B N 1
ATOM 2749 C CA . ILE B 1 22 ? -3.55 -14.467 -32.982 1 34.62 22 ILE B CA 1
ATOM 2750 C C . ILE B 1 22 ? -2.308 -14.852 -33.783 1 34.62 22 ILE B C 1
ATOM 2752 O O . ILE B 1 22 ? -1.311 -15.305 -33.215 1 34.62 22 ILE B O 1
ATOM 2756 N N . LEU B 1 23 ? -2.369 -14.735 -35.129 1 34.45 23 LEU B N 1
ATOM 2757 C CA . LEU B 1 23 ? -1.205 -15.042 -35.954 1 34.45 23 LEU B CA 1
ATOM 2758 C C . LEU B 1 23 ? -0.036 -14.126 -35.607 1 34.45 23 LEU B C 1
ATOM 2760 O O . LEU B 1 23 ? 1.111 -14.574 -35.544 1 34.45 23 LEU B O 1
ATOM 2764 N N . GLU B 1 24 ? -0.378 -12.887 -35.438 1 38.55 24 GLU B N 1
ATOM 2765 C CA . GLU B 1 24 ? 0.705 -11.972 -35.09 1 38.55 24 GLU B CA 1
ATOM 2766 C C . GLU B 1 24 ? 1.245 -12.262 -33.693 1 38.55 24 GLU B C 1
ATOM 2768 O O . GLU B 1 24 ? 2.45 -12.153 -33.452 1 38.55 24 GLU B O 1
ATOM 2773 N N . LEU B 1 25 ? 0.441 -12.661 -32.808 1 37.26 25 LEU B N 1
ATOM 2774 C CA . LEU B 1 25 ? 0.906 -13.023 -31.474 1 37.26 25 LEU B CA 1
ATOM 2775 C C . LEU B 1 25 ? 1.783 -14.27 -31.524 1 37.26 25 LEU B C 1
ATOM 2777 O O . LEU B 1 25 ? 2.802 -14.346 -30.834 1 37.26 25 LEU B O 1
ATOM 2781 N N . ASN B 1 26 ? 1.472 -15.261 -32.317 1 37.34 26 ASN B N 1
ATOM 2782 C CA . ASN B 1 26 ? 2.348 -16.403 -32.551 1 37.34 26 ASN B CA 1
ATOM 2783 C C . ASN B 1 26 ? 3.63 -15.989 -33.267 1 37.34 26 ASN B C 1
ATOM 2785 O O . ASN B 1 26 ? 4.708 -16.506 -32.968 1 37.34 26 ASN B O 1
ATOM 2789 N N . VAL B 1 27 ? 3.488 -15.104 -34.287 1 40.8 27 VAL B N 1
ATOM 2790 C CA . VAL B 1 27 ? 4.673 -14.62 -34.986 1 40.8 27 VAL B CA 1
ATOM 2791 C C . VAL B 1 27 ? 5.512 -13.758 -34.046 1 40.8 27 VAL B C 1
ATOM 2793 O O . VAL B 1 27 ? 6.741 -13.866 -34.026 1 40.8 27 VAL B O 1
ATOM 2796 N N . GLU B 1 28 ? 4.909 -12.864 -33.253 1 37.89 28 GLU B N 1
ATOM 2797 C CA . GLU B 1 28 ? 5.661 -12.023 -32.326 1 37.89 28 GLU B CA 1
ATOM 2798 C C . GLU B 1 28 ? 6.27 -12.852 -31.199 1 37.89 28 GLU B C 1
ATOM 2800 O O . GLU B 1 28 ? 7.366 -12.551 -30.722 1 37.89 28 GLU B O 1
ATOM 2805 N N . ARG B 1 29 ? 5.716 -13.919 -30.72 1 37.21 29 ARG B N 1
ATOM 2806 C CA . ARG B 1 29 ? 6.33 -14.881 -29.811 1 37.21 29 ARG B CA 1
ATOM 2807 C C . ARG B 1 29 ? 7.487 -15.61 -30.485 1 37.21 29 ARG B C 1
ATOM 2809 O O . ARG B 1 29 ? 8.53 -15.836 -29.868 1 37.21 29 ARG B O 1
ATOM 2816 N N . ARG B 1 30 ? 7.338 -15.928 -31.722 1 41.21 30 ARG B N 1
ATOM 2817 C CA . ARG B 1 30 ? 8.444 -16.507 -32.477 1 41.21 30 ARG B CA 1
ATOM 2818 C C . ARG B 1 30 ? 9.531 -15.47 -32.737 1 41.21 30 ARG B C 1
ATOM 2820 O O . ARG B 1 30 ? 10.722 -15.784 -32.678 1 41.21 30 ARG B O 1
ATOM 2827 N N . ARG B 1 31 ? 9.208 -14.188 -33.047 1 36.4 31 ARG B N 1
ATOM 2828 C CA . ARG B 1 31 ? 10.204 -13.132 -33.198 1 36.4 31 ARG B CA 1
ATOM 2829 C C . ARG B 1 31 ? 10.837 -12.78 -31.856 1 36.4 31 ARG B C 1
ATOM 2831 O O . ARG B 1 31 ? 12.047 -12.562 -31.773 1 36.4 31 ARG B O 1
ATOM 2838 N N . LYS B 1 32 ? 10.061 -12.744 -30.887 1 38.22 32 LYS B N 1
ATOM 2839 C CA . LYS B 1 32 ? 10.654 -12.523 -29.571 1 38.22 32 LYS B CA 1
ATOM 2840 C C . LYS B 1 32 ? 11.497 -13.719 -29.14 1 38.22 32 LYS B C 1
ATOM 2842 O O . LYS B 1 32 ? 12.54 -13.553 -28.503 1 38.22 32 LYS B O 1
ATOM 2847 N N . ARG B 1 33 ? 11.203 -14.916 -29.456 1 36.28 33 ARG B N 1
ATOM 2848 C CA . ARG B 1 33 ? 12.094 -16.064 -29.322 1 36.28 33 ARG B CA 1
ATOM 2849 C C . ARG B 1 33 ? 13.312 -15.92 -30.228 1 36.28 33 ARG B C 1
ATOM 2851 O O . ARG B 1 33 ? 14.429 -16.26 -29.834 1 36.28 33 ARG B O 1
ATOM 2858 N N . LYS B 1 34 ? 13.106 -15.585 -31.533 1 36.86 34 LYS B N 1
ATOM 2859 C CA . LYS B 1 34 ? 14.243 -15.38 -32.425 1 36.86 34 LYS B CA 1
ATOM 2860 C C . LYS B 1 34 ? 15.019 -14.122 -32.046 1 36.86 34 LYS B C 1
ATOM 2862 O O . LYS B 1 34 ? 16.252 -14.128 -32.03 1 36.86 34 LYS B O 1
ATOM 2867 N N . ALA B 1 35 ? 14.317 -13.059 -31.84 1 38.92 35 ALA B N 1
ATOM 2868 C CA . ALA B 1 35 ? 15.057 -11.862 -31.45 1 38.92 35 ALA B CA 1
ATOM 2869 C C . ALA B 1 35 ? 15.73 -12.05 -30.094 1 38.92 35 ALA B C 1
ATOM 2871 O O . ALA B 1 35 ? 16.74 -11.406 -29.8 1 38.92 35 ALA B O 1
ATOM 2872 N N . ARG B 1 36 ? 15.236 -12.806 -29.071 1 36.14 36 ARG B N 1
ATOM 2873 C CA . ARG B 1 36 ? 15.923 -13.295 -27.88 1 36.14 36 ARG B CA 1
ATOM 2874 C C . ARG B 1 36 ? 17.107 -14.179 -28.254 1 36.14 36 ARG B C 1
ATOM 2876 O O . ARG B 1 36 ? 18.157 -14.126 -27.61 1 36.14 36 ARG B O 1
ATOM 2883 N N . ARG B 1 37 ? 16.971 -14.96 -29.29 1 37.74 37 ARG B N 1
ATOM 2884 C CA . ARG B 1 37 ? 18.133 -15.674 -29.809 1 37.74 37 ARG B CA 1
ATOM 2885 C C . ARG B 1 37 ? 19.135 -14.708 -30.431 1 37.74 37 ARG B C 1
ATOM 2887 O O . ARG B 1 37 ? 20.345 -14.852 -30.24 1 37.74 37 ARG B O 1
ATOM 2894 N N . ASP B 1 38 ? 18.679 -13.833 -31.396 1 33.87 38 ASP B N 1
ATOM 2895 C CA . ASP B 1 38 ? 19.628 -12.936 -32.049 1 33.87 38 ASP B CA 1
ATOM 2896 C C . ASP B 1 38 ? 20.051 -11.807 -31.112 1 33.87 38 ASP B C 1
ATOM 2898 O O . ASP B 1 38 ? 21.142 -11.252 -31.254 1 33.87 38 ASP B O 1
ATOM 2902 N N . ALA B 1 39 ? 19.208 -11.18 -30.359 1 36.21 39 ALA B N 1
ATOM 2903 C CA . ALA B 1 39 ? 19.648 -10.193 -29.376 1 36.21 39 ALA B CA 1
ATOM 2904 C C . ALA B 1 39 ? 20.445 -10.853 -28.255 1 36.21 39 ALA B C 1
ATOM 2906 O O . ALA B 1 39 ? 21.001 -10.168 -27.393 1 36.21 39 ALA B O 1
ATOM 2907 N N . GLU B 1 40 ? 20.508 -12.059 -27.895 1 35.13 40 GLU B N 1
ATOM 2908 C CA . GLU B 1 40 ? 21.548 -12.77 -27.156 1 35.13 40 GLU B CA 1
ATOM 2909 C C . GLU B 1 40 ? 22.932 -12.464 -27.721 1 35.13 40 GLU B C 1
ATOM 2911 O O . GLU B 1 40 ? 23.938 -12.598 -27.02 1 35.13 40 GLU B O 1
ATOM 2916 N N . HIS B 1 41 ? 23.129 -12.298 -29.001 1 33.75 41 HIS B N 1
ATOM 2917 C CA . HIS B 1 41 ? 24.509 -12.152 -29.452 1 33.75 41 HIS B CA 1
ATOM 2918 C C . HIS B 1 41 ? 25.028 -10.742 -29.187 1 33.75 41 HIS B C 1
ATOM 2920 O O . HIS B 1 41 ? 26.205 -10.56 -28.866 1 33.75 41 HIS B O 1
ATOM 2926 N N . ASP B 1 42 ? 24.545 -9.611 -29.831 1 34 42 ASP B N 1
ATOM 2927 C CA . ASP B 1 42 ? 25.359 -8.406 -29.958 1 34 42 ASP B CA 1
ATOM 2928 C C . ASP B 1 42 ? 25.319 -7.579 -28.675 1 34 42 ASP B C 1
ATOM 2930 O O . ASP B 1 42 ? 26.065 -6.608 -28.533 1 34 42 ASP B O 1
ATOM 2934 N N . ASP B 1 43 ? 24.127 -7.227 -28.071 1 34.68 43 ASP B N 1
ATOM 2935 C CA . ASP B 1 43 ? 24.349 -6.269 -26.993 1 34.68 43 ASP B CA 1
ATOM 2936 C C . ASP B 1 43 ? 25.205 -6.878 -25.884 1 34.68 43 ASP B C 1
ATOM 2938 O O . ASP B 1 43 ? 24.932 -7.988 -25.422 1 34.68 43 ASP B O 1
ATOM 2942 N N . ASP B 1 44 ? 26.395 -6.602 -25.738 1 35.47 44 ASP B N 1
ATOM 2943 C CA . ASP B 1 44 ? 27.338 -6.678 -24.626 1 35.47 44 ASP B CA 1
ATOM 2944 C C . ASP B 1 44 ? 26.625 -6.488 -23.289 1 35.47 44 ASP B C 1
ATOM 2946 O O . ASP B 1 44 ? 26.895 -5.525 -22.567 1 35.47 44 ASP B O 1
ATOM 2950 N N . ILE B 1 45 ? 25.31 -6.339 -23.207 1 40.35 45 ILE B N 1
ATOM 2951 C CA . ILE B 1 45 ? 24.656 -6.206 -21.91 1 40.35 45 ILE B CA 1
ATOM 2952 C C . ILE B 1 45 ? 25.302 -7.159 -20.907 1 40.35 45 ILE B C 1
ATOM 2954 O O . ILE B 1 45 ? 25.392 -8.364 -21.155 1 40.35 45 ILE B O 1
ATOM 2958 N N . ASN B 1 46 ? 26.213 -6.768 -20.034 1 41.45 46 ASN B N 1
ATOM 2959 C CA . ASN B 1 46 ? 26.888 -7.413 -18.914 1 41.45 46 ASN B CA 1
ATOM 2960 C C . ASN B 1 46 ? 25.981 -8.428 -18.222 1 41.45 46 ASN B C 1
ATOM 2962 O O . ASN B 1 46 ? 25.087 -8.051 -17.463 1 41.45 46 ASN B O 1
ATOM 2966 N N . GLU B 1 47 ? 25.39 -9.491 -18.767 1 49.42 47 GLU B N 1
ATOM 2967 C CA . GLU B 1 47 ? 24.745 -10.686 -18.23 1 49.42 47 GLU B CA 1
ATOM 2968 C C . GLU B 1 47 ? 25.32 -11.058 -16.866 1 49.42 47 GLU B C 1
ATOM 2970 O O . GLU B 1 47 ? 26.405 -11.636 -16.78 1 49.42 47 GLU B O 1
ATOM 2975 N N . VAL B 1 48 ? 25.132 -10.165 -15.874 1 59.97 48 VAL B N 1
ATOM 2976 C CA . VAL B 1 48 ? 25.568 -10.515 -14.527 1 59.97 48 VAL B CA 1
ATOM 2977 C C . VAL B 1 48 ? 25.243 -11.979 -14.242 1 59.97 48 VAL B C 1
ATOM 2979 O O . VAL B 1 48 ? 24.118 -12.428 -14.475 1 59.97 48 VAL B O 1
ATOM 2982 N N . GLU B 1 49 ? 26.238 -12.78 -14.299 1 71.52 49 GLU B N 1
ATOM 2983 C CA . GLU B 1 49 ? 26.123 -14.176 -13.889 1 71.52 49 GLU B CA 1
ATOM 2984 C C . GLU B 1 49 ? 25.283 -14.312 -12.622 1 71.52 49 GLU B C 1
ATOM 2986 O O . GLU B 1 49 ? 25.549 -13.644 -11.62 1 71.52 49 GLU B O 1
ATOM 2991 N N . ILE B 1 50 ? 24.15 -14.909 -12.734 1 80 50 ILE B N 1
ATOM 2992 C CA . ILE B 1 50 ? 23.299 -15.173 -11.58 1 80 50 ILE B CA 1
ATOM 2993 C C . ILE B 1 50 ? 23.971 -16.196 -10.666 1 80 50 ILE B C 1
ATOM 2995 O O . ILE B 1 50 ? 24.122 -17.363 -11.036 1 80 50 ILE B O 1
ATOM 2999 N N . THR B 1 51 ? 24.513 -15.76 -9.584 1 86.45 51 THR B N 1
ATOM 3000 C CA . THR B 1 51 ? 25.186 -16.639 -8.634 1 86.45 51 THR B CA 1
ATOM 3001 C C . THR B 1 51 ? 24.365 -16.784 -7.356 1 86.45 51 THR B C 1
ATOM 3003 O O . THR B 1 51 ? 24.626 -17.674 -6.543 1 86.45 51 THR B O 1
ATOM 3006 N N . ASP B 1 52 ? 23.284 -16.062 -7.279 1 93.45 52 ASP B N 1
ATOM 3007 C CA . ASP B 1 52 ? 22.458 -16.106 -6.076 1 93.45 52 ASP B CA 1
ATOM 3008 C C . ASP B 1 52 ? 21.481 -17.278 -6.124 1 93.45 52 ASP B C 1
ATOM 3010 O O . ASP B 1 52 ? 20.617 -17.338 -7.001 1 93.45 52 ASP B O 1
ATOM 3014 N N . PRO B 1 53 ? 21.602 -18.212 -5.228 1 94.71 53 PRO B N 1
ATOM 3015 C CA . PRO B 1 53 ? 20.768 -19.416 -5.253 1 94.71 53 PRO B CA 1
ATOM 3016 C C . PRO B 1 53 ? 19.276 -19.102 -5.161 1 94.71 53 PRO B C 1
ATOM 3018 O O . PRO B 1 53 ? 18.453 -19.831 -5.72 1 94.71 53 PRO B O 1
ATOM 3021 N N . LEU B 1 54 ? 18.953 -18.102 -4.459 1 96.34 54 LEU B N 1
ATOM 3022 C CA . LEU B 1 54 ? 17.549 -17.724 -4.351 1 96.34 54 LEU B CA 1
ATOM 3023 C C . LEU B 1 54 ? 17.002 -17.271 -5.701 1 96.34 54 LEU B C 1
ATOM 3025 O O . LEU B 1 54 ? 15.862 -17.586 -6.051 1 96.34 54 LEU B O 1
ATOM 3029 N N . ILE B 1 55 ? 17.737 -16.521 -6.394 1 97.69 55 ILE B N 1
ATOM 3030 C CA . ILE B 1 55 ? 17.322 -16.049 -7.71 1 97.69 55 ILE B CA 1
ATOM 3031 C C . ILE B 1 55 ? 17.188 -17.233 -8.665 1 97.69 55 ILE B C 1
ATOM 3033 O O . ILE B 1 55 ? 16.229 -17.313 -9.436 1 97.69 55 ILE B O 1
ATOM 3037 N N . GLU B 1 56 ? 18.131 -18.157 -8.584 1 97.31 56 GLU B N 1
ATOM 3038 C CA . GLU B 1 56 ? 18.061 -19.359 -9.409 1 97.31 56 GLU B CA 1
ATOM 3039 C C . GLU B 1 56 ? 16.792 -20.155 -9.119 1 97.31 56 GLU B C 1
ATOM 3041 O O . GLU B 1 56 ? 16.134 -20.643 -10.04 1 97.31 56 GLU B O 1
ATOM 3046 N N . LEU B 1 57 ? 16.562 -20.259 -7.901 1 97.56 57 LEU B N 1
ATOM 3047 C CA . LEU B 1 57 ? 15.358 -20.967 -7.481 1 97.56 57 LEU B CA 1
ATOM 3048 C C . LEU B 1 57 ? 14.109 -20.296 -8.044 1 97.56 57 LEU B C 1
ATOM 3050 O O . LEU B 1 57 ? 13.205 -20.974 -8.539 1 97.56 57 LEU B O 1
ATOM 3054 N N . LEU B 1 58 ? 14.021 -18.997 -7.984 1 98.17 58 LEU B N 1
ATOM 3055 C CA . LEU B 1 58 ? 12.856 -18.251 -8.446 1 98.17 58 LEU B CA 1
ATOM 3056 C C . LEU B 1 58 ? 12.701 -18.366 -9.959 1 98.17 58 LEU B C 1
ATOM 3058 O O . LEU B 1 58 ? 11.581 -18.424 -10.47 1 98.17 58 LEU B O 1
ATOM 3062 N N . ILE B 1 59 ? 13.801 -18.398 -10.655 1 97.87 59 ILE B N 1
ATOM 3063 C CA . ILE B 1 59 ? 13.772 -18.552 -12.105 1 97.87 59 ILE B CA 1
ATOM 3064 C C . ILE B 1 59 ? 13.191 -19.916 -12.468 1 97.87 59 ILE B C 1
ATOM 3066 O O . ILE B 1 59 ? 12.354 -20.022 -13.368 1 97.87 59 ILE B O 1
ATOM 3070 N N . ASP B 1 60 ? 13.622 -20.882 -11.77 1 97.15 60 ASP B N 1
ATOM 3071 C CA . ASP B 1 60 ? 13.105 -22.229 -11.989 1 97.15 60 ASP B CA 1
ATOM 3072 C C . ASP B 1 60 ? 11.607 -22.296 -11.702 1 97.15 60 ASP B C 1
ATOM 3074 O O . ASP B 1 60 ? 10.847 -22.881 -12.476 1 97.15 60 ASP B O 1
ATOM 3078 N N . LYS B 1 61 ? 11.171 -21.711 -10.622 1 97.74 61 LYS B N 1
ATOM 3079 C CA . LYS B 1 61 ? 9.76 -21.705 -10.247 1 97.74 61 LYS B CA 1
ATOM 3080 C C . LYS B 1 61 ? 8.923 -20.944 -11.272 1 97.74 61 LYS B C 1
ATOM 3082 O O . LYS B 1 61 ? 7.779 -21.314 -11.544 1 97.74 61 LYS B O 1
ATOM 3087 N N . GLU B 1 62 ? 9.524 -19.91 -11.803 1 97.71 62 GLU B N 1
ATOM 3088 C CA . GLU B 1 62 ? 8.811 -19.116 -12.799 1 97.71 62 GLU B CA 1
ATOM 3089 C C . GLU B 1 62 ? 8.528 -19.932 -14.057 1 97.71 62 GLU B C 1
ATOM 3091 O O . GLU B 1 62 ? 7.448 -19.828 -14.642 1 97.71 62 GLU B O 1
ATOM 3096 N N . ALA B 1 63 ? 9.47 -20.729 -14.502 1 97.26 63 ALA B N 1
ATOM 3097 C CA . ALA B 1 63 ? 9.281 -21.591 -15.665 1 97.26 63 ALA B CA 1
ATOM 3098 C C . ALA B 1 63 ? 8.125 -22.563 -15.445 1 97.26 63 ALA B C 1
ATOM 3100 O O . ALA B 1 63 ? 7.288 -22.752 -16.331 1 97.26 63 ALA B O 1
ATOM 3101 N N . LYS B 1 64 ? 8.111 -23.106 -14.321 1 97.95 64 LYS B N 1
ATOM 3102 C CA . LYS B 1 64 ? 7.052 -24.05 -13.976 1 97.95 64 LYS B CA 1
ATOM 3103 C C . LYS B 1 64 ? 5.711 -23.339 -13.822 1 97.95 64 LYS B C 1
ATOM 3105 O O . LYS B 1 64 ? 4.668 -23.882 -14.195 1 97.95 64 LYS B O 1
ATOM 3110 N N . TYR B 1 65 ? 5.735 -22.147 -13.246 1 97.96 65 TYR B N 1
ATOM 3111 C CA . TYR B 1 65 ? 4.542 -21.319 -13.101 1 97.96 65 TYR B CA 1
ATOM 3112 C C . TYR B 1 65 ? 3.872 -21.085 -14.449 1 97.96 65 TYR B C 1
ATOM 3114 O O . TYR B 1 65 ? 2.654 -21.226 -14.577 1 97.96 65 TYR B O 1
ATOM 3122 N N . GLN B 1 66 ? 4.655 -20.799 -15.431 1 97.16 66 GLN B N 1
ATOM 3123 C CA . GLN B 1 66 ? 4.135 -20.495 -16.76 1 97.16 66 GLN B CA 1
ATOM 3124 C C . GLN B 1 66 ? 3.497 -21.727 -17.396 1 97.16 66 GLN B C 1
ATOM 3126 O O . GLN B 1 66 ? 2.484 -21.62 -18.089 1 97.16 66 GLN B O 1
ATOM 3131 N N . ILE B 1 67 ? 4.067 -22.851 -17.111 1 97.38 67 ILE B N 1
ATOM 3132 C CA . ILE B 1 67 ? 3.513 -24.1 -17.623 1 97.38 67 ILE B CA 1
ATOM 3133 C C . ILE B 1 67 ? 2.15 -24.36 -16.985 1 97.38 67 ILE B C 1
ATOM 3135 O O . ILE B 1 67 ? 1.183 -24.68 -17.681 1 97.38 67 ILE B O 1
ATOM 3139 N N . LEU B 1 68 ? 2.067 -24.188 -15.727 1 97.52 68 LEU B N 1
ATOM 3140 C CA . LEU B 1 68 ? 0.815 -24.419 -15.014 1 97.52 68 LEU B CA 1
ATOM 3141 C C . LEU B 1 68 ? -0.261 -23.442 -15.474 1 97.52 68 LEU B C 1
ATOM 3143 O O . LEU B 1 68 ? -1.42 -23.825 -15.649 1 97.52 68 LEU B O 1
ATOM 3147 N N . LEU B 1 69 ? 0.142 -22.231 -15.679 1 96.21 69 LEU B N 1
ATOM 3148 C CA . LEU B 1 69 ? -0.796 -21.185 -16.072 1 96.21 69 LEU B CA 1
ATOM 3149 C C . LEU B 1 69 ? -1.373 -21.464 -17.455 1 96.21 69 LEU B C 1
ATOM 3151 O O . LEU B 1 69 ? -2.55 -21.196 -17.708 1 96.21 69 LEU B O 1
ATOM 3155 N N . SER B 1 70 ? -0.611 -22.062 -18.332 1 93.95 70 SER B N 1
ATOM 3156 C CA . SER B 1 70 ? -1.011 -22.248 -19.724 1 93.95 70 SER B CA 1
ATOM 3157 C C . SER B 1 70 ? -1.571 -23.647 -19.956 1 93.95 70 SER B C 1
ATOM 3159 O O . SER B 1 70 ? -1.818 -24.041 -21.097 1 93.95 70 SER B O 1
ATOM 3161 N N . SER B 1 71 ? -1.748 -24.37 -18.918 1 95.75 71 SER B N 1
ATOM 3162 C CA . SER B 1 71 ? -2.272 -25.726 -19.047 1 95.75 71 SER B CA 1
ATOM 3163 C C . SER B 1 71 ? -3.787 -25.752 -18.872 1 95.75 71 SER B C 1
ATOM 3165 O O . SER B 1 71 ? -4.331 -25.048 -18.019 1 95.75 71 SER B O 1
ATOM 3167 N N . SER B 1 72 ? -4.464 -26.603 -19.582 1 92.65 72 SER B N 1
ATOM 3168 C CA . SER B 1 72 ? -5.917 -26.726 -19.522 1 92.65 72 SER B CA 1
ATOM 3169 C C . SER B 1 72 ? -6.351 -27.601 -18.351 1 92.65 72 SER B C 1
ATOM 3171 O O . SER B 1 72 ? -7.519 -27.589 -17.959 1 92.65 72 SER B O 1
ATOM 3173 N N . VAL B 1 73 ? -5.455 -28.31 -17.726 1 94.24 73 VAL B N 1
ATOM 3174 C CA . VAL B 1 73 ? -5.864 -29.295 -16.73 1 94.24 73 VAL B CA 1
ATOM 3175 C C . VAL B 1 73 ? -5.409 -28.847 -15.343 1 94.24 73 VAL B C 1
ATOM 3177 O O . VAL B 1 73 ? -5.618 -29.556 -14.356 1 94.24 73 VAL B O 1
ATOM 3180 N N . THR B 1 74 ? -4.703 -27.702 -15.28 1 94.54 74 THR B N 1
ATOM 3181 C CA . THR B 1 74 ? -4.35 -27.187 -13.961 1 94.54 74 THR B CA 1
ATOM 3182 C C . THR B 1 74 ? -5.6 -26.966 -13.114 1 94.54 74 THR B C 1
ATOM 3184 O O . THR B 1 74 ? -6.569 -26.358 -13.574 1 94.54 74 THR B O 1
ATOM 3187 N N . PRO B 1 75 ? -5.563 -27.49 -11.995 1 89.66 75 PRO B N 1
ATOM 3188 C CA . PRO B 1 75 ? -6.758 -27.383 -11.155 1 89.66 75 PRO B CA 1
ATOM 3189 C C . PRO B 1 75 ? -7.043 -25.949 -10.714 1 89.66 75 PRO B C 1
ATOM 3191 O O . PRO B 1 75 ? -6.114 -25.195 -10.417 1 89.66 75 PRO B O 1
ATOM 3194 N N . ILE B 1 76 ? -8.263 -25.543 -10.69 1 95.18 76 ILE B N 1
ATOM 3195 C CA . ILE B 1 76 ? -8.773 -24.339 -10.044 1 95.18 76 ILE B CA 1
ATOM 3196 C C . ILE B 1 76 ? -9.428 -24.705 -8.714 1 95.18 76 ILE B C 1
ATOM 3198 O O . ILE B 1 76 ? -10.417 -25.441 -8.683 1 95.18 76 ILE B O 1
ATOM 3202 N N . HIS B 1 77 ? -8.892 -24.185 -7.677 1 96.23 77 HIS B N 1
ATOM 3203 C CA . HIS B 1 77 ? -9.334 -24.57 -6.342 1 96.23 77 HIS B CA 1
ATOM 3204 C C . HIS B 1 77 ? -10.682 -23.943 -6.005 1 96.23 77 HIS B C 1
ATOM 3206 O O . HIS B 1 77 ? -11.006 -22.857 -6.492 1 96.23 77 HIS B O 1
ATOM 3212 N N . ASN B 1 78 ? -11.399 -24.694 -5.152 1 94.64 78 ASN B N 1
ATOM 3213 C CA . ASN B 1 78 ? -12.708 -24.19 -4.751 1 94.64 78 ASN B CA 1
ATOM 3214 C C . ASN B 1 78 ? -12.658 -23.531 -3.375 1 94.64 78 ASN B C 1
ATOM 3216 O O . ASN B 1 78 ? -13.55 -22.759 -3.019 1 94.64 78 ASN B O 1
ATOM 3220 N N . SER B 1 79 ? -11.622 -23.921 -2.652 1 95.84 79 SER B N 1
ATOM 3221 C CA . SER B 1 79 ? -11.451 -23.343 -1.323 1 95.84 79 SER B CA 1
ATOM 3222 C C . SER B 1 79 ? -9.986 -23.353 -0.9 1 95.84 79 SER B C 1
ATOM 3224 O O . SER B 1 79 ? -9.176 -24.088 -1.467 1 95.84 79 SER B O 1
ATOM 3226 N N . LEU B 1 80 ? -9.679 -22.516 0.068 1 95.86 80 LEU B N 1
ATOM 3227 C CA . LEU B 1 80 ? -8.325 -22.449 0.608 1 95.86 80 LEU B CA 1
ATOM 3228 C C . LEU B 1 80 ? -7.922 -23.782 1.23 1 95.86 80 LEU B C 1
ATOM 3230 O O . LEU B 1 80 ? -6.803 -24.256 1.022 1 95.86 80 LEU B O 1
ATOM 3234 N N . ARG B 1 81 ? -8.809 -24.336 1.982 1 95.33 81 ARG B N 1
ATOM 3235 C CA . ARG B 1 81 ? -8.521 -25.593 2.666 1 95.33 81 ARG B CA 1
ATOM 3236 C C . ARG B 1 81 ? -8.243 -26.709 1.665 1 95.33 81 ARG B C 1
ATOM 3238 O O . ARG B 1 81 ? -7.308 -27.492 1.845 1 95.33 81 ARG B O 1
ATOM 3245 N N . GLU B 1 82 ? -9.087 -26.77 0.675 1 94.2 82 GLU B N 1
ATOM 3246 C CA . GLU B 1 82 ? -8.879 -27.765 -0.373 1 94.2 82 GLU B CA 1
ATOM 3247 C C . GLU B 1 82 ? -7.529 -27.573 -1.057 1 94.2 82 GLU B C 1
ATOM 3249 O O . GLU B 1 82 ? -6.824 -28.545 -1.336 1 94.2 82 GLU B O 1
ATOM 3254 N N . ALA B 1 83 ? -7.156 -26.359 -1.314 1 95.12 83 ALA B N 1
ATOM 3255 C CA . ALA B 1 83 ? -5.932 -26.024 -2.037 1 95.12 83 ALA B CA 1
ATOM 3256 C C . ALA B 1 83 ? -4.696 -26.409 -1.23 1 95.12 83 ALA B C 1
ATOM 3258 O O . ALA B 1 83 ? -3.698 -26.867 -1.792 1 95.12 83 ALA B O 1
ATOM 3259 N N . LEU B 1 84 ? -4.809 -26.277 0.102 1 95.82 84 LEU B N 1
ATOM 3260 C CA . LEU B 1 84 ? -3.595 -26.371 0.904 1 95.82 84 LEU B CA 1
ATOM 3261 C C . LEU B 1 84 ? -3.53 -27.705 1.639 1 95.82 84 LEU B C 1
ATOM 3263 O O . LEU B 1 84 ? -2.445 -28.167 2.001 1 95.82 84 LEU B O 1
ATOM 3267 N N . ASP B 1 85 ? -4.626 -28.369 1.875 1 90.37 85 ASP B N 1
ATOM 3268 C CA . ASP B 1 85 ? -4.674 -29.577 2.694 1 90.37 85 ASP B CA 1
ATOM 3269 C C . ASP B 1 85 ? -4.563 -30.831 1.83 1 90.37 85 ASP B C 1
ATOM 3271 O O . ASP B 1 85 ? -4.45 -31.942 2.351 1 90.37 85 ASP B O 1
ATOM 3275 N N . SER B 1 86 ? -4.565 -30.839 0.6 1 84.37 86 SER B N 1
ATOM 3276 C CA . SER B 1 86 ? -4.585 -32.004 -0.279 1 84.37 86 SER B CA 1
ATOM 3277 C C . SER B 1 86 ? -3.233 -32.709 -0.294 1 84.37 86 SER B C 1
ATOM 3279 O O . SER B 1 86 ? -3.144 -33.885 -0.653 1 84.37 86 SER B O 1
ATOM 3281 N N . GLY B 1 87 ? -2.185 -32.036 0.111 1 83.25 87 GLY B N 1
ATOM 3282 C CA . GLY B 1 87 ? -0.85 -32.609 0.057 1 83.25 87 GLY B CA 1
ATOM 3283 C C . GLY B 1 87 ? -0.278 -32.66 -1.347 1 83.25 87 GLY B C 1
ATOM 3284 O O . GLY B 1 87 ? 0.925 -32.857 -1.526 1 83.25 87 GLY B O 1
ATOM 3285 N N . TYR B 1 88 ? -1.122 -32.524 -2.291 1 90.17 88 TYR B N 1
ATOM 3286 C CA . TYR B 1 88 ? -0.691 -32.535 -3.685 1 90.17 88 TYR B CA 1
ATOM 3287 C C . TYR B 1 88 ? -0.043 -31.209 -4.066 1 90.17 88 TYR B C 1
ATOM 3289 O O . TYR B 1 88 ? -0.527 -30.142 -3.681 1 90.17 88 TYR B O 1
ATOM 3297 N N . LYS B 1 89 ? 1.073 -31.343 -4.824 1 93.26 89 LYS B N 1
ATOM 3298 C CA . LYS B 1 89 ? 1.762 -30.171 -5.356 1 93.26 89 LYS B CA 1
ATOM 3299 C C . LYS B 1 89 ? 1.908 -30.261 -6.873 1 93.26 89 LYS B C 1
ATOM 3301 O O . LYS B 1 89 ? 2.674 -31.082 -7.381 1 93.26 89 LYS B O 1
ATOM 3306 N N . ALA B 1 90 ? 1.285 -29.364 -7.559 1 95.61 90 ALA B N 1
ATOM 3307 C CA . ALA B 1 90 ? 1.306 -29.375 -9.019 1 95.61 90 ALA B CA 1
ATOM 3308 C C . ALA B 1 90 ? 2.721 -29.163 -9.549 1 95.61 90 ALA B C 1
ATOM 3310 O O . ALA B 1 90 ? 3.084 -29.698 -10.599 1 95.61 90 ALA B O 1
ATOM 3311 N N . PHE B 1 91 ? 3.549 -28.407 -8.779 1 95.98 91 PHE B N 1
ATOM 3312 C CA . PHE B 1 91 ? 4.903 -28.068 -9.199 1 95.98 91 PHE B CA 1
ATOM 3313 C C . PHE B 1 91 ? 5.783 -29.312 -9.244 1 95.98 91 PHE B C 1
ATOM 3315 O O . PHE B 1 91 ? 6.848 -29.303 -9.866 1 95.98 91 PHE B O 1
ATOM 3322 N N . ASP B 1 92 ? 5.356 -30.405 -8.642 1 94.13 92 ASP B N 1
ATOM 3323 C CA . ASP B 1 92 ? 6.101 -31.66 -8.644 1 94.13 92 ASP B CA 1
ATOM 3324 C C . ASP B 1 92 ? 5.707 -32.531 -9.835 1 94.13 92 ASP B C 1
ATOM 3326 O O . ASP B 1 92 ? 6.393 -33.505 -10.153 1 94.13 92 ASP B O 1
ATOM 3330 N N . ASP B 1 93 ? 4.65 -32.223 -10.514 1 95.44 93 ASP B N 1
ATOM 3331 C CA . ASP B 1 93 ? 4.13 -32.993 -11.64 1 95.44 93 ASP B CA 1
ATOM 3332 C C . ASP B 1 93 ? 4.045 -32.134 -12.899 1 95.44 93 ASP B C 1
ATOM 3334 O O . ASP B 1 93 ? 3.022 -32.129 -13.586 1 95.44 93 ASP B O 1
ATOM 3338 N N . ILE B 1 94 ? 4.982 -31.376 -13.145 1 96.05 94 ILE B N 1
ATOM 3339 C CA . ILE B 1 94 ? 4.972 -30.349 -14.181 1 96.05 94 ILE B CA 1
ATOM 3340 C C . ILE B 1 94 ? 4.778 -30.998 -15.55 1 96.05 94 ILE B C 1
ATOM 3342 O O . ILE B 1 94 ? 4.167 -30.407 -16.443 1 96.05 94 ILE B O 1
ATOM 3346 N N . GLU B 1 95 ? 5.265 -32.222 -15.751 1 96.24 95 GLU B N 1
ATOM 3347 C CA . GLU B 1 95 ? 5.162 -32.913 -17.033 1 96.24 95 GLU B CA 1
ATOM 3348 C C . GLU B 1 95 ? 3.704 -33.137 -17.423 1 96.24 95 GLU B C 1
ATOM 3350 O O . GLU B 1 95 ? 3.347 -33.032 -18.598 1 96.24 95 GLU B O 1
ATOM 3355 N N . LYS B 1 96 ? 2.937 -33.5 -16.458 1 96.34 96 LYS B N 1
ATOM 3356 C CA . LYS B 1 96 ? 1.506 -33.693 -16.679 1 96.34 96 LYS B CA 1
ATOM 3357 C C . LYS B 1 96 ? 0.867 -32.44 -17.27 1 96.34 96 LYS B C 1
ATOM 3359 O O . LYS B 1 96 ? 0.07 -32.526 -18.206 1 96.34 96 LYS B O 1
ATOM 3364 N N . TYR B 1 97 ? 1.226 -31.358 -16.771 1 96.7 97 TYR B N 1
ATOM 3365 C CA . TYR B 1 97 ? 0.631 -30.092 -17.182 1 96.7 97 TYR B CA 1
ATOM 3366 C C . TYR B 1 97 ? 1.259 -29.589 -18.477 1 96.7 97 TYR B C 1
ATOM 3368 O O . TYR B 1 97 ? 0.584 -28.967 -19.301 1 96.7 97 TYR B O 1
ATOM 3376 N N . ALA B 1 98 ? 2.517 -29.851 -18.68 1 96.16 98 ALA B N 1
ATOM 3377 C CA . ALA B 1 98 ? 3.199 -29.486 -19.92 1 96.16 98 ALA B CA 1
ATOM 3378 C C . ALA B 1 98 ? 2.627 -30.255 -21.107 1 96.16 98 ALA B C 1
ATOM 3380 O O . ALA B 1 98 ? 2.591 -29.742 -22.228 1 96.16 98 ALA B O 1
ATOM 3381 N N . ALA B 1 99 ? 2.065 -31.392 -20.848 1 96.59 99 ALA B N 1
ATOM 3382 C CA . ALA B 1 99 ? 1.537 -32.267 -21.892 1 96.59 99 ALA B CA 1
ATOM 3383 C C . ALA B 1 99 ? 0.128 -31.846 -22.3 1 96.59 99 ALA B C 1
ATOM 3385 O O . ALA B 1 99 ? -0.403 -32.325 -23.304 1 96.59 99 ALA B O 1
ATOM 3386 N N . ASN B 1 100 ? -0.478 -30.985 -21.563 1 94.95 100 ASN B N 1
ATOM 3387 C CA . ASN B 1 100 ? -1.852 -30.574 -21.834 1 94.95 100 ASN B CA 1
ATOM 3388 C C . ASN B 1 100 ? -1.974 -29.055 -21.926 1 94.95 100 ASN B C 1
ATOM 3390 O O . ASN B 1 100 ? -2.688 -28.437 -21.134 1 94.95 100 ASN B O 1
ATOM 3394 N N . PRO B 1 101 ? -1.315 -28.49 -22.91 1 92.42 101 PRO B N 1
ATOM 3395 C CA . PRO B 1 101 ? -1.431 -27.038 -23.063 1 92.42 101 PRO B CA 1
ATOM 3396 C C . PRO B 1 101 ? -2.855 -26.59 -23.388 1 92.42 101 PRO B C 1
ATOM 3398 O O . PRO B 1 101 ? -3.654 -27.382 -23.893 1 92.42 101 PRO B O 1
ATOM 3401 N N . MET B 1 102 ? -3.182 -25.388 -22.987 1 91.37 102 MET B N 1
ATOM 3402 C CA . MET B 1 102 ? -4.494 -24.839 -23.318 1 91.37 102 MET B CA 1
ATOM 3403 C C . MET B 1 102 ? -4.716 -24.834 -24.827 1 91.37 102 MET B C 1
ATOM 3405 O O . MET B 1 102 ? -3.839 -24.419 -25.587 1 91.37 102 MET B O 1
ATOM 3409 N N . PRO B 1 103 ? -5.854 -25.377 -25.194 1 87.6 103 PRO B N 1
ATOM 3410 C CA . PRO B 1 103 ? -6.137 -25.37 -26.631 1 87.6 103 PRO B CA 1
ATOM 3411 C C . PRO B 1 103 ? -6.253 -23.959 -27.203 1 87.6 103 PRO B C 1
ATOM 3413 O O . PRO B 1 103 ? -6.695 -23.042 -26.506 1 87.6 103 PRO B O 1
ATOM 3416 N N . VAL B 1 104 ? -5.884 -23.901 -28.394 1 79.12 104 VAL B N 1
ATOM 3417 C CA . VAL B 1 104 ? -6.004 -22.625 -29.091 1 79.12 104 VAL B CA 1
ATOM 3418 C C . VAL B 1 104 ? -7.478 -22.261 -29.254 1 79.12 104 VAL B C 1
ATOM 3420 O O . VAL B 1 104 ? -8.298 -23.11 -29.61 1 79.12 104 VAL B O 1
ATOM 3423 N N . GLY B 1 105 ? -7.912 -21.167 -28.871 1 74.83 105 GLY B N 1
ATOM 3424 C CA . GLY B 1 105 ? -9.273 -20.698 -29.075 1 74.83 105 GLY B CA 1
ATOM 3425 C C . GLY B 1 105 ? -10.169 -20.923 -27.872 1 74.83 105 GLY B C 1
ATOM 3426 O O . GLY B 1 105 ? -11.378 -20.695 -27.94 1 74.83 105 GLY B O 1
ATOM 3427 N N . MET B 1 106 ? -9.651 -21.579 -26.905 1 79.28 106 MET B N 1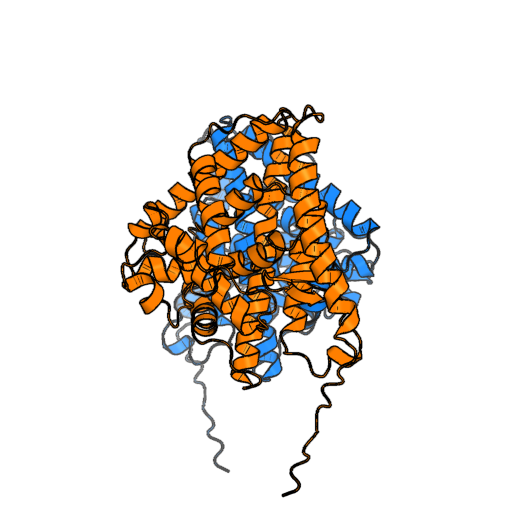
ATOM 3428 C CA . MET B 1 106 ? -10.457 -21.713 -25.695 1 79.28 106 MET B CA 1
ATOM 3429 C C . MET B 1 106 ? -10.945 -20.351 -25.213 1 79.28 106 MET B C 1
ATOM 3431 O O . MET B 1 106 ? -10.17 -19.395 -25.156 1 79.28 106 MET B O 1
ATOM 3435 N N . SER B 1 107 ? -12.267 -20.2 -25.124 1 79.71 107 SER B N 1
ATOM 3436 C CA . SER B 1 107 ? -12.843 -18.937 -24.676 1 79.71 107 SER B CA 1
ATOM 3437 C C . SER B 1 107 ? -13.187 -18.982 -23.191 1 79.71 107 SER B C 1
ATOM 3439 O O . SER B 1 107 ? -14.031 -19.774 -22.768 1 79.71 107 SER B O 1
ATOM 3441 N N . THR B 1 108 ? -12.467 -18.238 -22.45 1 87.32 108 THR B N 1
ATOM 3442 C CA . THR B 1 108 ? -12.728 -18.118 -21.02 1 87.32 108 THR B CA 1
ATOM 3443 C C . THR B 1 108 ? -13.154 -16.696 -20.666 1 87.32 108 THR B C 1
ATOM 3445 O O . THR B 1 108 ? -13.489 -15.904 -21.55 1 87.32 108 THR B O 1
ATOM 3448 N N . ASN B 1 109 ? -13.409 -16.489 -19.429 1 87.27 109 ASN B N 1
ATOM 3449 C CA . ASN B 1 109 ? -13.78 -15.155 -18.97 1 87.27 109 ASN B CA 1
ATOM 3450 C C . ASN B 1 109 ? -12.873 -14.677 -17.84 1 87.27 109 ASN B C 1
ATOM 3452 O O . ASN B 1 109 ? -11.977 -15.405 -17.408 1 87.27 109 ASN B O 1
ATOM 3456 N N . PHE B 1 110 ? -13.018 -13.498 -17.419 1 87.85 110 PHE B N 1
ATOM 3457 C CA . PHE B 1 110 ? -12.155 -12.883 -16.416 1 87.85 110 PHE B CA 1
ATOM 3458 C C . PHE B 1 110 ? -12.258 -13.622 -15.087 1 87.85 110 PHE B C 1
ATOM 3460 O O . PHE B 1 110 ? -11.277 -13.72 -14.347 1 87.85 110 PHE B O 1
ATOM 3467 N N . SER B 1 111 ? -13.484 -14.048 -14.795 1 89.73 111 SER B N 1
ATOM 3468 C CA . SER B 1 111 ? -13.682 -14.793 -13.557 1 89.73 111 SER B CA 1
ATOM 3469 C C . SER B 1 111 ? -12.839 -16.065 -13.536 1 89.73 111 SER B C 1
ATOM 3471 O O . SER B 1 111 ? -12.239 -16.401 -12.513 1 89.73 111 SER B O 1
ATOM 3473 N N . TYR B 1 112 ? -12.849 -16.712 -14.653 1 91.88 112 TYR B N 1
ATOM 3474 C CA . TYR B 1 112 ? -12.032 -17.911 -14.803 1 91.88 112 TYR B CA 1
ATOM 3475 C C . TYR B 1 112 ? -10.559 -17.601 -14.562 1 91.88 112 TYR B C 1
ATOM 3477 O O . TYR B 1 112 ? -9.888 -18.298 -13.797 1 91.88 112 TYR B O 1
ATOM 3485 N N . TRP B 1 113 ? -10.014 -16.631 -15.134 1 93.78 113 TRP B N 1
ATOM 3486 C CA . TRP B 1 113 ? -8.589 -16.325 -15.065 1 93.78 113 TRP B CA 1
ATOM 3487 C C . TRP B 1 113 ? -8.203 -15.844 -13.67 1 93.78 113 TRP B C 1
ATOM 3489 O O . TRP B 1 113 ? -7.108 -16.14 -13.185 1 93.78 113 TRP B O 1
ATOM 3499 N N . ARG B 1 114 ? -9.025 -15.104 -13.081 1 94.92 114 ARG B N 1
ATOM 3500 C CA . ARG B 1 114 ? -8.752 -14.709 -11.703 1 94.92 114 ARG B CA 1
ATOM 3501 C C . ARG B 1 114 ? -8.607 -15.931 -10.802 1 94.92 114 ARG B C 1
ATOM 3503 O O . ARG B 1 114 ? -7.659 -16.024 -10.02 1 94.92 114 ARG B O 1
ATOM 3510 N N . ALA B 1 115 ? -9.566 -16.805 -10.953 1 95.95 115 ALA B N 1
ATOM 3511 C CA . ALA B 1 115 ? -9.538 -18.02 -10.144 1 95.95 115 ALA B CA 1
ATOM 3512 C C . ALA B 1 115 ? -8.327 -18.882 -10.49 1 95.95 115 ALA B C 1
ATOM 3514 O O . ALA B 1 115 ? -7.697 -19.462 -9.603 1 95.95 115 ALA B O 1
ATOM 3515 N N . LYS B 1 116 ? -8.063 -18.969 -11.74 1 96.59 116 LYS B N 1
ATOM 3516 C CA . LYS B 1 116 ? -6.934 -19.767 -12.208 1 96.59 116 LYS B CA 1
ATOM 3517 C C . LYS B 1 116 ? -5.612 -19.204 -11.693 1 96.59 116 LYS B C 1
ATOM 3519 O O . LYS B 1 116 ? -4.782 -19.944 -11.161 1 96.59 116 LYS B O 1
ATOM 3524 N N . ILE B 1 117 ? -5.373 -17.925 -11.832 1 97.9 117 ILE B N 1
ATOM 3525 C CA . ILE B 1 117 ? -4.126 -17.302 -11.399 1 97.9 117 ILE B CA 1
ATOM 3526 C C . ILE B 1 117 ? -3.971 -17.454 -9.888 1 97.9 117 ILE B C 1
ATOM 3528 O O . ILE B 1 117 ? -2.892 -17.797 -9.399 1 97.9 117 ILE B O 1
ATOM 3532 N N . LEU B 1 118 ? -5.038 -17.218 -9.151 1 98.1 118 LEU B N 1
ATOM 3533 C CA . LEU B 1 118 ? -4.984 -17.382 -7.702 1 98.1 118 LEU B CA 1
ATOM 3534 C C . LEU B 1 118 ? -4.628 -18.817 -7.331 1 98.1 118 LEU B C 1
ATOM 3536 O O . LEU B 1 118 ? -3.83 -19.048 -6.419 1 98.1 118 LEU B O 1
ATOM 3540 N N . SER B 1 119 ? -5.201 -19.752 -8.031 1 97.92 119 SER B N 1
ATOM 3541 C CA . SER B 1 119 ? -4.922 -21.159 -7.764 1 97.92 119 SER B CA 1
ATOM 3542 C C . SER B 1 119 ? -3.468 -21.503 -8.071 1 97.92 119 SER B C 1
ATOM 3544 O O . SER B 1 119 ? -2.824 -22.233 -7.315 1 97.92 119 SER B O 1
ATOM 3546 N N . VAL B 1 120 ? -2.994 -21.004 -9.153 1 98.08 120 VAL B N 1
ATOM 3547 C CA . VAL B 1 120 ? -1.61 -21.27 -9.532 1 98.08 120 VAL B CA 1
ATOM 3548 C C . VAL B 1 120 ? -0.664 -20.611 -8.531 1 98.08 120 VAL B C 1
ATOM 3550 O O . VAL B 1 120 ? 0.401 -21.153 -8.224 1 98.08 120 VAL B O 1
ATOM 3553 N N . LEU B 1 121 ? -1.044 -19.467 -8.025 1 98.13 121 LEU B N 1
ATOM 3554 C CA . LEU B 1 121 ? -0.242 -18.797 -7.007 1 98.13 121 LEU B CA 1
ATOM 3555 C C . LEU B 1 121 ? -0.164 -19.637 -5.737 1 98.13 121 LEU B C 1
ATOM 3557 O O . LEU B 1 121 ? 0.867 -19.652 -5.06 1 98.13 121 LEU B O 1
ATOM 3561 N N . VAL B 1 122 ? -1.263 -20.262 -5.426 1 97.88 122 VAL B N 1
ATOM 3562 C CA . VAL B 1 122 ? -1.246 -21.152 -4.269 1 97.88 122 VAL B CA 1
ATOM 3563 C C . VAL B 1 122 ? -0.286 -22.312 -4.524 1 97.88 122 VAL B C 1
ATOM 3565 O O . VAL B 1 122 ? 0.502 -22.678 -3.649 1 97.88 122 VAL B O 1
ATOM 3568 N N . GLU B 1 123 ? -0.349 -22.871 -5.705 1 97.67 123 GLU B N 1
ATOM 3569 C CA . GLU B 1 123 ? 0.579 -23.94 -6.06 1 97.67 123 GLU B CA 1
ATOM 3570 C C . GLU B 1 123 ? 2.025 -23.452 -6.018 1 97.67 123 GLU B C 1
ATOM 3572 O O . GLU B 1 123 ? 2.921 -24.188 -5.6 1 97.67 123 GLU B O 1
ATOM 3577 N N . TRP B 1 124 ? 2.208 -22.267 -6.478 1 98.08 124 TRP B N 1
ATOM 3578 C CA . TRP B 1 124 ? 3.509 -21.611 -6.403 1 98.08 124 TRP B CA 1
ATOM 3579 C C . TRP B 1 124 ? 3.987 -21.513 -4.959 1 98.08 124 TRP B C 1
ATOM 3581 O O . TRP B 1 124 ? 5.128 -21.866 -4.65 1 98.08 124 TRP B O 1
ATOM 3591 N N . ALA B 1 125 ? 3.178 -21.098 -4.087 1 97.77 125 ALA B N 1
ATOM 3592 C CA . ALA B 1 125 ? 3.529 -20.966 -2.675 1 97.77 125 ALA B CA 1
ATOM 3593 C C . ALA B 1 125 ? 3.893 -22.32 -2.072 1 97.77 125 ALA B C 1
ATOM 3595 O O . ALA B 1 125 ? 4.897 -22.442 -1.367 1 97.77 125 ALA B O 1
ATOM 3596 N N . LYS B 1 126 ? 3.128 -23.303 -2.413 1 96.73 126 LYS B N 1
ATOM 3597 C CA . LYS B 1 126 ? 3.326 -24.646 -1.875 1 96.73 126 LYS B CA 1
ATOM 3598 C C . LYS B 1 126 ? 4.664 -25.226 -2.324 1 96.73 126 LYS B C 1
ATOM 3600 O O . LYS B 1 126 ? 5.185 -26.153 -1.701 1 96.73 126 LYS B O 1
ATOM 3605 N N . SER B 1 127 ? 5.17 -24.74 -3.37 1 96.56 127 SER B N 1
ATOM 3606 C CA . SER B 1 127 ? 6.393 -25.293 -3.942 1 96.56 127 SER B CA 1
ATOM 3607 C C . SER B 1 127 ? 7.619 -24.871 -3.14 1 96.56 127 SER B C 1
ATOM 3609 O O . SER B 1 127 ? 8.706 -25.424 -3.319 1 96.56 127 SER B O 1
ATOM 3611 N N . PHE B 1 128 ? 7.522 -23.902 -2.3 1 96.73 128 PHE B N 1
ATOM 3612 C CA . PHE B 1 128 ? 8.64 -23.448 -1.481 1 96.73 128 PHE B CA 1
ATOM 3613 C C . PHE B 1 128 ? 8.704 -24.227 -0.173 1 96.73 128 PHE B C 1
ATOM 3615 O O . PHE B 1 128 ? 7.692 -24.386 0.512 1 96.73 128 PHE B O 1
ATOM 3622 N N . GLU B 1 129 ? 9.868 -24.641 0.227 1 94.2 129 GLU B N 1
ATOM 3623 C CA . GLU B 1 129 ? 10.076 -25.422 1.442 1 94.2 129 GLU B CA 1
ATOM 3624 C C . GLU B 1 129 ? 9.654 -24.637 2.681 1 94.2 129 GLU B C 1
ATOM 3626 O O . GLU B 1 129 ? 9.008 -25.183 3.578 1 94.2 129 GLU B O 1
ATOM 3631 N N . MET B 1 130 ? 10.004 -23.437 2.71 1 93.56 130 MET B N 1
ATOM 3632 C CA . MET B 1 130 ? 9.707 -22.61 3.876 1 93.56 130 MET B CA 1
ATOM 3633 C C . MET B 1 130 ? 8.202 -22.501 4.096 1 93.56 130 MET B C 1
ATOM 3635 O O . MET B 1 130 ? 7.735 -22.514 5.237 1 93.56 130 MET B O 1
ATOM 3639 N N . PHE B 1 131 ? 7.432 -22.365 3.049 1 96.27 131 PHE B N 1
ATOM 3640 C CA . PHE B 1 131 ? 5.98 -22.262 3.144 1 96.27 131 PHE B CA 1
ATOM 3641 C C . PHE B 1 131 ? 5.381 -23.553 3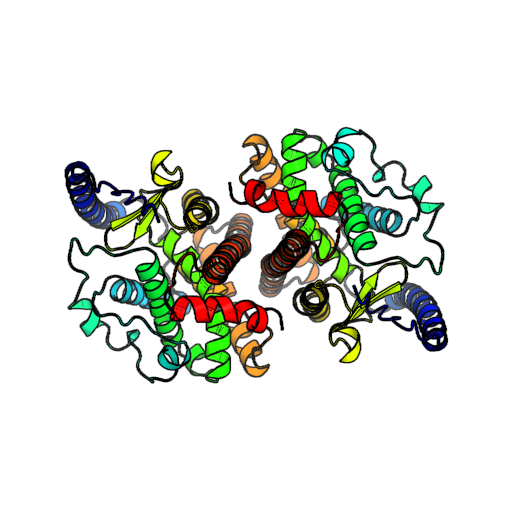.689 1 96.27 131 PHE B C 1
ATOM 3643 O O . PHE B 1 131 ? 4.475 -23.519 4.524 1 96.27 131 PHE B O 1
ATOM 3650 N N . SER B 1 132 ? 5.893 -24.633 3.237 1 91.85 132 SER B N 1
ATOM 3651 C CA . SER B 1 132 ? 5.377 -25.94 3.63 1 91.85 132 SER B CA 1
ATOM 3652 C C . SER B 1 132 ? 5.651 -26.221 5.104 1 91.85 132 SER B C 1
ATOM 3654 O O . SER B 1 132 ? 5.008 -27.083 5.707 1 91.85 132 SER B O 1
ATOM 3656 N N . ARG B 1 133 ? 6.563 -25.501 5.694 1 92.61 133 ARG B N 1
ATOM 3657 C CA . ARG B 1 133 ? 6.919 -25.681 7.098 1 92.61 133 ARG B CA 1
ATOM 3658 C C . ARG B 1 133 ? 5.956 -24.926 8.009 1 92.61 133 ARG B C 1
ATOM 3660 O O . ARG B 1 133 ? 5.893 -25.192 9.211 1 92.61 133 ARG B O 1
ATOM 3667 N N . LEU B 1 134 ? 5.216 -24.048 7.467 1 96.64 134 LEU B N 1
ATOM 3668 C CA . LEU B 1 134 ? 4.244 -23.299 8.256 1 96.64 134 LEU B CA 1
ATOM 3669 C C . LEU B 1 134 ? 3.043 -24.17 8.608 1 96.64 134 LEU B C 1
ATOM 3671 O O . LEU B 1 134 ? 2.702 -25.094 7.865 1 96.64 134 LEU B O 1
ATOM 3675 N N . ALA B 1 135 ? 2.45 -23.883 9.773 1 96.56 135 ALA B N 1
ATOM 3676 C CA . ALA B 1 135 ? 1.174 -24.513 10.102 1 96.56 135 ALA B CA 1
ATOM 3677 C C . ALA B 1 135 ? 0.109 -24.17 9.063 1 96.56 135 ALA B C 1
ATOM 3679 O O . ALA B 1 135 ? 0.165 -23.11 8.435 1 96.56 135 ALA B O 1
ATOM 3680 N N . LEU B 1 136 ? -0.851 -25.056 8.875 1 96.44 136 LEU B N 1
ATOM 3681 C CA . LEU B 1 136 ? -1.886 -24.901 7.859 1 96.44 136 LEU B CA 1
ATOM 3682 C C . LEU B 1 136 ? -2.594 -23.558 8.003 1 96.44 136 LEU B C 1
ATOM 3684 O O . LEU B 1 136 ? -2.846 -22.875 7.008 1 96.44 136 LEU B O 1
ATOM 3688 N N . ASP B 1 137 ? -2.92 -23.181 9.23 1 96.81 137 ASP B N 1
ATOM 3689 C CA . ASP B 1 137 ? -3.607 -21.914 9.46 1 96.81 137 ASP B CA 1
ATOM 3690 C C . ASP B 1 137 ? -2.754 -20.735 8.999 1 96.81 137 ASP B C 1
ATOM 3692 O O . ASP B 1 137 ? -3.27 -19.775 8.424 1 96.81 137 ASP B O 1
ATOM 3696 N N . ASP B 1 138 ? -1.486 -20.794 9.294 1 97.93 138 ASP B N 1
ATOM 3697 C CA . ASP B 1 138 ? -0.582 -19.728 8.874 1 97.93 138 ASP B CA 1
ATOM 3698 C C . ASP B 1 138 ? -0.429 -19.704 7.355 1 97.93 138 ASP B C 1
ATOM 3700 O O . ASP B 1 138 ? -0.294 -18.635 6.756 1 97.93 138 ASP B O 1
ATOM 3704 N N . GLN B 1 139 ? -0.411 -20.889 6.755 1 97.97 139 GLN B N 1
ATOM 3705 C CA . GLN B 1 139 ? -0.393 -20.948 5.297 1 97.97 139 GLN B CA 1
ATOM 3706 C C . GLN B 1 139 ? -1.607 -20.238 4.704 1 97.97 139 GLN B C 1
ATOM 3708 O O . GLN B 1 139 ? -1.47 -19.426 3.786 1 97.97 139 GLN B O 1
ATOM 3713 N N . MET B 1 140 ? -2.788 -20.534 5.232 1 98.04 140 MET B N 1
ATOM 3714 C CA . MET B 1 140 ? -4.025 -19.928 4.748 1 98.04 140 MET B CA 1
ATOM 3715 C C . MET B 1 140 ? -3.996 -18.414 4.927 1 98.04 140 MET B C 1
ATOM 3717 O O . MET B 1 140 ? -4.368 -17.67 4.017 1 98.04 140 MET B O 1
ATOM 3721 N N . ARG B 1 141 ? -3.489 -17.962 6.046 1 97.99 141 ARG B N 1
ATOM 3722 C CA . ARG B 1 141 ? -3.445 -16.535 6.351 1 97.99 141 ARG B CA 1
ATOM 3723 C C . ARG B 1 141 ? -2.491 -15.804 5.412 1 97.99 141 ARG B C 1
ATOM 3725 O O . ARG B 1 141 ? -2.808 -14.72 4.917 1 97.99 141 ARG B O 1
ATOM 3732 N N . LEU B 1 142 ? -1.361 -16.413 5.186 1 98.21 142 LEU B N 1
ATOM 3733 C CA . LEU B 1 142 ? -0.379 -15.79 4.306 1 98.21 142 LEU B CA 1
ATOM 3734 C C . LEU B 1 142 ? -0.91 -15.694 2.879 1 98.21 142 LEU B C 1
ATOM 3736 O O . LEU B 1 142 ? -0.723 -14.675 2.21 1 98.21 142 LEU B O 1
ATOM 3740 N N . VAL B 1 143 ? -1.576 -16.703 2.399 1 98.27 143 VAL B N 1
ATOM 3741 C CA . VAL B 1 143 ? -2.153 -16.72 1.059 1 98.27 143 VAL B CA 1
ATOM 3742 C C . VAL B 1 143 ? -3.233 -15.647 0.948 1 98.27 143 VAL B C 1
ATOM 3744 O O . VAL B 1 143 ? -3.255 -14.877 -0.015 1 98.27 143 VAL B O 1
ATOM 3747 N N . VAL B 1 144 ? -4.1 -15.597 1.906 1 98.02 144 VAL B N 1
ATOM 3748 C CA . VAL B 1 144 ? -5.168 -14.603 1.903 1 98.02 144 VAL B CA 1
ATOM 3749 C C . VAL B 1 144 ? -4.568 -13.199 1.877 1 98.02 144 VAL B C 1
ATOM 3751 O O . VAL B 1 144 ? -5.02 -12.338 1.119 1 98.02 144 VAL B O 1
ATOM 3754 N N . HIS B 1 145 ? -3.541 -13.004 2.616 1 97.35 145 HIS B N 1
ATOM 3755 C CA . HIS B 1 145 ? -2.933 -11.693 2.813 1 97.35 145 HIS B CA 1
ATOM 3756 C C . HIS B 1 145 ? -2.228 -11.217 1.547 1 97.35 145 HIS B C 1
ATOM 3758 O O . HIS B 1 145 ? -2.241 -10.024 1.236 1 97.35 145 HIS B O 1
ATOM 3764 N N . SER B 1 146 ? -1.684 -12.108 0.763 1 97.53 146 SER B N 1
ATOM 3765 C CA . SER B 1 146 ? -0.728 -11.677 -0.251 1 97.53 146 SER B CA 1
ATOM 3766 C C . SER B 1 146 ? -1.211 -12.03 -1.653 1 97.53 146 SER B C 1
ATOM 3768 O O . SER B 1 146 ? -0.694 -11.509 -2.643 1 97.53 146 SER B O 1
ATOM 3770 N N . SER B 1 147 ? -2.156 -12.84 -1.817 1 97.1 147 SER B N 1
ATOM 3771 C CA . SER B 1 147 ? -2.451 -13.449 -3.11 1 97.1 147 SER B CA 1
ATOM 3772 C C . SER B 1 147 ? -3.006 -12.421 -4.091 1 97.1 147 SER B C 1
ATOM 3774 O O . SER B 1 147 ? -2.676 -12.448 -5.279 1 97.1 147 SER B O 1
ATOM 3776 N N . PHE B 1 148 ? -3.852 -11.509 -3.644 1 97.34 148 PHE B N 1
ATOM 3777 C CA . PHE B 1 148 ? -4.438 -10.543 -4.566 1 97.34 148 PHE B CA 1
ATOM 3778 C C . PHE B 1 148 ? -3.38 -9.575 -5.081 1 97.34 148 PHE B C 1
ATOM 3780 O O . PHE B 1 148 ? -3.456 -9.113 -6.222 1 97.34 148 PHE B O 1
ATOM 3787 N N . SER B 1 149 ? -2.467 -9.227 -4.215 1 97.71 149 SER B N 1
ATOM 3788 C CA . SER B 1 149 ? -1.364 -8.392 -4.679 1 97.71 149 SER B CA 1
ATOM 3789 C C . SER B 1 149 ? -0.569 -9.087 -5.779 1 97.71 149 SER B C 1
ATOM 3791 O O . SER B 1 149 ? -0.26 -8.481 -6.807 1 97.71 149 SER B O 1
ATOM 3793 N N . ASN B 1 150 ? -0.342 -10.305 -5.561 1 98.42 150 ASN B N 1
ATOM 3794 C CA . ASN B 1 150 ? 0.409 -11.045 -6.571 1 98.42 150 ASN B CA 1
ATOM 3795 C C . ASN B 1 150 ? -0.439 -11.321 -7.809 1 98.42 150 ASN B C 1
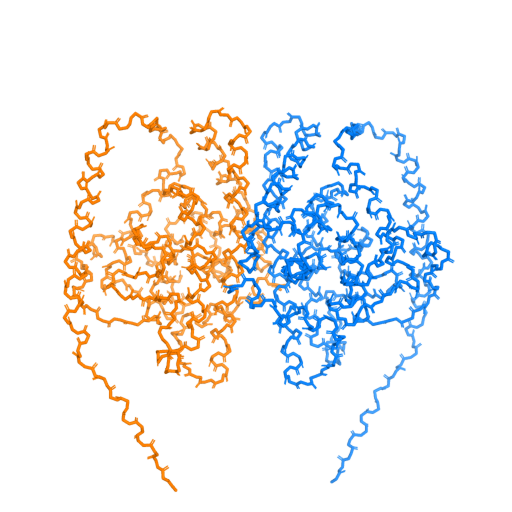ATOM 3797 O O . ASN B 1 150 ? 0.091 -11.436 -8.916 1 98.42 150 ASN B O 1
ATOM 3801 N N . LEU B 1 151 ? -1.743 -11.444 -7.633 1 98.47 151 LEU B N 1
ATOM 3802 C CA . LEU B 1 151 ? -2.652 -11.618 -8.761 1 98.47 151 LEU B CA 1
ATOM 3803 C C . LEU B 1 151 ? -2.535 -10.452 -9.737 1 98.47 151 LEU B C 1
ATOM 3805 O O . LEU B 1 151 ? -2.31 -10.657 -10.932 1 98.47 151 LEU B O 1
ATOM 3809 N N . VAL B 1 152 ? -2.617 -9.248 -9.216 1 97.96 152 VAL B N 1
ATOM 3810 C CA . VAL B 1 152 ? -2.624 -8.088 -10.101 1 97.96 152 VAL B CA 1
ATOM 3811 C C . VAL B 1 152 ? -1.234 -7.884 -10.698 1 97.96 152 VAL B C 1
ATOM 3813 O O . VAL B 1 152 ? -1.102 -7.46 -11.849 1 97.96 152 VAL B O 1
ATOM 3816 N N . LEU B 1 153 ? -0.257 -8.17 -9.935 1 98.48 153 LEU B N 1
ATOM 3817 C CA . LEU B 1 153 ? 1.104 -8.079 -10.451 1 98.48 153 LEU B CA 1
ATOM 3818 C C . LEU B 1 153 ? 1.327 -9.08 -11.579 1 98.48 153 LEU B C 1
ATOM 3820 O O . LEU B 1 153 ? 1.922 -8.743 -12.605 1 98.48 153 LEU B O 1
ATOM 3824 N N . ALA B 1 154 ? 0.842 -10.275 -11.411 1 98.01 154 ALA B N 1
ATOM 3825 C CA . ALA B 1 154 ? 0.992 -11.329 -12.41 1 98.01 154 ALA B CA 1
ATOM 3826 C C . ALA B 1 154 ? 0.215 -10.995 -13.681 1 98.01 154 ALA B C 1
ATOM 3828 O O . ALA B 1 154 ? 0.704 -11.217 -14.791 1 98.01 154 ALA B O 1
ATOM 3829 N N . GLU B 1 155 ? -0.994 -10.538 -13.534 1 96.89 155 GLU B N 1
ATOM 3830 C CA . GLU B 1 155 ? -1.782 -10.128 -14.692 1 96.89 155 GLU B CA 1
ATOM 3831 C C . GLU B 1 155 ? -1.02 -9.124 -15.551 1 96.89 155 GLU B C 1
ATOM 3833 O O . GLU B 1 155 ? -1.022 -9.221 -16.78 1 96.89 155 GLU B O 1
ATOM 3838 N N . ALA B 1 156 ? -0.396 -8.235 -14.878 1 97.37 156 ALA B N 1
ATOM 3839 C CA . ALA B 1 156 ? 0.319 -7.175 -15.586 1 97.37 156 ALA B CA 1
ATOM 3840 C C . ALA B 1 156 ? 1.604 -7.706 -16.215 1 97.37 156 ALA B C 1
ATOM 3842 O O . ALA B 1 156 ? 1.839 -7.521 -17.411 1 97.37 156 ALA B O 1
ATOM 3843 N N . PHE B 1 157 ? 2.368 -8.404 -15.448 1 97.42 157 PHE B N 1
ATOM 3844 C CA . PHE B 1 157 ? 3.698 -8.78 -15.912 1 97.42 157 PHE B CA 1
ATOM 3845 C C . PHE B 1 157 ? 3.612 -9.838 -17.005 1 97.42 157 PHE B C 1
ATOM 3847 O O . PHE B 1 157 ? 4.435 -9.86 -17.922 1 97.42 157 PHE B O 1
ATOM 3854 N N . ASN B 1 158 ? 2.629 -10.701 -16.921 1 95.97 158 ASN B N 1
ATOM 3855 C CA . ASN B 1 158 ? 2.527 -11.803 -17.872 1 95.97 158 ASN B CA 1
ATOM 3856 C C . ASN B 1 158 ? 1.9 -11.351 -19.188 1 95.97 158 ASN B C 1
ATOM 3858 O O . ASN B 1 158 ? 1.874 -12.108 -20.16 1 95.97 158 ASN B O 1
ATOM 3862 N N . THR B 1 159 ? 1.391 -10.142 -19.169 1 96.3 159 THR B N 1
ATOM 3863 C CA . THR B 1 159 ? 0.97 -9.552 -20.435 1 96.3 159 THR B CA 1
ATOM 3864 C C . THR B 1 159 ? 2.167 -9.337 -21.357 1 96.3 159 THR B C 1
ATOM 3866 O O . THR B 1 159 ? 3.199 -8.815 -20.931 1 96.3 159 THR B O 1
ATOM 3869 N N . PRO B 1 160 ? 2.034 -9.766 -22.595 1 94.37 160 PRO B N 1
ATOM 3870 C CA . PRO B 1 160 ? 3.156 -9.592 -23.521 1 94.37 160 PRO B CA 1
ATOM 3871 C C . PRO B 1 160 ? 3.679 -8.158 -23.552 1 94.37 160 PRO B C 1
ATOM 3873 O O . PRO B 1 160 ? 2.892 -7.209 -23.501 1 94.37 160 PRO B O 1
ATOM 3876 N N . GLU B 1 161 ? 4.906 -7.978 -23.728 1 92.64 161 GLU B N 1
ATOM 3877 C CA . GLU B 1 161 ? 5.611 -6.714 -23.538 1 92.64 161 GLU B CA 1
ATOM 3878 C C . GLU B 1 161 ? 5.168 -5.675 -24.563 1 92.64 161 GLU B C 1
ATOM 3880 O O . GLU B 1 161 ? 5.243 -4.471 -24.307 1 92.64 161 GLU B O 1
ATOM 3885 N N . LYS B 1 162 ? 4.729 -6.126 -25.679 1 92.02 162 LYS B N 1
ATOM 3886 C CA . LYS B 1 162 ? 4.352 -5.197 -26.74 1 92.02 162 LYS B CA 1
ATOM 3887 C C . LYS B 1 162 ? 3.106 -4.404 -26.359 1 92.02 162 LYS B C 1
ATOM 3889 O O . LYS B 1 162 ? 2.828 -3.355 -26.945 1 92.02 162 LYS B O 1
ATOM 3894 N N . TYR B 1 163 ? 2.386 -4.88 -25.396 1 92.67 163 TYR B N 1
ATOM 3895 C CA . TYR B 1 163 ? 1.145 -4.211 -25.021 1 92.67 163 TYR B CA 1
ATOM 3896 C C . TYR B 1 163 ? 1.359 -3.299 -23.819 1 92.67 163 TYR B C 1
ATOM 3898 O O . TYR B 1 163 ? 2.007 -3.688 -22.844 1 92.67 163 TYR B O 1
ATOM 3906 N N . THR B 1 164 ? 0.837 -2.112 -23.877 1 91.51 164 THR B N 1
ATOM 3907 C CA . THR B 1 164 ? 0.881 -1.166 -22.767 1 91.51 164 THR B CA 1
ATOM 3908 C C . THR B 1 164 ? -0.517 -0.65 -22.44 1 91.51 164 THR B C 1
ATOM 3910 O O . THR B 1 164 ? -0.695 0.123 -21.496 1 91.51 164 THR B O 1
ATOM 3913 N N . ASP B 1 165 ? -1.537 -1.101 -23.169 1 91.22 165 ASP B N 1
ATOM 3914 C CA . ASP B 1 165 ? -2.874 -0.536 -23.024 1 91.22 165 ASP B CA 1
ATOM 3915 C C . ASP B 1 165 ? -3.902 -1.625 -22.728 1 91.22 165 ASP B C 1
ATOM 3917 O O . ASP B 1 165 ? -5.108 -1.37 -22.745 1 91.22 165 ASP B O 1
ATOM 3921 N N . ARG B 1 166 ? -3.395 -2.83 -22.473 1 93.22 166 ARG B N 1
ATOM 3922 C CA . ARG B 1 166 ? -4.321 -3.925 -22.202 1 93.22 166 ARG B CA 1
ATOM 3923 C C . ARG B 1 166 ? -3.643 -5.028 -21.396 1 93.22 166 ARG B C 1
ATOM 3925 O O . ARG B 1 166 ? -2.414 -5.107 -21.353 1 93.22 166 ARG B O 1
ATOM 3932 N N . ILE B 1 167 ? -4.463 -5.749 -20.731 1 94.37 167 ILE B N 1
ATOM 3933 C CA . ILE B 1 167 ? -4.028 -6.99 -20.1 1 94.37 167 ILE B CA 1
ATOM 3934 C C . ILE B 1 167 ? -4.447 -8.18 -20.96 1 94.37 167 ILE B C 1
ATOM 3936 O O . ILE B 1 167 ? -5.573 -8.228 -21.459 1 94.37 167 ILE B O 1
ATOM 3940 N N . VAL B 1 168 ? -3.512 -9.063 -21.155 1 93.3 168 VAL B N 1
ATOM 3941 C CA . VAL B 1 168 ? -3.787 -10.206 -22.018 1 93.3 168 VAL B CA 1
ATOM 3942 C C . VAL B 1 168 ? -3.509 -11.504 -21.262 1 93.3 168 VAL B C 1
ATOM 3944 O O . VAL B 1 168 ? -2.441 -11.666 -20.667 1 93.3 168 VAL B O 1
ATOM 3947 N N . PHE B 1 169 ? -4.453 -12.371 -21.334 1 92.35 169 PHE B N 1
ATOM 3948 C CA . PHE B 1 169 ? -4.315 -13.674 -20.696 1 92.35 169 PHE B CA 1
ATOM 3949 C C . PHE B 1 169 ? -3.824 -14.716 -21.694 1 92.35 169 PHE B C 1
ATOM 3951 O O . PHE B 1 169 ? -3.802 -14.466 -22.901 1 92.35 169 PHE B O 1
ATOM 3958 N N . PRO B 1 170 ? -3.377 -15.881 -21.254 1 89.2 170 PRO B N 1
ATOM 3959 C CA . PRO B 1 170 ? -2.76 -16.887 -22.123 1 89.2 170 PRO B CA 1
ATOM 3960 C C . PRO B 1 170 ? -3.682 -17.334 -23.255 1 89.2 170 PRO B C 1
ATOM 3962 O O . PRO B 1 170 ? -3.207 -17.728 -24.323 1 89.2 170 PRO B O 1
ATOM 3965 N N . ASP B 1 171 ? -4.984 -17.316 -23.055 1 88.81 171 ASP B N 1
ATOM 3966 C CA . ASP B 1 171 ? -5.908 -17.759 -24.094 1 88.81 171 ASP B CA 1
ATOM 3967 C C . ASP B 1 171 ? -6.225 -16.625 -25.067 1 88.81 171 ASP B C 1
ATOM 3969 O O . ASP B 1 171 ? -7.036 -16.792 -25.981 1 88.81 171 ASP B O 1
ATOM 3973 N N . GLY B 1 172 ? -5.69 -15.414 -24.778 1 87.69 172 GLY B N 1
ATOM 3974 C CA . GLY B 1 172 ? -5.903 -14.285 -25.67 1 87.69 172 GLY B CA 1
ATOM 3975 C C . GLY B 1 172 ? -6.957 -13.317 -25.166 1 87.69 172 GLY B C 1
ATOM 3976 O O . GLY B 1 172 ? -7.11 -12.221 -25.708 1 87.69 172 GLY B O 1
ATOM 3977 N N . LEU B 1 173 ? -7.743 -13.733 -24.16 1 88.79 173 LEU B N 1
ATOM 3978 C CA . LEU B 1 173 ? -8.677 -12.788 -23.558 1 88.79 173 LEU B CA 1
ATOM 3979 C C . LEU B 1 173 ? -7.962 -11.504 -23.148 1 88.79 173 LEU B C 1
ATOM 3981 O O . LEU B 1 173 ? -6.865 -11.552 -22.587 1 88.79 173 LEU B O 1
ATOM 3985 N N . SER B 1 174 ? -8.609 -10.369 -23.476 1 89.41 174 SER B N 1
ATOM 3986 C CA . SER B 1 174 ? -7.943 -9.1 -23.198 1 89.41 174 SER B CA 1
ATOM 3987 C C . SER B 1 174 ? -8.888 -8.119 -22.513 1 89.41 174 SER B C 1
ATOM 3989 O O . SER B 1 174 ? -10.093 -8.125 -22.773 1 89.41 174 SER B O 1
ATOM 3991 N N . GLY B 1 175 ? -8.345 -7.457 -21.56 1 88.5 175 GLY B N 1
ATOM 3992 C CA . GLY B 1 175 ? -8.995 -6.299 -20.967 1 88.5 175 GLY B CA 1
ATOM 3993 C C . GLY B 1 175 ? -8.351 -4.984 -21.366 1 88.5 175 GLY B C 1
ATOM 3994 O O . GLY B 1 175 ? -7.135 -4.822 -21.249 1 88.5 175 GLY B O 1
ATOM 3995 N N . PHE B 1 176 ? -9.155 -3.994 -21.772 1 84.86 176 PHE B N 1
ATOM 3996 C CA . PHE B 1 176 ? -8.61 -2.768 -22.343 1 84.86 176 PHE B CA 1
ATOM 3997 C C . PHE B 1 176 ? -8.828 -1.588 -21.403 1 84.86 176 PHE B C 1
ATOM 3999 O O . PHE B 1 176 ? -9.741 -1.609 -20.574 1 84.86 176 PHE B O 1
ATOM 4006 N N . ARG B 1 177 ? -7.973 -0.557 -21.51 1 75.49 177 ARG B N 1
ATOM 4007 C CA . ARG B 1 177 ? -8.053 0.685 -20.748 1 75.49 177 ARG B CA 1
ATOM 4008 C C . ARG B 1 177 ? -9.306 1.473 -21.115 1 75.49 177 ARG B C 1
ATOM 4010 O O . ARG B 1 177 ? -9.964 2.044 -20.243 1 75.49 177 ARG B O 1
ATOM 4017 N N . SER B 1 178 ? -9.559 2.04 -22.36 1 64.77 178 SER B N 1
ATOM 4018 C CA . SER B 1 178 ? -10.707 2.805 -22.835 1 64.77 178 SER B CA 1
ATOM 4019 C C . SER B 1 178 ? -11.802 1.885 -23.365 1 64.77 178 SER B C 1
ATOM 4021 O O . SER B 1 178 ? -11.586 1.143 -24.326 1 64.77 178 SER B O 1
ATOM 4023 N N . PRO B 1 179 ? -12.634 1.636 -22.369 1 50.63 179 PRO B N 1
ATOM 4024 C CA . PRO B 1 179 ? -13.668 0.801 -22.984 1 50.63 179 PRO B CA 1
ATOM 4025 C C . PRO B 1 179 ? -14.357 1.486 -24.161 1 50.63 179 PRO B C 1
ATOM 4027 O O . PRO B 1 179 ? -14.496 2.712 -24.172 1 50.63 179 PRO B O 1
ATOM 4030 N N . SER B 1 180 ? -14.266 1.11 -25.246 1 44.77 180 SER B N 1
ATOM 4031 C CA . SER B 1 180 ? -15.226 1.692 -26.179 1 44.77 180 SER B CA 1
ATOM 4032 C C . SER B 1 180 ? -16.585 1.895 -25.518 1 44.77 180 SER B C 1
ATOM 4034 O O . SER B 1 180 ? -16.969 1.134 -24.628 1 44.77 180 SER B O 1
ATOM 4036 N N . ALA B 1 181 ? -17.255 3.27 -25.631 1 40.28 181 ALA B N 1
ATOM 4037 C CA . ALA B 1 181 ? -18.55 3.73 -25.138 1 40.28 181 ALA B CA 1
ATOM 4038 C C . ALA B 1 181 ? -19.496 2.556 -24.901 1 40.28 181 ALA B C 1
ATOM 4040 O O . ALA B 1 181 ? -20.226 2.53 -23.907 1 40.28 181 ALA B O 1
ATOM 4041 N N . ASN B 1 182 ? -19.768 1.853 -25.761 1 38.7 182 ASN B N 1
ATOM 4042 C CA . ASN B 1 182 ? -20.804 0.833 -25.884 1 38.7 182 ASN B CA 1
ATOM 4043 C C . ASN B 1 182 ? -20.519 -0.367 -24.985 1 38.7 182 ASN B C 1
ATOM 4045 O O . ASN B 1 182 ? -21.437 -1.098 -24.609 1 38.7 182 ASN B O 1
ATOM 4049 N N . THR B 1 183 ? -19.3 -0.694 -24.774 1 40.19 183 THR B N 1
ATOM 4050 C CA . THR B 1 183 ? -18.944 -1.909 -24.049 1 40.19 183 THR B CA 1
ATOM 4051 C C . THR B 1 183 ? -18.908 -1.651 -22.545 1 40.19 183 THR B C 1
ATOM 4053 O O . THR B 1 183 ? -18.748 -2.582 -21.754 1 40.19 183 THR B O 1
ATOM 4056 N N . LEU B 1 184 ? -18.881 -0.394 -22.039 1 40.91 184 LEU B N 1
ATOM 4057 C CA . LEU B 1 184 ? -18.877 0.009 -20.637 1 40.91 184 LEU B CA 1
ATOM 4058 C C . LEU B 1 184 ? -20.16 -0.433 -19.94 1 40.91 184 LEU B C 1
ATOM 4060 O O . LEU B 1 184 ? -20.154 -0.714 -18.74 1 40.91 184 LEU B O 1
ATOM 4064 N N . LYS B 1 185 ? -21.389 -0.06 -20.654 1 40.44 185 LYS B N 1
ATOM 4065 C CA . LYS B 1 185 ? -22.711 -0.322 -20.095 1 40.44 185 LYS B CA 1
ATOM 4066 C C . LYS B 1 185 ? -22.871 -1.795 -19.729 1 40.44 185 LYS B C 1
ATOM 4068 O O . LYS B 1 185 ? -23.598 -2.132 -18.792 1 40.44 185 LYS B O 1
ATOM 4073 N N . GLU B 1 186 ? -22.711 -2.59 -20.842 1 37.57 186 GLU B N 1
ATOM 4074 C CA . GLU B 1 186 ? -23.047 -3.987 -20.584 1 37.57 186 GLU B CA 1
ATOM 4075 C C . GLU B 1 186 ? -22.074 -4.613 -19.588 1 37.57 186 GLU B C 1
ATOM 4077 O O . GLU B 1 186 ? -22.273 -5.747 -19.148 1 37.57 186 GLU B O 1
ATOM 4082 N N . ARG B 1 187 ? -20.625 -4.186 -19.665 1 42.34 187 ARG B N 1
ATOM 4083 C CA . ARG B 1 187 ? -19.524 -4.958 -19.099 1 42.34 187 ARG B CA 1
ATOM 4084 C C . ARG B 1 187 ? -19.438 -4.763 -17.589 1 42.34 187 ARG B C 1
ATOM 4086 O O . ARG B 1 187 ? -19.86 -3.729 -17.066 1 42.34 187 ARG B O 1
ATOM 4093 N N . SER B 1 188 ? -19.03 -6.01 -16.81 1 50.41 188 SER B N 1
ATOM 4094 C CA . SER B 1 188 ? -18.892 -6.49 -15.439 1 50.41 188 SER B CA 1
ATOM 4095 C C . SER B 1 188 ? -18.122 -5.492 -14.579 1 50.41 188 SER B C 1
ATOM 4097 O O . SER B 1 188 ? -17.298 -4.731 -15.09 1 50.41 188 SER B O 1
ATOM 4099 N N . GLY B 1 189 ? -18.875 -4.704 -13.702 1 60.49 189 GLY B N 1
ATOM 4100 C CA . GLY B 1 189 ? -18.424 -3.879 -12.592 1 60.49 189 GLY B CA 1
ATOM 4101 C C . GLY B 1 189 ? -16.943 -4.028 -12.302 1 60.49 189 GLY B C 1
ATOM 4102 O O . GLY B 1 189 ? -16.408 -3.359 -11.416 1 60.49 189 GLY B O 1
ATOM 4103 N N . LEU B 1 190 ? -16.296 -4.858 -13.238 1 77.37 190 LEU B N 1
ATOM 4104 C CA . LEU B 1 190 ? -14.899 -5.123 -12.912 1 77.37 190 LEU B CA 1
ATOM 4105 C C . LEU B 1 190 ? -13.968 -4.382 -13.866 1 77.37 190 LEU B C 1
ATOM 4107 O O . LEU B 1 190 ? -12.749 -4.387 -13.679 1 77.37 190 LEU B O 1
ATOM 4111 N N . ILE B 1 191 ? -14.472 -3.63 -14.853 1 80.04 191 ILE B N 1
ATOM 4112 C CA . ILE B 1 191 ? -13.679 -2.932 -15.859 1 80.04 191 ILE B CA 1
ATOM 4113 C C . ILE B 1 191 ? -12.774 -1.905 -15.182 1 80.04 191 ILE B C 1
ATOM 4115 O O . ILE B 1 191 ? -11.583 -1.819 -15.49 1 80.04 191 ILE B O 1
ATOM 4119 N N . PRO B 1 192 ? -13.361 -1.257 -14.275 1 84.71 192 PRO B N 1
ATOM 4120 C CA . PRO B 1 192 ? -12.504 -0.279 -13.601 1 84.71 192 PRO B CA 1
ATOM 4121 C C . PRO B 1 192 ? -11.281 -0.917 -12.947 1 84.71 192 PRO B C 1
ATOM 4123 O O . PRO B 1 192 ? -10.227 -0.284 -12.85 1 84.71 192 PRO B O 1
ATOM 4126 N N . THR B 1 193 ? -11.419 -2.152 -12.543 1 89.79 193 THR B N 1
ATOM 4127 C CA . THR B 1 193 ? -10.296 -2.819 -11.896 1 89.79 193 THR B CA 1
ATOM 4128 C C . THR B 1 193 ? -9.218 -3.177 -12.915 1 89.79 193 THR B C 1
ATOM 4130 O O . THR B 1 193 ? -8.025 -3.132 -12.607 1 89.79 193 THR B O 1
ATOM 4133 N N . VAL B 1 194 ? -9.678 -3.49 -14.118 1 91.31 194 VAL B N 1
ATOM 4134 C CA . VAL B 1 194 ? -8.731 -3.796 -15.185 1 91.31 194 VAL B CA 1
ATOM 4135 C C . VAL B 1 194 ? -7.962 -2.534 -15.57 1 91.31 194 VAL B C 1
ATOM 4137 O O . VAL B 1 194 ? -6.741 -2.573 -15.742 1 91.31 194 VAL B O 1
ATOM 4140 N N . VAL B 1 195 ? -8.703 -1.503 -15.67 1 91.41 195 VAL B N 1
ATOM 4141 C CA . VAL B 1 195 ? -8.09 -0.223 -16.009 1 91.41 195 VAL B CA 1
ATOM 4142 C C . VAL B 1 195 ? -7.077 0.167 -14.935 1 91.41 195 VAL B C 1
ATOM 4144 O O . VAL B 1 195 ? -5.993 0.664 -15.247 1 91.41 195 VAL B O 1
ATOM 4147 N N . ALA B 1 196 ? -7.421 -0.073 -13.731 1 92.67 196 ALA B N 1
ATOM 4148 C CA . ALA B 1 196 ? -6.518 0.241 -12.627 1 92.67 196 ALA B CA 1
ATOM 4149 C C . ALA B 1 196 ? -5.236 -0.582 -12.716 1 92.67 196 ALA B C 1
ATOM 4151 O O . ALA B 1 196 ? -4.146 -0.077 -12.437 1 92.67 196 ALA B O 1
ATOM 4152 N N . VAL B 1 197 ? -5.358 -1.828 -13.073 1 95.6 197 VAL B N 1
ATOM 4153 C CA . VAL B 1 197 ? -4.185 -2.683 -13.219 1 95.6 197 VAL B CA 1
ATOM 4154 C C . VAL B 1 197 ? -3.291 -2.147 -14.335 1 95.6 197 VAL B C 1
ATOM 4156 O O . VAL B 1 197 ? -2.069 -2.081 -14.182 1 95.6 197 VAL B O 1
ATOM 4159 N N . ILE B 1 198 ? -3.896 -1.766 -15.383 1 95.65 198 ILE B N 1
ATOM 4160 C CA . ILE B 1 198 ? -3.14 -1.266 -16.526 1 95.65 198 ILE B CA 1
ATOM 4161 C C . ILE B 1 198 ? -2.433 0.034 -16.148 1 95.65 198 ILE B C 1
ATOM 4163 O O . ILE B 1 198 ? -1.22 0.162 -16.327 1 95.65 198 ILE B O 1
ATOM 4167 N N . ASN B 1 199 ? -3.152 0.892 -15.518 1 93.44 199 ASN B N 1
ATOM 4168 C CA . ASN B 1 199 ? -2.638 2.232 -15.256 1 93.44 199 ASN B CA 1
ATOM 4169 C C . ASN B 1 199 ? -1.597 2.225 -14.14 1 93.44 199 ASN B C 1
ATOM 4171 O O . ASN B 1 199 ? -0.615 2.967 -14.197 1 93.44 199 ASN B O 1
ATOM 4175 N N . ASN B 1 200 ? -1.794 1.398 -13.171 1 94.71 200 ASN B N 1
ATOM 4176 C CA . ASN B 1 200 ? -1.001 1.548 -11.956 1 94.71 200 ASN B CA 1
ATOM 4177 C C . ASN B 1 200 ? 0.083 0.479 -11.858 1 94.71 200 ASN B C 1
ATOM 4179 O O . ASN B 1 200 ? 1.012 0.601 -11.058 1 94.71 200 ASN B O 1
ATOM 4183 N N . ILE B 1 201 ? -0.038 -0.531 -12.627 1 96.93 201 ILE B N 1
ATOM 4184 C CA . ILE B 1 201 ? 0.942 -1.606 -12.511 1 96.93 201 ILE B CA 1
ATOM 4185 C C . ILE B 1 201 ? 1.604 -1.85 -13.866 1 96.93 201 ILE B C 1
ATOM 4187 O O . ILE B 1 201 ? 2.816 -1.678 -14.011 1 96.93 201 ILE B O 1
ATOM 4191 N N . LEU B 1 202 ? 0.814 -2.084 -14.903 1 97.41 202 LEU B N 1
ATOM 4192 C CA . LEU B 1 202 ? 1.369 -2.463 -16.198 1 97.41 202 LEU B CA 1
ATOM 4193 C C . LEU B 1 202 ? 2.212 -1.333 -16.78 1 97.41 202 LEU B C 1
ATOM 4195 O O . LEU B 1 202 ? 3.373 -1.541 -17.14 1 97.41 202 LEU B O 1
ATOM 4199 N N . VAL B 1 203 ? 1.593 -0.172 -16.89 1 95.17 203 VAL B N 1
ATOM 4200 C CA . VAL B 1 203 ? 2.27 0.953 -17.526 1 95.17 203 VAL B CA 1
ATOM 4201 C C . VAL B 1 203 ? 3.549 1.287 -16.761 1 95.17 203 VAL B C 1
ATOM 4203 O O . VAL B 1 203 ? 4.618 1.428 -17.359 1 95.17 203 VAL B O 1
ATOM 4206 N N . PRO B 1 204 ? 3.517 1.344 -15.484 1 94.93 204 PRO B N 1
ATOM 4207 C CA . PRO B 1 204 ? 4.741 1.672 -14.75 1 94.93 204 PRO B CA 1
ATOM 4208 C C . PRO B 1 204 ? 5.823 0.604 -14.899 1 94.93 204 PRO B C 1
ATOM 4210 O O . PRO B 1 204 ? 7.004 0.932 -15.036 1 94.93 204 PRO B O 1
ATOM 4213 N N . ILE B 1 205 ? 5.507 -0.646 -14.838 1 96.16 205 ILE B N 1
ATOM 4214 C CA . ILE B 1 205 ? 6.526 -1.686 -14.931 1 96.16 205 ILE B CA 1
ATOM 4215 C C . ILE B 1 205 ? 7.145 -1.679 -16.327 1 96.16 205 ILE B C 1
ATOM 4217 O O . ILE B 1 205 ? 8.324 -1.999 -16.491 1 96.16 205 ILE B O 1
ATOM 4221 N N . ARG B 1 206 ? 6.33 -1.287 -17.325 1 96.81 206 ARG B N 1
ATOM 4222 C CA . ARG B 1 206 ? 6.862 -1.141 -18.676 1 96.81 206 ARG B CA 1
ATOM 4223 C C . ARG B 1 206 ? 7.792 0.064 -18.77 1 96.81 206 ARG B C 1
ATOM 4225 O O . ARG B 1 206 ? 8.865 -0.019 -19.371 1 96.81 206 ARG B O 1
ATOM 4232 N N . ARG B 1 207 ? 7.339 1.109 -18.201 1 93.62 207 ARG B N 1
ATOM 4233 C CA . ARG B 1 207 ? 8.111 2.347 -18.24 1 93.62 207 ARG B CA 1
ATOM 4234 C C . ARG B 1 207 ? 9.473 2.164 -17.578 1 93.62 207 ARG B C 1
ATOM 4236 O O . ARG B 1 207 ? 10.482 2.669 -18.073 1 93.62 207 ARG B O 1
ATOM 4243 N N . MET B 1 208 ? 9.481 1.421 -16.565 1 94.3 208 MET B N 1
ATOM 4244 C CA . MET B 1 208 ? 10.746 1.282 -15.848 1 94.3 208 MET B CA 1
ATOM 4245 C C . MET B 1 208 ? 11.534 0.083 -16.365 1 94.3 208 MET B C 1
ATOM 4247 O O . MET B 1 208 ? 12.594 -0.246 -15.829 1 94.3 208 MET B O 1
ATOM 4251 N N . LYS B 1 209 ? 10.969 -0.626 -17.298 1 95.35 209 LYS B N 1
ATOM 4252 C CA . LYS B 1 209 ? 11.63 -1.775 -17.911 1 95.35 209 LYS B CA 1
ATOM 4253 C C . LYS B 1 209 ? 12.037 -2.801 -16.857 1 95.35 209 LYS B C 1
ATOM 4255 O O . LYS B 1 209 ? 13.198 -3.21 -16.798 1 95.35 209 LYS B O 1
ATOM 4260 N N . MET B 1 210 ? 11.083 -3.174 -16.106 1 96.64 210 MET B N 1
ATOM 4261 C CA . MET B 1 210 ? 11.34 -4.163 -15.062 1 96.64 210 MET B CA 1
ATOM 4262 C C . MET B 1 210 ? 11.805 -5.484 -15.667 1 96.64 210 MET B C 1
ATOM 4264 O O . MET B 1 210 ? 11.177 -6.003 -16.592 1 96.64 210 MET B O 1
ATOM 4268 N N . THR B 1 211 ? 12.892 -5.996 -15.108 1 97.11 211 THR B N 1
ATOM 4269 C CA . THR B 1 211 ? 13.428 -7.258 -15.607 1 97.11 211 THR B CA 1
ATOM 4270 C C . THR B 1 211 ? 12.72 -8.442 -14.955 1 97.11 211 THR B C 1
ATOM 4272 O O . THR B 1 211 ? 12.047 -8.284 -13.934 1 97.11 211 THR B O 1
ATOM 4275 N N . LYS B 1 212 ? 12.885 -9.567 -15.571 1 96.97 212 LYS B N 1
ATOM 4276 C CA . LYS B 1 212 ? 12.287 -10.794 -15.052 1 96.97 212 LYS B CA 1
ATOM 4277 C C . LYS B 1 212 ? 12.761 -11.078 -13.629 1 96.97 212 LYS B C 1
ATOM 4279 O O . LYS B 1 212 ? 11.961 -11.438 -12.764 1 96.97 212 LYS B O 1
ATOM 4284 N N . ILE B 1 213 ? 14.011 -10.92 -13.358 1 97.87 213 ILE B N 1
ATOM 4285 C CA . ILE B 1 213 ? 14.575 -11.201 -12.042 1 97.87 213 ILE B CA 1
ATOM 4286 C C . ILE B 1 213 ? 13.988 -10.238 -11.012 1 97.87 213 ILE B C 1
ATOM 4288 O O . ILE B 1 213 ? 13.631 -10.646 -9.905 1 97.87 213 ILE B O 1
ATOM 4292 N N . GLU B 1 214 ? 13.897 -8.946 -11.347 1 98.09 214 GLU B N 1
ATOM 4293 C CA . GLU B 1 214 ? 13.29 -7.957 -10.461 1 98.09 214 GLU B CA 1
ATOM 4294 C C . GLU B 1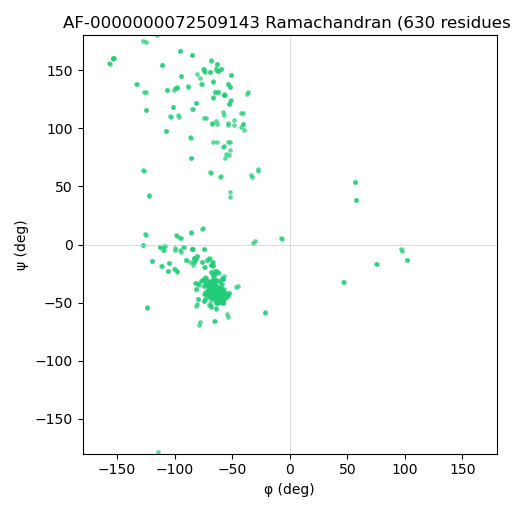 214 ? 11.837 -8.308 -10.155 1 98.09 214 GLU B C 1
ATOM 4296 O O . GLU B 1 214 ? 11.39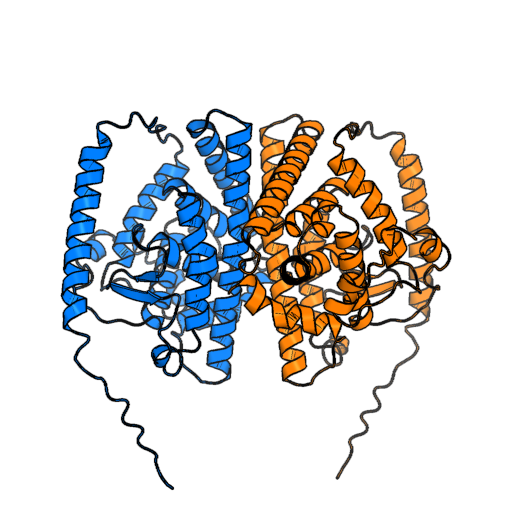2 -8.191 -9.011 1 98.09 214 GLU B O 1
ATOM 4301 N N . TYR B 1 215 ? 11.148 -8.756 -11.188 1 98.29 215 TYR B N 1
ATOM 4302 C CA . TYR B 1 215 ? 9.764 -9.182 -11.012 1 98.29 215 TYR B CA 1
ATOM 4303 C C . TYR B 1 215 ? 9.675 -10.36 -10.049 1 98.29 215 TYR B C 1
ATOM 4305 O O . TYR B 1 215 ? 8.851 -10.359 -9.131 1 98.29 215 TYR B O 1
ATOM 4313 N N . LEU B 1 216 ? 10.48 -11.321 -10.259 1 98.56 216 LEU B N 1
ATOM 4314 C CA . LEU B 1 216 ? 10.426 -12.531 -9.447 1 98.56 216 LEU B CA 1
ATOM 4315 C C . LEU B 1 216 ? 10.751 -12.223 -7.989 1 98.56 216 LEU B C 1
ATOM 4317 O O . LEU B 1 216 ? 10.103 -12.747 -7.08 1 98.56 216 LEU B O 1
ATOM 4321 N N . LEU B 1 217 ? 11.727 -11.399 -7.772 1 98.58 217 LEU B N 1
ATOM 4322 C CA . LEU B 1 217 ? 12.084 -11.006 -6.414 1 98.58 217 LEU B CA 1
ATOM 4323 C C . LEU B 1 217 ? 10.979 -10.165 -5.783 1 98.58 217 LEU B C 1
ATOM 4325 O O . LEU B 1 217 ? 10.646 -10.349 -4.61 1 98.58 217 LEU B O 1
ATOM 4329 N N . LEU B 1 218 ? 10.405 -9.276 -6.547 1 98.54 218 LEU B N 1
ATOM 4330 C CA . LEU B 1 218 ? 9.307 -8.456 -6.047 1 98.54 218 LEU B CA 1
ATOM 4331 C C . LEU B 1 218 ? 8.111 -9.322 -5.667 1 98.54 218 LEU B C 1
ATOM 4333 O O . LEU B 1 218 ? 7.484 -9.1 -4.628 1 98.54 218 LEU B O 1
ATOM 4337 N N . GLN B 1 219 ? 7.783 -10.25 -6.521 1 98.51 219 GLN B N 1
ATOM 4338 C CA . GLN B 1 219 ? 6.687 -11.177 -6.256 1 98.51 219 GLN B CA 1
ATOM 4339 C C . GLN B 1 219 ? 6.901 -11.917 -4.938 1 98.51 219 GLN B C 1
ATOM 4341 O O . GLN B 1 219 ? 5.972 -12.051 -4.139 1 98.51 219 GLN B O 1
ATOM 4346 N N . ALA B 1 220 ? 8.104 -12.386 -4.744 1 98.6 220 ALA B N 1
ATOM 4347 C CA . ALA B 1 220 ? 8.421 -13.13 -3.528 1 98.6 220 ALA B CA 1
ATOM 4348 C C . ALA B 1 220 ? 8.41 -12.215 -2.306 1 98.6 220 ALA B C 1
ATOM 4350 O O . ALA B 1 220 ? 7.914 -12.595 -1.243 1 98.6 220 ALA B O 1
ATOM 4351 N N . ILE B 1 221 ? 8.965 -11.027 -2.446 1 98.21 221 ILE B N 1
ATOM 4352 C CA . ILE B 1 221 ? 8.983 -10.062 -1.352 1 98.21 221 ILE B CA 1
ATOM 4353 C C . ILE B 1 221 ? 7.552 -9.716 -0.946 1 98.21 221 ILE B C 1
ATOM 4355 O O . ILE B 1 221 ? 7.249 -9.6 0.244 1 98.21 221 ILE B O 1
ATOM 4359 N N . LEU B 1 222 ? 6.712 -9.553 -1.909 1 97.72 222 LEU B N 1
ATOM 4360 C CA . LEU B 1 222 ? 5.299 -9.265 -1.688 1 97.72 222 LEU B CA 1
ATOM 4361 C C . LEU B 1 222 ? 4.615 -10.423 -0.968 1 97.72 222 LEU B C 1
ATOM 4363 O O . LEU B 1 222 ? 3.737 -10.207 -0.13 1 97.72 222 LEU B O 1
ATOM 4367 N N . PHE B 1 223 ? 5.021 -11.595 -1.302 1 98.23 223 PHE B N 1
ATOM 4368 C CA . PHE B 1 223 ? 4.384 -12.78 -0.741 1 98.23 223 PHE B CA 1
ATOM 4369 C C . PHE B 1 223 ? 4.784 -12.971 0.718 1 98.23 223 PHE B C 1
ATOM 4371 O O . PHE B 1 223 ? 3.933 -13.232 1.571 1 98.23 223 PHE B O 1
ATOM 4378 N N . TYR B 1 224 ? 6.041 -12.866 0.972 1 97.52 224 TYR B N 1
ATOM 4379 C CA . TYR B 1 224 ? 6.532 -13.052 2.333 1 97.52 224 TYR B CA 1
ATOM 4380 C C . TYR B 1 224 ? 6.45 -11.752 3.125 1 97.52 224 TYR B C 1
ATOM 4382 O O . TYR B 1 224 ? 7.471 -11.114 3.391 1 97.52 224 TYR B O 1
ATOM 4390 N N . ASP B 1 225 ? 5.299 -11.449 3.469 1 95.51 225 ASP B N 1
ATOM 4391 C CA . ASP B 1 225 ? 5.022 -10.233 4.227 1 95.51 225 ASP B CA 1
ATOM 4392 C C . ASP B 1 225 ? 4.756 -10.551 5.696 1 95.51 225 ASP B C 1
ATOM 4394 O O . ASP B 1 225 ? 3.702 -11.09 6.039 1 95.51 225 ASP B O 1
ATOM 4398 N N . PRO B 1 226 ? 5.643 -10.181 6.516 1 93.52 226 PRO B N 1
ATOM 4399 C CA . PRO B 1 226 ? 5.48 -10.493 7.938 1 93.52 226 PRO B CA 1
ATOM 4400 C C . PRO B 1 226 ? 4.43 -9.617 8.618 1 93.52 226 PRO B C 1
ATOM 4402 O O . PRO B 1 226 ? 4.077 -9.856 9.775 1 93.52 226 PRO B O 1
ATOM 4405 N N . GLU B 1 227 ? 3.898 -8.669 7.863 1 90.75 227 GLU B N 1
ATOM 4406 C CA . GLU B 1 227 ? 2.946 -7.723 8.438 1 90.75 227 GLU B CA 1
ATOM 4407 C C . GLU B 1 227 ? 1.528 -8.286 8.418 1 90.75 227 GLU B C 1
ATOM 4409 O O . GLU B 1 227 ? 0.559 -7.549 8.61 1 90.75 227 GLU B O 1
ATOM 4414 N N . CYS B 1 228 ? 1.398 -9.491 8.137 1 93.32 228 CYS B N 1
ATOM 4415 C CA . CYS B 1 228 ? 0.125 -10.184 8.304 1 93.32 228 CYS B CA 1
ATOM 4416 C C . CYS B 1 228 ? -0.161 -10.452 9.777 1 93.32 228 CYS B C 1
ATOM 4418 O O . CYS B 1 228 ? 0.399 -11.38 10.363 1 93.32 228 CYS B O 1
ATOM 4420 N N . LEU B 1 229 ? -1.073 -9.826 10.413 1 89.85 229 LEU B N 1
ATOM 4421 C CA . LEU B 1 229 ? -1.249 -9.731 11.858 1 89.85 229 LEU B CA 1
ATOM 4422 C C . LEU B 1 229 ? -1.765 -11.047 12.432 1 89.85 229 LEU B C 1
ATOM 4424 O O . LEU B 1 229 ? -1.515 -11.361 13.598 1 89.85 229 LEU B O 1
ATOM 4428 N N . SER B 1 230 ? -2.456 -11.769 11.631 1 93.44 230 SER B N 1
ATOM 4429 C CA . SER B 1 230 ? -3.105 -12.972 12.141 1 93.44 230 SER B CA 1
ATOM 4430 C C . SER B 1 230 ? -2.147 -14.159 12.143 1 93.44 230 SER B C 1
ATOM 4432 O O . SER B 1 230 ? -2.496 -15.245 12.611 1 93.44 230 SER B O 1
ATOM 4434 N N . LEU B 1 231 ? -0.971 -13.94 11.639 1 95.93 231 LEU B N 1
ATOM 4435 C CA . LEU B 1 231 ? 0.031 -14.999 11.652 1 95.93 231 LEU B CA 1
ATOM 4436 C C . LEU B 1 231 ? 0.502 -15.286 13.074 1 95.93 231 LEU B C 1
ATOM 4438 O O . LEU B 1 231 ? 0.541 -14.383 13.913 1 95.93 231 LEU B O 1
ATOM 4442 N N . SER B 1 232 ? 0.854 -16.576 13.317 1 96.37 232 SER B N 1
ATOM 4443 C CA . SER B 1 232 ? 1.511 -16.903 14.578 1 96.37 232 SER B CA 1
ATOM 4444 C C . SER B 1 232 ? 2.862 -16.206 14.695 1 96.37 232 SER B C 1
ATOM 4446 O O . SER B 1 232 ? 3.466 -15.839 13.685 1 96.37 232 SER B O 1
ATOM 4448 N N . GLU B 1 233 ? 3.286 -16.022 15.922 1 94.36 233 GLU B N 1
ATOM 4449 C CA . GLU B 1 233 ? 4.558 -15.346 16.159 1 94.36 233 GLU B CA 1
ATOM 4450 C C . GLU B 1 233 ? 5.709 -16.081 15.479 1 94.36 233 GLU B C 1
ATOM 4452 O O . GLU B 1 233 ? 6.598 -15.453 14.899 1 94.36 233 GLU B O 1
ATOM 4457 N N . ALA B 1 234 ? 5.66 -17.384 15.589 1 95.38 234 ALA B N 1
ATOM 4458 C CA . ALA B 1 234 ? 6.704 -18.196 14.968 1 95.38 234 ALA B CA 1
ATOM 4459 C C . ALA B 1 234 ? 6.706 -18.02 13.452 1 95.38 234 ALA B C 1
ATOM 4461 O O . ALA B 1 234 ? 7.768 -17.908 12.836 1 95.38 234 ALA B O 1
ATOM 4462 N N . ALA B 1 235 ? 5.547 -18.006 12.865 1 97.03 235 ALA B N 1
ATOM 4463 C CA . ALA B 1 235 ? 5.433 -17.821 11.421 1 97.03 235 ALA B CA 1
ATOM 4464 C C . ALA B 1 235 ? 5.923 -16.437 11.004 1 97.03 235 ALA B C 1
ATOM 4466 O O . ALA B 1 235 ? 6.601 -16.292 9.985 1 97.03 235 ALA B O 1
ATOM 4467 N N . GLN B 1 236 ? 5.597 -15.445 11.779 1 95.84 236 GLN B N 1
ATOM 4468 C CA . GLN B 1 236 ? 6.027 -14.082 11.487 1 95.84 236 GLN B CA 1
ATOM 4469 C C . GLN B 1 236 ? 7.55 -13.984 11.438 1 95.84 236 GLN B C 1
ATOM 4471 O O . GLN B 1 236 ? 8.105 -13.303 10.574 1 95.84 236 GLN B O 1
ATOM 4476 N N . GLN B 1 237 ? 8.177 -14.627 12.331 1 95.17 237 GLN B N 1
ATOM 4477 C CA . GLN B 1 237 ? 9.635 -14.592 12.386 1 95.17 237 GLN B CA 1
ATOM 4478 C C . GLN B 1 237 ? 10.248 -15.286 11.174 1 95.17 237 GLN B C 1
ATOM 4480 O O . GLN B 1 237 ? 11.206 -14.783 10.583 1 95.17 237 GLN B O 1
ATOM 4485 N N . LEU B 1 238 ? 9.686 -16.385 10.832 1 96.79 238 LEU B N 1
ATOM 4486 C CA . LEU B 1 238 ? 10.183 -17.141 9.688 1 96.79 238 LEU B CA 1
ATOM 4487 C C . LEU B 1 238 ? 10.001 -16.354 8.395 1 96.79 238 LEU B C 1
ATOM 4489 O O . LEU B 1 238 ? 10.908 -16.305 7.56 1 96.79 238 LEU B O 1
ATOM 4493 N N . ILE B 1 239 ? 8.865 -15.794 8.262 1 97.49 239 ILE B N 1
ATOM 4494 C CA . ILE B 1 239 ? 8.538 -15.025 7.066 1 97.49 239 ILE B CA 1
ATOM 4495 C C . ILE B 1 239 ? 9.413 -13.775 7 1 97.49 239 ILE B C 1
ATOM 4497 O O . ILE B 1 239 ? 9.905 -13.41 5.93 1 97.49 239 ILE B O 1
ATOM 4501 N N . ALA B 1 240 ? 9.621 -13.12 8.106 1 95.78 240 ALA B N 1
ATOM 4502 C CA . ALA B 1 240 ? 10.477 -11.938 8.167 1 95.78 240 ALA B CA 1
ATOM 4503 C C . ALA B 1 240 ? 11.905 -12.273 7.745 1 95.78 240 ALA B C 1
ATOM 4505 O O . ALA B 1 240 ? 12.545 -11.498 7.03 1 95.78 240 ALA B O 1
ATOM 4506 N N . ALA B 1 241 ? 12.374 -13.358 8.241 1 96.13 241 ALA B N 1
ATOM 4507 C CA . ALA B 1 241 ? 13.723 -13.79 7.883 1 96.13 241 ALA B CA 1
ATOM 4508 C C . ALA B 1 241 ? 13.834 -14.054 6.384 1 96.13 241 ALA B C 1
ATOM 4510 O O . ALA B 1 241 ? 14.834 -13.697 5.756 1 96.13 241 ALA B O 1
ATOM 4511 N N . LYS B 1 242 ? 12.828 -14.694 5.841 1 97.05 242 LYS B N 1
ATOM 4512 C CA . LYS B 1 242 ? 12.834 -14.973 4.408 1 97.05 242 LYS B CA 1
ATOM 4513 C C . LYS B 1 242 ? 12.786 -13.682 3.596 1 97.05 242 LYS B C 1
ATOM 4515 O O . LYS B 1 242 ? 13.494 -13.544 2.597 1 97.05 242 LYS B O 1
ATOM 4520 N N . ARG B 1 243 ? 11.969 -12.78 3.995 1 96.27 243 ARG B N 1
ATOM 4521 C CA . ARG B 1 243 ? 11.887 -11.5 3.3 1 96.27 243 ARG B CA 1
ATOM 4522 C C . ARG B 1 243 ? 13.221 -10.762 3.354 1 96.27 243 ARG B C 1
ATOM 4524 O O . ARG B 1 243 ? 13.632 -10.14 2.373 1 96.27 243 ARG B O 1
ATOM 4531 N N . ARG B 1 244 ? 13.85 -10.795 4.468 1 95.68 244 ARG B N 1
ATOM 4532 C CA . ARG B 1 244 ? 15.153 -10.152 4.599 1 95.68 244 ARG B CA 1
ATOM 4533 C C . ARG B 1 244 ? 16.15 -10.726 3.598 1 95.68 244 ARG B C 1
ATOM 4535 O O . ARG B 1 244 ? 16.918 -9.983 2.983 1 95.68 244 ARG B O 1
ATOM 4542 N N . ARG B 1 245 ? 16.123 -11.982 3.463 1 97.01 245 ARG B N 1
ATOM 4543 C CA . ARG B 1 245 ? 17.025 -12.631 2.517 1 97.01 245 ARG B CA 1
ATOM 4544 C C . ARG B 1 245 ? 16.697 -12.227 1.083 1 97.01 245 ARG B C 1
ATOM 4546 O O . ARG B 1 245 ? 17.599 -12.048 0.262 1 97.01 245 ARG B O 1
ATOM 4553 N N . LEU B 1 246 ? 15.451 -12.144 0.831 1 97.88 246 LEU B N 1
ATOM 4554 C CA . LEU B 1 246 ? 15.013 -11.732 -0.498 1 97.88 246 LEU B CA 1
ATOM 4555 C C . LEU B 1 246 ? 15.434 -10.295 -0.788 1 97.88 246 LEU B C 1
ATOM 4557 O O . LEU B 1 246 ? 15.874 -9.985 -1.897 1 97.88 246 LEU B O 1
ATOM 4561 N N . LEU B 1 247 ? 15.33 -9.455 0.184 1 97.53 247 LEU B N 1
ATOM 4562 C CA . LEU B 1 247 ? 15.75 -8.065 0.049 1 97.53 247 LEU B CA 1
ATOM 4563 C C . LEU B 1 247 ? 17.256 -7.971 -0.176 1 97.53 247 LEU B C 1
ATOM 4565 O O . LEU B 1 247 ? 17.718 -7.166 -0.988 1 97.53 247 LEU B O 1
ATOM 4569 N N . ASP B 1 248 ? 17.955 -8.814 0.468 1 96.63 248 ASP B N 1
ATOM 4570 C CA . ASP B 1 248 ? 19.399 -8.869 0.266 1 96.63 248 ASP B CA 1
ATOM 4571 C C . ASP B 1 248 ? 19.738 -9.313 -1.156 1 96.63 248 ASP B C 1
ATOM 4573 O O . ASP B 1 248 ? 20.647 -8.764 -1.783 1 96.63 248 ASP B O 1
ATOM 4577 N N . SER B 1 249 ? 19.003 -10.314 -1.592 1 97.37 249 SER B N 1
ATOM 4578 C CA . SER B 1 249 ? 19.226 -10.805 -2.948 1 97.37 249 SER B CA 1
ATOM 4579 C C . SER B 1 249 ? 18.941 -9.721 -3.982 1 97.37 249 SER B C 1
ATOM 4581 O O . SER B 1 249 ? 19.674 -9.583 -4.964 1 97.37 249 SER B O 1
ATOM 4583 N N . LEU B 1 250 ? 17.881 -8.963 -3.768 1 97.61 250 LEU B N 1
ATOM 4584 C CA . LEU B 1 250 ? 17.548 -7.877 -4.682 1 97.61 250 LEU B CA 1
ATOM 4585 C C . LEU B 1 250 ? 18.636 -6.809 -4.678 1 97.61 250 LEU B C 1
ATOM 4587 O O . LEU B 1 250 ? 19.083 -6.366 -5.738 1 97.61 250 LEU B O 1
ATOM 4591 N N . ARG B 1 251 ? 19.055 -6.419 -3.542 1 95.85 251 ARG B N 1
ATOM 4592 C CA . ARG B 1 251 ? 20.099 -5.407 -3.413 1 95.85 251 ARG B CA 1
ATOM 4593 C C . ARG B 1 251 ? 21.385 -5.857 -4.098 1 95.85 251 ARG B C 1
ATOM 4595 O O . ARG B 1 251 ? 21.977 -5.104 -4.875 1 95.85 251 ARG B O 1
ATOM 4602 N N . ASN B 1 252 ? 21.789 -7.086 -3.814 1 95.18 252 ASN B N 1
ATOM 4603 C CA . ASN B 1 252 ? 23.019 -7.615 -4.392 1 95.18 252 ASN B CA 1
ATOM 4604 C C . ASN B 1 252 ? 22.931 -7.701 -5.913 1 95.18 252 ASN B C 1
ATOM 4606 O O . ASN B 1 252 ? 23.906 -7.419 -6.613 1 95.18 252 ASN B O 1
ATOM 4610 N N . HIS B 1 253 ? 21.819 -8.113 -6.394 1 96.34 253 HIS B N 1
ATOM 4611 C CA . HIS B 1 253 ? 21.605 -8.199 -7.834 1 96.34 253 HIS B CA 1
ATOM 4612 C C . HIS B 1 253 ? 21.732 -6.83 -8.493 1 96.34 253 HIS B C 1
ATOM 4614 O O . HIS B 1 253 ? 22.384 -6.694 -9.531 1 96.34 253 HIS B O 1
ATOM 4620 N N . LEU B 1 254 ? 21.137 -5.834 -7.873 1 95.97 254 LEU B N 1
ATOM 4621 C CA . LEU B 1 254 ? 21.161 -4.484 -8.426 1 95.97 254 LEU B CA 1
ATOM 4622 C C . LEU B 1 254 ? 22.559 -3.881 -8.327 1 95.97 254 LEU B C 1
ATOM 4624 O O . LEU B 1 254 ? 22.997 -3.167 -9.232 1 95.97 254 LEU B O 1
ATOM 4628 N N . ASP B 1 255 ? 23.226 -4.138 -7.221 1 93.71 255 ASP B N 1
ATOM 4629 C CA . ASP B 1 255 ? 24.596 -3.658 -7.063 1 93.71 255 ASP B CA 1
ATOM 4630 C C . ASP B 1 255 ? 25.509 -4.24 -8.14 1 93.71 255 ASP B C 1
ATOM 4632 O O . ASP B 1 255 ? 26.408 -3.557 -8.634 1 93.71 255 ASP B O 1
ATOM 4636 N N . ALA B 1 256 ? 25.281 -5.528 -8.452 1 93.55 256 ALA B N 1
ATOM 4637 C CA . ALA B 1 256 ? 26.092 -6.197 -9.466 1 93.55 256 ALA B CA 1
ATOM 4638 C C . ALA B 1 256 ? 25.774 -5.666 -10.861 1 93.55 256 ALA B C 1
ATOM 4640 O O . ALA B 1 256 ? 26.669 -5.529 -11.699 1 93.55 256 ALA B O 1
ATOM 4641 N N . LYS B 1 257 ? 24.603 -5.329 -11.12 1 92.65 257 LYS B N 1
ATOM 4642 C CA . LYS B 1 257 ? 24.141 -4.913 -12.441 1 92.65 257 LYS B CA 1
ATOM 4643 C C . LYS B 1 257 ? 24.509 -3.458 -12.718 1 92.65 257 LYS B C 1
ATOM 4645 O O . LYS B 1 257 ? 24.903 -3.113 -13.834 1 92.65 257 LYS B O 1
ATOM 4650 N N . LEU B 1 258 ? 24.299 -2.458 -11.809 1 91.56 258 LEU B N 1
ATOM 4651 C CA . LEU B 1 258 ? 24.429 -1.025 -12.051 1 91.56 258 LEU B CA 1
ATOM 4652 C C . LEU B 1 258 ? 25.77 -0.507 -11.543 1 91.56 258 LEU B C 1
ATOM 4654 O O . LEU B 1 258 ? 26.242 0.544 -11.984 1 91.56 258 LEU B O 1
ATOM 4658 N N . LYS B 1 259 ? 26.698 -1.118 -10.902 1 85.73 259 LYS B N 1
ATOM 4659 C CA . LYS B 1 259 ? 28.02 -0.821 -10.358 1 85.73 259 LYS B CA 1
ATOM 4660 C C . LYS B 1 259 ? 28.008 0.485 -9.568 1 85.73 259 LYS B C 1
ATOM 4662 O O . LYS B 1 259 ? 28.707 0.613 -8.561 1 85.73 259 LYS B O 1
ATOM 4667 N N . ASP B 1 260 ? 27.136 1.519 -9.982 1 90.21 260 ASP B N 1
ATOM 4668 C CA . ASP B 1 260 ? 27.004 2.764 -9.233 1 90.21 260 ASP B CA 1
ATOM 4669 C C . ASP B 1 260 ? 26.06 2.594 -8.045 1 90.21 260 ASP B C 1
ATOM 4671 O O . ASP B 1 260 ? 24.876 2.302 -8.223 1 90.21 260 ASP B O 1
ATOM 4675 N N . THR B 1 261 ? 26.605 2.862 -6.874 1 85.27 261 THR B N 1
ATOM 4676 C CA . THR B 1 261 ? 25.874 2.614 -5.636 1 85.27 261 THR B CA 1
ATOM 4677 C C . THR B 1 261 ? 24.661 3.535 -5.53 1 85.27 261 THR B C 1
ATOM 4679 O O . THR B 1 261 ? 23.618 3.138 -5.007 1 85.27 261 THR B O 1
ATOM 4682 N N . THR B 1 262 ? 24.773 4.697 -5.977 1 87.99 262 THR B N 1
ATOM 4683 C CA . THR B 1 262 ? 23.668 5.647 -5.925 1 87.99 262 THR B CA 1
ATOM 4684 C C . THR B 1 262 ? 22.535 5.211 -6.85 1 87.99 262 THR B C 1
ATOM 4686 O O . THR B 1 262 ? 21.362 5.267 -6.474 1 87.99 262 THR B O 1
ATOM 4689 N N . GLU B 1 263 ? 22.917 4.787 -8.007 1 91.56 263 GLU B N 1
ATOM 4690 C CA . GLU B 1 263 ? 21.924 4.317 -8.968 1 91.56 263 GLU B CA 1
ATOM 4691 C C . GLU B 1 263 ? 21.263 3.026 -8.493 1 91.56 263 GLU B C 1
ATOM 4693 O O . GLU B 1 263 ? 20.061 2.832 -8.684 1 91.56 263 GLU B O 1
ATOM 4698 N N . SER B 1 264 ? 22.108 2.163 -7.928 1 93.32 264 SER B N 1
ATOM 4699 C CA . SER B 1 264 ? 21.59 0.903 -7.405 1 93.32 264 SER B CA 1
ATOM 4700 C C . SER B 1 264 ? 20.587 1.14 -6.281 1 93.32 264 SER B C 1
ATOM 4702 O O . SER B 1 264 ? 19.537 0.496 -6.232 1 93.32 264 SER B O 1
ATOM 4704 N N . ALA B 1 265 ? 20.885 2.085 -5.428 1 91.26 265 ALA B N 1
ATOM 4705 C CA . ALA B 1 265 ? 20 2.404 -4.312 1 91.26 265 ALA B CA 1
ATOM 4706 C C . ALA B 1 265 ? 18.697 3.028 -4.805 1 91.26 265 ALA B C 1
ATOM 4708 O O . ALA B 1 265 ? 17.624 2.75 -4.264 1 91.26 265 ALA B O 1
ATOM 4709 N N . ALA B 1 266 ? 18.792 3.834 -5.742 1 93.01 266 ALA B N 1
ATOM 4710 C CA . ALA B 1 266 ? 17.61 4.471 -6.316 1 93.01 266 ALA B CA 1
ATOM 4711 C C . ALA B 1 266 ? 16.686 3.438 -6.953 1 93.01 266 ALA B C 1
ATOM 4713 O O . ALA B 1 266 ? 15.466 3.497 -6.782 1 93.01 266 ALA B O 1
ATOM 4714 N N . ARG B 1 267 ? 17.294 2.522 -7.687 1 95.44 267 ARG B N 1
ATOM 4715 C CA . ARG B 1 267 ? 16.506 1.473 -8.325 1 95.44 267 ARG B CA 1
ATOM 4716 C C . ARG B 1 267 ? 15.866 0.56 -7.285 1 95.44 267 ARG B C 1
ATOM 4718 O O . ARG B 1 267 ? 14.715 0.145 -7.439 1 95.44 267 ARG B O 1
ATOM 4725 N N . PHE B 1 268 ? 16.664 0.269 -6.273 1 96.74 268 PHE B N 1
ATOM 4726 C CA . PHE B 1 268 ? 16.166 -0.535 -5.163 1 96.74 268 PHE B CA 1
ATOM 4727 C C . PHE B 1 268 ? 14.924 0.099 -4.549 1 96.74 268 PHE B C 1
ATOM 4729 O O . PHE B 1 268 ? 13.915 -0.576 -4.339 1 96.74 268 PHE B O 1
ATOM 4736 N N . ALA B 1 269 ? 14.952 1.379 -4.31 1 95.65 269 ALA B N 1
ATOM 4737 C CA . ALA B 1 269 ? 13.817 2.112 -3.753 1 95.65 269 ALA B CA 1
ATOM 4738 C C . ALA B 1 269 ? 12.634 2.106 -4.717 1 95.65 269 ALA B C 1
ATOM 4740 O O . ALA B 1 269 ? 11.488 1.923 -4.301 1 95.65 269 ALA B O 1
ATOM 4741 N N . GLU B 1 270 ? 12.909 2.299 -5.941 1 95 270 GLU B N 1
ATOM 4742 C CA . GLU B 1 270 ? 11.865 2.341 -6.961 1 95 270 GLU B CA 1
ATOM 4743 C C . GLU B 1 270 ? 11.082 1.032 -7.004 1 95 270 GLU B C 1
ATOM 4745 O O . GLU B 1 270 ? 9.856 1.04 -7.129 1 95 270 GLU B O 1
ATOM 4750 N N . ILE B 1 271 ? 11.771 -0.054 -6.901 1 97.18 271 ILE B N 1
ATOM 4751 C CA . ILE B 1 271 ? 11.145 -1.37 -6.946 1 97.18 271 ILE B CA 1
ATOM 4752 C C . ILE B 1 271 ? 10.299 -1.583 -5.692 1 97.18 271 ILE B C 1
ATOM 4754 O O . ILE B 1 271 ? 9.155 -2.034 -5.777 1 97.18 271 ILE B O 1
ATOM 4758 N N . LEU B 1 272 ? 10.829 -1.209 -4.573 1 96.66 272 LEU B N 1
ATOM 4759 C CA . LEU B 1 272 ? 10.11 -1.418 -3.321 1 96.66 272 LEU B CA 1
ATOM 4760 C C . LEU B 1 272 ? 8.865 -0.539 -3.256 1 96.66 272 LEU B C 1
ATOM 4762 O O . LEU B 1 272 ? 7.829 -0.96 -2.735 1 96.66 272 LEU B O 1
ATOM 4766 N N . LEU B 1 273 ? 8.944 0.597 -3.796 1 94.97 273 LEU B N 1
ATOM 4767 C CA . LEU B 1 273 ? 7.828 1.535 -3.748 1 94.97 273 LEU B CA 1
ATOM 4768 C C . LEU B 1 273 ? 6.694 1.078 -4.661 1 94.97 273 LEU B C 1
ATOM 4770 O O . LEU B 1 273 ? 5.569 1.57 -4.553 1 94.97 273 LEU B O 1
ATOM 4774 N N . ARG B 1 274 ? 6.981 0.105 -5.533 1 95.9 274 ARG B N 1
ATOM 4775 C CA . ARG B 1 274 ? 5.923 -0.462 -6.362 1 95.9 274 ARG B CA 1
ATOM 4776 C C . ARG B 1 274 ? 4.934 -1.259 -5.518 1 95.9 274 ARG B C 1
ATOM 4778 O O . ARG B 1 274 ? 3.784 -1.454 -5.919 1 95.9 274 ARG B O 1
ATOM 4785 N N . ILE B 1 275 ? 5.395 -1.705 -4.406 1 96.37 275 ILE B N 1
ATOM 4786 C CA . ILE B 1 275 ? 4.584 -2.568 -3.555 1 96.37 275 ILE B CA 1
ATOM 4787 C C . ILE B 1 275 ? 3.322 -1.827 -3.121 1 96.37 275 ILE B C 1
ATOM 4789 O O . ILE B 1 275 ? 2.225 -2.391 -3.142 1 96.37 275 ILE B O 1
ATOM 4793 N N . GLY B 1 276 ? 3.458 -0.594 -2.844 1 93.16 276 GLY B N 1
ATOM 4794 C CA . GLY B 1 276 ? 2.294 0.191 -2.464 1 93.16 276 GLY B CA 1
ATOM 4795 C C . GLY B 1 276 ? 1.255 0.29 -3.565 1 93.16 276 GLY B C 1
ATOM 4796 O O . GLY B 1 276 ? 0.054 0.207 -3.302 1 93.16 276 GLY B O 1
ATOM 4797 N N . ASN B 1 277 ? 1.688 0.448 -4.768 1 93.57 277 ASN B N 1
ATOM 4798 C CA . ASN B 1 277 ? 0.778 0.539 -5.906 1 93.57 277 ASN B CA 1
ATOM 4799 C C . ASN B 1 277 ? 0.059 -0.783 -6.155 1 93.57 277 ASN B C 1
ATOM 4801 O O . ASN B 1 277 ? -1.137 -0.798 -6.451 1 93.57 277 ASN B O 1
ATOM 4805 N N . VAL B 1 278 ? 0.788 -1.791 -5.998 1 96.69 278 VAL B N 1
ATOM 4806 C CA . VAL B 1 278 ? 0.231 -3.126 -6.19 1 96.69 278 VAL B CA 1
ATOM 4807 C C . VAL B 1 278 ? -0.842 -3.396 -5.137 1 96.69 278 VAL B C 1
ATOM 4809 O O . VAL B 1 278 ? -1.934 -3.868 -5.461 1 96.69 278 VAL B O 1
ATOM 4812 N N . GLN B 1 279 ? -0.522 -3.053 -3.984 1 95.06 279 GLN B N 1
ATOM 4813 C CA . GLN B 1 279 ? -1.447 -3.303 -2.884 1 95.06 279 GLN B CA 1
ATOM 4814 C C . GLN B 1 279 ? -2.694 -2.431 -3.005 1 95.06 279 GLN B C 1
ATOM 4816 O O . GLN B 1 279 ? -3.798 -2.868 -2.673 1 95.06 279 GLN B O 1
ATOM 4821 N N . LYS B 1 280 ? -2.488 -1.231 -3.45 1 92.32 280 LYS B N 1
ATOM 4822 C CA . LYS B 1 280 ? -3.619 -0.33 -3.65 1 92.32 280 LYS B CA 1
ATOM 4823 C C . LYS B 1 280 ? -4.598 -0.895 -4.676 1 92.32 280 LYS B C 1
ATOM 4825 O O . LYS B 1 280 ? -5.811 -0.874 -4.461 1 92.32 280 LYS B O 1
ATOM 4830 N N . VAL B 1 281 ? -4.091 -1.356 -5.738 1 93.91 281 VAL B N 1
ATOM 4831 C CA . VAL B 1 281 ? -4.924 -1.899 -6.806 1 93.91 281 VAL B CA 1
ATOM 4832 C C . VAL B 1 281 ? -5.578 -3.198 -6.341 1 93.91 281 VAL B C 1
ATOM 4834 O O . VAL B 1 281 ? -6.742 -3.461 -6.654 1 93.91 281 VAL B O 1
ATOM 4837 N N . ALA B 1 282 ? -4.795 -3.983 -5.617 1 96.02 282 ALA B N 1
ATOM 4838 C CA . ALA B 1 282 ? -5.346 -5.22 -5.07 1 96.02 282 ALA B CA 1
ATOM 4839 C C . ALA B 1 282 ? -6.536 -4.934 -4.159 1 96.02 282 ALA B C 1
ATOM 4841 O O . ALA B 1 282 ? -7.553 -5.63 -4.219 1 96.02 282 ALA B O 1
ATOM 4842 N N . ALA B 1 283 ? -6.4 -3.946 -3.365 1 91.78 283 ALA B N 1
ATOM 4843 C CA . ALA B 1 283 ? -7.484 -3.571 -2.462 1 91.78 283 ALA B CA 1
ATOM 4844 C C . ALA B 1 283 ? -8.714 -3.113 -3.24 1 91.78 283 ALA B C 1
ATOM 4846 O O . ALA B 1 283 ? -9.841 -3.49 -2.912 1 91.78 283 ALA B O 1
ATOM 4847 N N . PHE B 1 284 ? -8.451 -2.308 -4.213 1 89.86 284 PHE B N 1
ATOM 4848 C CA . PHE B 1 284 ? -9.54 -1.817 -5.049 1 89.86 284 PHE B CA 1
ATOM 4849 C C . PHE B 1 284 ? -10.285 -2.974 -5.704 1 89.86 284 PHE B C 1
ATOM 4851 O O . PHE B 1 284 ? -11.517 -2.978 -5.753 1 89.86 284 PHE B O 1
ATOM 4858 N N . LYS B 1 285 ? -9.541 -3.914 -6.168 1 92.25 285 LYS B N 1
ATOM 4859 C CA . LYS B 1 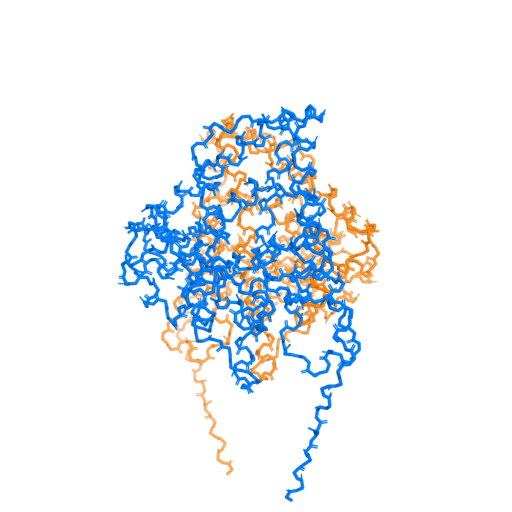285 ? -10.124 -5.075 -6.833 1 92.25 285 LYS B CA 1
ATOM 4860 C C . LYS B 1 285 ? -10.927 -5.925 -5.852 1 92.25 285 LYS B C 1
ATOM 4862 O O . LYS B 1 285 ? -12.035 -6.364 -6.165 1 92.25 285 LYS B O 1
ATOM 4867 N N . ARG B 1 286 ? -10.431 -6.192 -4.658 1 92.18 286 ARG B N 1
ATOM 4868 C CA . ARG B 1 286 ? -11.132 -6.976 -3.646 1 92.18 286 ARG B CA 1
ATOM 4869 C C . ARG B 1 286 ? -12.438 -6.302 -3.24 1 92.18 286 ARG B C 1
ATOM 4871 O O . ARG B 1 286 ? -13.478 -6.957 -3.145 1 92.18 286 ARG B O 1
ATOM 4878 N N . GLU B 1 287 ? -12.318 -5.062 -3.047 1 86.04 287 GLU B N 1
ATOM 4879 C CA . GLU B 1 287 ? -13.491 -4.308 -2.615 1 86.04 287 GLU B CA 1
ATOM 4880 C C . GLU B 1 287 ? -14.579 -4.318 -3.685 1 86.04 287 GLU B C 1
ATOM 4882 O O . GLU B 1 287 ? -15.766 -4.422 -3.37 1 86.04 287 GLU B O 1
ATOM 4887 N N . THR B 1 288 ? -14.175 -4.131 -4.852 1 86.23 288 THR B N 1
ATOM 4888 C CA . THR B 1 288 ? -15.123 -4.147 -5.96 1 86.23 288 THR B CA 1
ATOM 4889 C C . THR B 1 288 ? -15.819 -5.502 -6.057 1 86.23 288 THR B C 1
ATOM 4891 O O . THR B 1 288 ? -17.033 -5.569 -6.262 1 86.23 288 THR B O 1
ATOM 4894 N N . LEU B 1 289 ? -15.075 -6.562 -5.877 1 89.34 289 LEU B N 1
ATOM 4895 C CA . LEU B 1 289 ? -15.646 -7.903 -5.93 1 89.34 289 LEU B CA 1
ATOM 4896 C C . LEU B 1 289 ? -16.66 -8.107 -4.81 1 89.34 289 LEU B C 1
ATOM 4898 O O . LEU B 1 289 ? -17.732 -8.675 -5.032 1 89.34 289 LEU B O 1
ATOM 4902 N N . CYS B 1 290 ? -16.333 -7.626 -3.667 1 85.69 290 CYS B N 1
ATOM 4903 C CA . CYS B 1 290 ? -17.235 -7.759 -2.528 1 85.69 290 CYS B CA 1
ATOM 4904 C C . CYS B 1 290 ? -18.506 -6.946 -2.742 1 85.69 290 CYS B C 1
ATOM 4906 O O . CYS B 1 290 ? -19.598 -7.387 -2.381 1 85.69 290 CYS B O 1
ATOM 4908 N N . THR B 1 291 ? -18.33 -5.796 -3.314 1 82.72 291 THR B N 1
ATOM 4909 C CA . THR B 1 291 ? -19.489 -4.961 -3.611 1 82.72 291 THR B CA 1
ATOM 4910 C C . THR B 1 291 ? -20.389 -5.632 -4.644 1 82.72 291 THR B C 1
ATOM 4912 O O . THR B 1 291 ? -21.613 -5.635 -4.5 1 82.72 291 THR B O 1
ATOM 4915 N N . ILE B 1 292 ? -19.79 -6.156 -5.634 1 83.01 292 ILE B N 1
ATOM 4916 C CA . ILE B 1 292 ? -20.526 -6.838 -6.693 1 83.01 292 ILE B CA 1
ATOM 4917 C C . ILE B 1 292 ? -21.301 -8.016 -6.106 1 83.01 292 ILE B C 1
ATOM 4919 O O . ILE B 1 292 ? -22.462 -8.239 -6.457 1 83.01 292 ILE B O 1
ATOM 4923 N N . GLU B 1 293 ? -20.708 -8.681 -5.244 1 82.21 293 GLU B N 1
ATOM 4924 C CA . GLU B 1 293 ? -21.357 -9.82 -4.602 1 82.21 293 GLU B CA 1
ATOM 4925 C C . GLU B 1 293 ? -22.503 -9.366 -3.702 1 82.21 293 GLU B C 1
ATOM 4927 O O . GLU B 1 293 ? -23.564 -9.994 -3.675 1 82.21 293 GLU B O 1
ATOM 4932 N N . THR B 1 294 ? -22.224 -8.361 -2.953 1 79.44 294 THR B N 1
ATOM 4933 C CA . THR B 1 294 ? -23.217 -7.843 -2.018 1 79.44 294 THR B CA 1
ATOM 4934 C C . THR B 1 294 ? -24.491 -7.435 -2.753 1 79.44 294 THR B C 1
ATOM 4936 O O . THR B 1 294 ? -25.598 -7.686 -2.274 1 79.44 294 THR B O 1
ATOM 4939 N N . PHE B 1 295 ? -24.27 -6.87 -3.875 1 78.13 295 PHE B N 1
ATOM 4940 C CA . PHE B 1 295 ? -25.431 -6.376 -4.605 1 78.13 295 PHE B CA 1
ATOM 4941 C C . PHE B 1 295 ? -25.918 -7.41 -5.614 1 78.13 295 PHE B C 1
ATOM 4943 O O . PHE B 1 295 ? -26.801 -7.125 -6.425 1 78.13 295 PHE B O 1
ATOM 4950 N N . ASN B 1 296 ? -25.304 -8.679 -5.618 1 79.85 296 ASN B N 1
ATOM 4951 C CA . ASN B 1 296 ? -25.698 -9.816 -6.443 1 79.85 296 ASN B CA 1
ATOM 4952 C C . ASN B 1 296 ? -25.657 -9.471 -7.929 1 79.85 296 ASN B C 1
ATOM 4954 O O . ASN B 1 296 ? -26.579 -9.809 -8.674 1 79.85 296 ASN B O 1
ATOM 4958 N N . LEU B 1 297 ? -24.655 -8.703 -8.272 1 75.57 297 LEU B N 1
ATOM 4959 C CA . LEU B 1 297 ? -24.506 -8.307 -9.668 1 75.57 297 LEU B CA 1
ATOM 4960 C C . LEU B 1 297 ? -23.875 -9.429 -10.486 1 75.57 297 LEU B C 1
ATOM 4962 O O . LEU B 1 297 ? -24.122 -9.54 -11.689 1 75.57 297 LEU B O 1
ATOM 4966 N N . MET B 1 298 ? -22.996 -10.185 -9.892 1 77.88 298 MET B N 1
ATOM 4967 C CA . MET B 1 298 ? -22.345 -11.352 -10.481 1 77.88 298 MET B CA 1
ATOM 4968 C C . MET B 1 298 ? -21.915 -12.338 -9.4 1 77.88 298 MET B C 1
ATOM 4970 O O . MET B 1 298 ? -21.845 -11.983 -8.222 1 77.88 298 MET B O 1
ATOM 4974 N N . GLN B 1 299 ? -21.735 -13.509 -9.897 1 82.07 299 GLN B N 1
ATOM 4975 C CA . GLN B 1 299 ? -21.24 -14.522 -8.97 1 82.07 299 GLN B CA 1
ATOM 4976 C C . GLN B 1 299 ? -19.779 -14.858 -9.251 1 82.07 299 GLN B C 1
ATOM 4978 O O . GLN B 1 299 ? -19.481 -15.66 -10.139 1 82.07 299 GLN B O 1
ATOM 4983 N N . PRO B 1 300 ? -18.91 -14.266 -8.524 1 86.99 300 PRO B N 1
ATOM 4984 C CA . PRO B 1 300 ? -17.499 -14.612 -8.711 1 86.99 300 PRO B CA 1
ATOM 4985 C C . PRO B 1 300 ? -17.177 -16.036 -8.264 1 86.99 300 PRO B C 1
ATOM 4987 O O . PRO B 1 300 ? -17.982 -16.669 -7.575 1 86.99 300 PRO B O 1
ATOM 4990 N N . HIS B 1 301 ? -16.128 -16.577 -8.761 1 93.07 301 HIS B N 1
ATOM 4991 C CA . HIS B 1 301 ? -15.681 -17.906 -8.359 1 93.07 301 HIS B CA 1
ATOM 4992 C C . HIS B 1 301 ? -15.534 -18.003 -6.844 1 93.07 301 HIS B C 1
ATOM 4994 O O . HIS B 1 301 ? -15.034 -17.076 -6.204 1 93.07 301 HIS B O 1
ATOM 5000 N N . PRO B 1 302 ? -15.956 -19.062 -6.274 1 94.07 302 PRO B N 1
ATOM 5001 C CA . PRO B 1 302 ? -15.987 -19.191 -4.815 1 94.07 302 PRO B CA 1
ATOM 5002 C C . PRO B 1 302 ? -14.612 -19.004 -4.177 1 94.07 302 PRO B C 1
ATOM 5004 O O . PRO B 1 302 ? -14.501 -18.398 -3.108 1 94.07 302 PRO B O 1
ATOM 5007 N N . PHE B 1 303 ? -13.637 -19.526 -4.753 1 96.29 303 PHE B N 1
ATOM 5008 C CA . PHE B 1 303 ? -12.286 -19.397 -4.221 1 96.29 303 PHE B CA 1
ATOM 5009 C C . PHE B 1 303 ? -11.868 -17.933 -4.152 1 96.29 303 PHE B C 1
ATOM 5011 O O . PHE B 1 303 ? -11.312 -17.487 -3.147 1 96.29 303 PHE B O 1
ATOM 5018 N N . THR B 1 304 ? -12.136 -17.202 -5.211 1 95.85 304 THR B N 1
ATOM 5019 C CA . THR B 1 304 ? -11.818 -15.781 -5.288 1 95.85 304 THR B CA 1
ATOM 5020 C C . THR B 1 304 ? -12.547 -15.003 -4.196 1 95.85 304 THR B C 1
ATOM 5022 O O . THR B 1 304 ? -11.958 -14.138 -3.545 1 95.85 304 THR B O 1
ATOM 5025 N N . MET B 1 305 ? -13.704 -15.366 -4.003 1 95.01 305 MET B N 1
ATOM 5026 C CA . MET B 1 305 ? -14.528 -14.67 -3.018 1 95.01 305 MET B CA 1
ATOM 5027 C C . MET B 1 305 ? -14.051 -14.969 -1.601 1 95.01 305 MET B C 1
ATOM 5029 O O . MET B 1 305 ? -14.038 -14.082 -0.745 1 95.01 305 MET B O 1
ATOM 5033 N N . GLU B 1 306 ? -13.719 -16.21 -1.365 1 96.22 306 GLU B N 1
ATOM 5034 C CA . GLU B 1 306 ? -13.216 -16.563 -0.04 1 96.22 306 GLU B CA 1
ATOM 5035 C C . GLU B 1 306 ? -11.969 -15.756 0.31 1 96.22 306 GLU B C 1
ATOM 5037 O O . GLU B 1 306 ? -11.872 -15.199 1.405 1 96.22 306 GLU B O 1
ATOM 5042 N N . VAL B 1 307 ? -11.071 -15.661 -0.6 1 96.51 307 VAL B N 1
ATOM 5043 C CA . VAL B 1 307 ? -9.824 -14.938 -0.369 1 96.51 307 VAL B CA 1
ATOM 5044 C C . VAL B 1 307 ? -10.118 -13.452 -0.17 1 96.51 307 VAL B C 1
ATOM 5046 O O . VAL B 1 307 ? -9.524 -12.807 0.697 1 96.51 307 VAL B O 1
ATOM 5049 N N . SER B 1 308 ? -10.995 -12.934 -0.932 1 94.12 308 SER B N 1
ATOM 5050 C CA . SER B 1 308 ? -11.349 -11.521 -0.855 1 94.12 308 SER B CA 1
ATOM 5051 C C . SER B 1 308 ? -12.024 -11.191 0.473 1 94.12 308 SER B C 1
ATOM 5053 O O . SER B 1 308 ? -11.678 -10.202 1.122 1 94.12 308 SER B O 1
ATOM 5055 N N . LYS B 1 309 ? -12.899 -11.979 0.9 1 91.73 309 LYS B N 1
ATOM 5056 C CA . LYS B 1 309 ? -13.719 -11.704 2.076 1 91.73 309 LYS B CA 1
ATOM 5057 C C . LYS B 1 309 ? -12.919 -11.9 3.361 1 91.73 309 LYS B C 1
ATOM 5059 O O . LYS B 1 309 ? -13.153 -11.208 4.355 1 91.73 309 LYS B O 1
ATOM 5064 N N . LYS B 1 310 ? -12.012 -12.732 3.377 1 94.79 310 LYS B N 1
ATOM 5065 C CA . LYS B 1 310 ? -11.245 -13.05 4.579 1 94.79 310 LYS B CA 1
ATOM 5066 C C . LYS B 1 310 ? -10.138 -12.026 4.811 1 94.79 310 LYS B C 1
ATOM 5068 O O . LYS B 1 310 ? -9.565 -11.961 5.901 1 94.79 310 LYS B O 1
ATOM 5073 N N . TYR B 1 311 ? -9.873 -11.22 3.857 1 93.85 311 TYR B N 1
ATOM 5074 C CA . TYR B 1 311 ? -8.7 -10.353 3.881 1 93.85 311 TYR B CA 1
ATOM 5075 C C . TYR B 1 311 ? -8.75 -9.4 5.069 1 93.85 311 TYR B C 1
ATOM 5077 O O . TYR B 1 311 ? -7.778 -9.283 5.82 1 93.85 311 TYR B O 1
ATOM 5085 N N . PRO B 1 312 ? -9.83 -8.668 5.346 1 87.12 312 PRO B N 1
ATOM 5086 C CA . PRO B 1 312 ? -9.828 -7.717 6.46 1 87.12 312 PRO B CA 1
ATOM 5087 C C . PRO B 1 312 ? -9.548 -8.385 7.804 1 87.12 312 PRO B C 1
ATOM 5089 O O . PRO B 1 312 ? -8.767 -7.865 8.605 1 87.12 312 PRO B O 1
ATOM 5092 N N . ASP B 1 313 ? -10.097 -9.509 8.048 1 89.41 313 ASP B N 1
ATOM 5093 C CA . ASP B 1 313 ? -9.925 -10.209 9.318 1 89.41 313 ASP B CA 1
ATOM 5094 C C . ASP B 1 313 ? -8.493 -10.717 9.474 1 89.41 313 ASP B C 1
ATOM 5096 O O . ASP B 1 313 ? -7.934 -10.683 10.572 1 89.41 313 ASP B O 1
ATOM 5100 N N . VAL B 1 314 ? -7.983 -11.096 8.378 1 92.28 314 VAL B N 1
ATOM 5101 C CA . VAL B 1 314 ? -6.663 -11.719 8.396 1 92.28 314 VAL B CA 1
ATOM 5102 C C . VAL B 1 314 ? -5.584 -10.64 8.452 1 92.28 314 VAL B C 1
ATOM 5104 O O . VAL B 1 314 ? -4.581 -10.793 9.154 1 92.28 314 VAL B O 1
ATOM 5107 N N . SER B 1 315 ? -5.814 -9.559 7.748 1 90.66 315 SER B N 1
ATOM 5108 C CA . SER B 1 315 ? -4.727 -8.616 7.506 1 90.66 315 SER B CA 1
ATOM 5109 C C . SER B 1 315 ? -4.775 -7.453 8.491 1 90.66 315 SER B C 1
ATOM 5111 O O . SER B 1 315 ? -3.761 -6.792 8.729 1 90.66 315 SER B O 1
ATOM 5113 N N . PHE B 1 316 ? -5.972 -7.167 9.053 1 84.93 316 PHE B N 1
ATOM 5114 C CA . PHE B 1 316 ? -6.069 -5.982 9.898 1 84.93 316 PHE B CA 1
ATOM 5115 C C . PHE B 1 316 ? -6.271 -6.373 11.357 1 84.93 316 PHE B C 1
ATOM 5117 O O . PHE B 1 316 ? -6.088 -5.55 12.256 1 84.93 316 PHE B O 1
ATOM 5124 N N . PHE B 1 317 ? -6.722 -7.646 11.69 1 82.17 317 PHE B N 1
ATOM 5125 C CA . PHE B 1 317 ? -7.119 -8.007 13.046 1 82.17 317 PHE B CA 1
ATOM 5126 C C . PHE B 1 317 ? -6.498 -9.337 13.457 1 82.17 317 PHE B C 1
ATOM 5128 O O . PHE B 1 317 ? -6.305 -10.222 12.621 1 82.17 317 PHE B O 1
#

Nearest PDB structures (foldseek):
  5e19-assembly1_B  TM=7.536E-01  e=1.398E-05  Homo sapiens
  5tm2-assembly1_B  TM=7.483E-01  e=1.600E-05  Homo sapiens
  5die-assembly1_B  TM=7.624E-01  e=4.728E-05  Homo sapiens
  5dxm-assembly1_B  TM=7.759E-01  e=7.426E-05  Homo sapiens
  3up3-assembly1_A  TM=6.639E-01  e=7.763E-03  Ancylostoma ceylanicum

InterPro domains:
  IPR000536 Nuclear hormone receptor, ligand-binding domain [PF00104] (109-294)
  IPR000536 Nuclear hormone receptor, ligand-binding domain [PS51843] (72-311)
  IPR000536 Nuclear hormone receptor, ligand-binding domain [SM00430] (112-282)
  IPR001723 Nuclear hormone receptor [PR00398] (113-134)
  IPR001723 Nuclear hormone receptor [PR00398] (134-150)
  IPR001723 Nuclear hormone receptor [PR00398] (208-223)
  IPR001723 Nuclear hormone receptor [PR00398] (270-287)
  IPR035500 Nuclear hormone receptor-like domain superfamily [G3DSA:1.10.565.10] (51-311)
  IPR035500 Nuclear hormone receptor-like domain superfamily [SSF48508] (100-307)
  IPR050274 Nuclear hormone receptor family NR2 subfamily [PTHR24083] (29-307)

Foldseek 3Di:
DCPPPPPPDPPPPVVPVLVVVVVVVVVVVVVVVVCVVVVVPPDPQVPLPPPDVVLVVLVLLVVLLVLLQQFPPNDQDQALCVLQVVPDAVSVVSVVSNVGGDDAQDDDDPLVSLSSQLSSVSSSQCVDPLLVPFDSVQNSLLSLQQSLLLSLLCQQVVADLVDLAWGAGSNGDIQGQDDDPVQVVVDDLQNVLRNLSSVLRNNVCSVVVPDPSLSSLLSLLSSLDLLFVQHDPVSSVSSVVVNVVSLVSQLVVLCSNVVDNVVSVVVSVVSVVSSVSSVVSSLVNLVSVVVCVVVVVDDRRNHSVNSSVCNCVRNVD/DCPPPPPPDPPPPVVPVLVVVVVVVVVVVVCVVVCVVVVVPPDPQVPLPPPDVVLVVLVLLVVLLVLLQQFPPNDQDQALCRLQVVPDAVSVVSVVSNVGGDDAQDDDDPLVSLSSQLSSVSSSQCVDPLLVPFDSVQNSLLSLQQSLLLSLLCQQVVADLVDLAWGAGSNGDIQGQDDDPVQVVVDDLQNVLRNLSSVLRNNVCSVVVPDPSLSSLLSLLSSLDLLFVQHDPVSSVSSVVVNVVSLVSQLVVLCSNVVDNVVSVVVSVVSVVSSVSSVVSSLVNLVSVVVCVVVVVDDRRNHSVNSSVCNCVRNVD

Secondary structure (DSSP, 8-state):
-----------SGGGHHHHHHHHHHHHHHHHHHHHHHHTTTS----------HHHHHHHHHHHHHHHHHTBSSPPPPS-HHHHHHS---GGG-HHHHHTSBPPTT----HHHHHHHHHHHHHHHHHTSHHHHTS-HHHHHHHHHHHHHHHHHHHHHHTS-TT-SSEEE-TTS-EEESS--HHHHHHS-TTHHHHHHHIIIIIHHHHHTT--HHHHHHHHHHHHS-TT-TTS-HHHHHHHHHHHHHHHHHHHHHHHHHH--HHHHHHHHHHHHHHHHHHHHHHHHHHHHHHHHHHTTS----HHHHHHHHHHHHHHH-/-----------SGGGHHHHHHHHHHHHHHHHHHHHHHHTTTS----------HHHHHHHHHHHHHHHHHTBSSPPPPS-HHHHHHS---GGG-HHHHHTSBPPTT----HHHHHHHHHHHHHHHHHTSHHHHTS-HHHHHHHHHHHHHHHHHHHHHHTS-TT-SSEEE-TTS-EEESS--HHHHHHS-TTHHHHHHHIIIIIHHHHHTT--HHHHHHHHHHHHS-TT-TTS-HHHHHHHHHHHHHHHHHHHHHHHHHH--HHHHHHHHHHHHHHHHHHHHHHHHHHHHHHHHHHTTS----HHHHHHHHHHHHHHH-

Sequence (634 aa):
NNVIFVHICYCNHFTCTWYCDILELNVERRRKRKARRDAEHDDDINEVEITDPLIELLIDKEAKYQILLSSSVTPIHNSLREALDSGYKAFDDIEKYAANPMPVGMSTNFSYWRAKILSVLVEWAKSFEMFSRLALDDQMRLVVHSSFSNLVLAEAFNTPEKYTDRIVFPDGLSGFRSPSANTLKERSGLIPTVVAVINNILVPIRRMKMTKIEYLLLQAILFYDPECLSLSEAAQQLIAAKRRRLLDSLRNHLDAKLKDTTESAARFAEILLRIGNVQKVAAFKRETLCTIETFNLMQPHPFTMEVSKKYPDVSFFNNVIFVHICYCNHFTCTWYCDILELNVERRRKRKARRDAEHDDDINEVEITDPLIELLIDKEAKYQILLSSSVTPIHNSLREALDSGYKAFDDIEKYAANPMPVGMSTNFSYWRAKILSVLVEWAKSFEMFSRLALDDQMRLVVHSSFSNLVLAEAFNTPEKYTDRIVFPDGLSGFRSPSANTLKERSGLIPTVVAVINNILVPIRRMKMTKIEYLLLQAILFYDPECLSLSEAAQQLIAAKRRRLLDSLRNHLDAKLKDTTESAARFAEILLRIGNVQKVAAFKRETLCTIETFNLMQPHPFTMEVSKKYPDVSFF

Solvent-accessible surface area (backbone atoms only — not comparable to full-atom values): 35096 Å² total; per-residue (Å²): 135,86,74,82,76,76,77,78,78,79,78,74,75,71,61,63,69,49,56,56,49,51,51,46,49,55,49,47,51,49,44,53,52,46,46,52,58,57,56,64,66,70,67,78,68,79,72,66,76,84,77,50,66,67,61,53,49,48,54,54,50,48,57,53,48,54,37,45,70,42,18,66,74,53,73,61,50,67,34,70,62,63,58,66,68,65,78,69,55,62,73,78,46,48,65,67,32,61,73,34,56,48,58,87,73,52,82,82,52,69,57,55,49,53,34,37,51,49,30,50,49,51,38,54,48,60,65,36,69,73,51,62,69,42,54,68,70,43,44,53,45,44,46,37,60,22,43,51,33,47,41,52,51,46,48,36,67,67,17,61,81,90,51,69,60,44,38,40,46,91,59,61,56,69,45,57,57,74,57,56,82,73,56,55,75,81,49,65,91,50,53,67,47,49,24,28,38,32,60,59,44,30,37,51,44,58,73,68,58,65,46,71,67,58,47,52,49,47,50,49,42,56,46,36,49,47,74,39,59,58,42,48,71,69,53,29,53,53,29,40,52,51,28,51,51,47,52,48,51,50,51,52,52,34,43,66,66,56,71,43,66,67,59,24,51,51,50,51,49,56,58,54,56,44,50,34,46,38,44,52,47,26,50,52,41,37,50,45,52,51,50,34,45,74,69,64,72,50,83,70,48,60,32,51,48,52,39,46,67,45,26,61,56,35,45,49,76,136,86,74,82,77,77,78,77,77,78,79,72,75,72,61,63,70,48,56,56,51,52,52,45,50,55,47,48,52,48,43,50,52,46,45,53,56,58,55,62,66,68,64,79,68,80,73,63,77,84,77,52,65,66,59,53,50,48,53,55,51,49,57,52,48,53,37,45,71,41,17,63,73,53,72,61,50,67,35,70,63,63,58,66,68,65,78,70,56,62,74,81,47,48,66,67,31,61,72,34,56,49,60,88,74,51,82,80,51,69,56,55,50,52,36,38,50,49,29,49,48,49,38,54,48,59,64,36,69,73,52,63,69,41,54,68,70,41,44,52,44,45,46,37,62,22,43,51,33,49,42,52,50,46,47,34,66,66,15,61,82,90,50,68,58,45,38,40,46,92,63,61,56,67,46,57,58,74,59,57,81,76,56,54,77,79,46,64,92,50,54,66,46,48,24,27,38,34,59,58,43,29,37,52,44,59,72,66,58,65,45,70,66,58,48,51,50,49,51,49,43,55,46,36,50,47,75,39,60,58,43,48,71,69,51,29,52,53,30,39,54,51,25,51,50,46,52,49,50,51,49,52,52,35,43,66,66,57,71,42,66,68,59,23,50,51,50,51,50,56,58,54,56,44,50,35,46,38,43,52,47,26,48,53,41,40,51,45,51,51,48,35,46,74,67,64,74,51,83,69,46,60,31,51,47,52,39,47,68,46,26,61,58,34,43,50,75